Protein 3VEP (pdb70)

Sequence (458 aa):
PPLDELARTDLLLDALAEREEVDFADPRDDALAALLGQWRDDLRWPAIEADSVTRNELLEILPAKQREILILRVVVGLSAEETAAAVGSTTGAVRVAQHRALQRLKDEIVAAPPLDELARTDLLLDALAEREEVDFADPRDDALAALLGQWRDDLRWPPAIEADSVTRNELLEILPAKQREILILRVVVGLSAEETAAAVGSTTGAVRVAQHRALQRLKDEIVAAGDRPPLDELARTDLLLDALAEREEVDFADPRDDALAALLGQWRDDLRWPAIEADSVTRNELLEILPAKQREILILRVVVGLSAEETAAAVGSTTGAVRVAQHRALQRLKDEIVAAGDPPLDELARTDLLLDALAEREEVDFADPRDDALAALLGQWRDDLRWPPAIEADSVTRNELLEILPAKQREILILRVVVGLSAEETAAAVGSTTGAVRVAQHRALQRLKDEIVAAGDY

Structure (mmCIF, N/CA/C/O backbone):
data_3VEP
#
_entry.id   3VEP
#
_cell.length_a   99.740
_cell.length_b   110.720
_cell.length_c   73.130
_cell.angle_alpha   90.00
_cell.angle_beta   133.00
_cell.angle_gamma   90.00
#
_symmetry.space_group_name_H-M   'C 1 2 1'
#
loop_
_entity.id
_entity.type
_entity.pdbx_description
1 polymer 'Uncharacterized protein Rv3413c/MT3522'
2 polymer 'Probable RNA polymerase sigma-D factor'
3 non-polymer 'SULFATE ION'
4 water water
#
loop_
_atom_site.group_PDB
_atom_site.id
_atom_site.type_symbol
_atom_site.label_atom_id
_atom_site.label_alt_id
_atom_site.label_comp_id
_atom_site.label_asym_id
_atom_site.label_entity_id
_atom_site.label_seq_id
_atom_site.pdbx_PDB_ins_code
_atom_site.Cartn_x
_atom_site.Cartn_y
_atom_site.Cartn_z
_atom_site.occupancy
_atom_site.B_iso_or_equiv
_atom_site.auth_seq_id
_atom_site.auth_comp_id
_atom_site.auth_asym_id
_atom_site.auth_atom_id
_atom_site.pdbx_PDB_model_num
ATOM 1 N N . PRO A 1 12 ? -11.877 31.329 17.140 1.00 75.86 12 PRO X N 1
ATOM 2 C CA . PRO A 1 12 ? -11.077 31.195 15.925 1.00 75.60 12 PRO X CA 1
ATOM 3 C C . PRO A 1 12 ? -9.737 31.906 16.060 1.00 79.65 12 PRO X C 1
ATOM 4 O O . PRO A 1 12 ? -9.669 32.970 16.672 1.00 80.59 12 PRO X O 1
ATOM 8 N N . PRO A 1 13 ? -8.686 31.290 15.534 1.00 81.44 13 PRO X N 1
ATOM 9 C CA . PRO A 1 13 ? -7.325 31.821 15.653 1.00 86.37 13 PRO X CA 1
ATOM 10 C C . PRO A 1 13 ? -7.238 33.327 15.456 1.00 76.95 13 PRO X C 1
ATOM 11 O O . PRO A 1 13 ? -6.385 33.968 16.060 1.00 78.74 13 PRO X O 1
ATOM 15 N N . LEU A 1 14 ? -8.103 33.883 14.619 1.00 74.66 14 LEU X N 1
ATOM 16 C CA . LEU A 1 14 ? -8.069 35.311 14.335 1.00 73.35 14 LEU X CA 1
ATOM 17 C C . LEU A 1 14 ? -8.295 36.161 15.579 1.00 68.35 14 LEU X C 1
ATOM 18 O O . LEU A 1 14 ? -7.819 37.291 15.659 1.00 62.65 14 LEU X O 1
ATOM 23 N N . ASP A 1 15 ? -9.019 35.619 16.550 1.00 65.09 15 ASP X N 1
ATOM 24 C CA . ASP A 1 15 ? -9.279 36.345 17.786 1.00 68.21 15 ASP X CA 1
ATOM 25 C C . ASP A 1 15 ? -8.049 36.320 18.685 1.00 63.91 15 ASP X C 1
ATOM 26 O O . ASP A 1 15 ? -7.885 37.168 19.557 1.00 54.38 15 ASP X O 1
ATOM 31 N N . GLU A 1 16 ? -7.186 35.338 18.459 1.00 60.61 16 GLU X N 1
ATOM 32 C CA . GLU A 1 16 ? -5.914 35.253 19.160 1.00 59.46 16 GLU X CA 1
ATOM 33 C C . GLU A 1 16 ? -5.141 36.508 18.882 1.00 61.40 16 GLU X C 1
ATOM 34 O O . GLU A 1 16 ? -4.593 37.138 19.786 1.00 53.11 16 GLU X O 1
ATOM 40 N N . LEU A 1 17 ? -5.050 36.833 17.598 1.00 52.46 17 LEU X N 1
ATOM 41 C CA . LEU A 1 17 ? -4.213 37.931 17.169 1.00 48.94 17 LEU X CA 1
ATOM 42 C C . LEU A 1 17 ? -4.750 39.222 17.761 1.00 47.48 17 LEU X C 1
ATOM 43 O O . LEU A 1 17 ? -4.008 39.976 18.377 1.00 48.86 17 LEU X O 1
ATOM 48 N N . ALA A 1 18 ? -6.048 39.453 17.588 1.00 49.46 18 ALA X N 1
ATOM 49 C CA . ALA A 1 18 ? -6.695 40.657 18.099 1.00 51.59 18 ALA X CA 1
ATOM 50 C C . ALA A 1 18 ? -6.414 40.795 19.569 1.00 48.12 18 ALA X C 1
ATOM 51 O O . ALA A 1 18 ? -6.203 41.890 20.063 1.00 53.52 18 ALA X O 1
ATOM 53 N N . ARG A 1 19 ? -6.413 39.681 20.283 1.00 46.60 19 ARG X N 1
ATOM 54 C CA . ARG A 1 19 ? -6.285 39.762 21.726 1.00 49.68 19 ARG X CA 1
ATOM 55 C C . ARG A 1 19 ? -4.872 40.126 22.192 1.00 52.61 19 ARG X C 1
ATOM 56 O O . ARG A 1 19 ? -4.690 40.882 23.149 1.00 43.97 19 ARG X O 1
ATOM 64 N N . THR A 1 20 ? -3.867 39.579 21.525 1.00 51.94 20 THR X N 1
ATOM 65 C CA . THR A 1 20 ? -2.496 39.965 21.823 1.00 56.39 20 THR X CA 1
ATOM 66 C C . THR A 1 20 ? -2.324 41.473 21.493 1.00 50.20 20 THR X C 1
ATOM 67 O O . THR A 1 20 ? -1.736 42.245 22.271 1.00 41.32 20 THR X O 1
ATOM 71 N N . ASP A 1 21 ? -2.847 41.887 20.340 1.00 39.96 21 ASP X N 1
ATOM 72 C CA . ASP A 1 21 ? -2.719 43.274 19.912 1.00 42.83 21 ASP X CA 1
ATOM 73 C C . ASP A 1 21 ? -3.294 44.191 20.973 1.00 42.75 21 ASP X C 1
ATOM 74 O O . ASP A 1 21 ? -2.689 45.203 21.337 1.00 43.60 21 ASP X O 1
ATOM 79 N N . LEU A 1 22 ? -4.465 43.835 21.483 1.00 44.94 22 LEU X N 1
ATOM 80 C CA . LEU A 1 22 ? -5.065 44.595 22.557 1.00 39.14 22 LEU X CA 1
ATOM 81 C C . LEU A 1 22 ? -4.217 44.576 23.832 1.00 47.99 22 LEU X C 1
ATOM 82 O O . LEU A 1 22 ? -4.019 45.623 24.453 1.00 44.35 22 LEU X O 1
ATOM 87 N N . LEU A 1 23 ? -3.684 43.414 24.215 1.00 40.44 23 LEU X N 1
ATOM 88 C CA . LEU A 1 23 ? -2.837 43.361 25.406 1.00 40.01 23 LEU X CA 1
ATOM 89 C C . LEU A 1 23 ? -1.619 44.292 25.274 1.00 40.96 23 LEU X C 1
ATOM 90 O O . LEU A 1 23 ? -1.356 45.110 26.160 1.00 34.89 23 LEU X O 1
ATOM 95 N N . LEU A 1 24 ? -0.878 44.153 24.174 1.00 37.99 24 LEU X N 1
ATOM 96 C CA . LEU A 1 24 ? 0.239 45.057 23.895 1.00 39.51 24 LEU X CA 1
ATOM 97 C C . LEU A 1 24 ? -0.186 46.554 23.866 1.00 42.21 24 LEU X C 1
ATOM 98 O O . LEU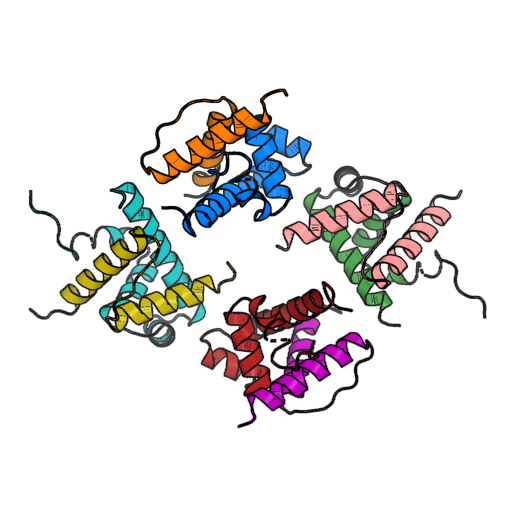 A 1 24 ? 0.570 47.414 24.330 1.00 31.65 24 LEU X O 1
ATOM 103 N N . ASP A 1 25 ? -1.382 46.858 23.351 1.00 31.39 25 ASP X N 1
ATOM 104 C CA . ASP A 1 25 ? -1.834 48.247 23.316 1.00 37.69 25 ASP X CA 1
ATOM 105 C C . ASP A 1 25 ? -2.037 48.758 24.742 1.00 40.19 25 ASP X C 1
ATOM 106 O O . ASP A 1 25 ? -1.760 49.925 25.025 1.00 37.22 25 ASP X O 1
ATOM 111 N N . ALA A 1 26 ? -2.528 47.894 25.634 1.00 38.41 26 ALA X N 1
ATOM 112 C CA . ALA A 1 26 ? -2.730 48.262 27.033 1.00 34.87 26 ALA X CA 1
ATOM 113 C C . ALA A 1 26 ? -1.394 48.410 27.746 1.00 39.15 26 ALA X C 1
ATOM 114 O O . ALA A 1 26 ? -1.181 49.357 28.504 1.00 36.53 26 ALA X O 1
ATOM 116 N N . LEU A 1 27 ? -0.492 47.468 27.501 1.00 38.30 27 LEU X N 1
ATOM 117 C CA . LEU A 1 27 ? 0.854 47.576 28.042 1.00 38.87 27 LEU X CA 1
ATOM 118 C C . LEU A 1 27 ? 1.460 48.910 27.653 1.00 36.28 27 LEU X C 1
ATOM 119 O O . LEU A 1 27 ? 2.087 49.562 28.459 1.00 38.05 27 LEU X O 1
ATOM 124 N N . ALA A 1 28 ? 1.267 49.304 26.406 1.00 34.02 28 ALA X N 1
ATOM 125 C CA . ALA A 1 28 ? 1.943 50.465 25.852 1.00 34.73 28 ALA X CA 1
ATOM 126 C C . ALA A 1 28 ? 1.430 51.760 26.479 1.00 36.81 28 ALA X C 1
ATOM 127 O O . ALA A 1 28 ? 2.178 52.717 26.635 1.00 37.31 28 ALA X O 1
ATOM 129 N N . GLU A 1 29 ? 0.151 51.778 26.810 1.00 32.50 29 GLU X N 1
ATOM 130 C CA . GLU A 1 29 ? -0.493 52.923 27.429 1.00 40.53 29 GLU X CA 1
ATOM 131 C C . GLU A 1 29 ? -0.383 52.856 28.940 1.00 37.30 29 GLU X C 1
ATOM 132 O O . GLU A 1 29 ? -1.011 53.631 29.645 1.00 28.39 29 GLU X O 1
ATOM 138 N N . ARG A 1 30 ? 0.387 51.895 29.419 1.00 32.85 30 ARG X N 1
ATOM 139 C CA . ARG A 1 30 ? 0.534 51.681 30.848 1.00 43.16 30 ARG X CA 1
ATOM 140 C C . ARG A 1 30 ? -0.800 51.400 31.592 1.00 36.12 30 ARG X C 1
ATOM 141 O O . ARG A 1 30 ? -0.937 51.650 32.766 1.00 47.11 30 ARG X O 1
ATOM 149 N N . GLU A 1 31 ? -1.772 50.842 30.891 1.00 38.95 31 GLU X N 1
ATOM 150 C CA . GLU A 1 31 ? -3.049 50.437 31.479 1.00 37.75 31 GLU X CA 1
ATOM 151 C C . GLU A 1 31 ? -2.924 49.117 32.252 1.00 48.95 31 GLU X C 1
ATOM 152 O O . GLU A 1 31 ? -2.533 48.100 31.680 1.00 52.95 31 GLU X O 1
ATOM 158 N N . GLU A 1 32 ? -3.253 49.131 33.541 1.00 47.64 32 GLU X N 1
ATOM 159 C CA . GLU A 1 32 ? -3.203 47.931 34.378 1.00 59.07 32 GLU X CA 1
ATOM 160 C C . GLU A 1 32 ? -4.377 47.007 34.068 1.00 59.60 32 GLU X C 1
ATOM 161 O O . GLU A 1 32 ? -5.540 47.385 34.260 1.00 57.03 32 GLU X O 1
ATOM 167 N N . VAL A 1 33 ? -4.077 45.800 33.591 1.00 55.35 33 VAL X N 1
ATOM 168 C CA . VAL A 1 33 ? -5.115 44.820 33.295 1.00 53.60 33 VAL X CA 1
ATOM 169 C C . VAL A 1 33 ? -5.087 43.648 34.284 1.00 60.49 33 VAL X C 1
ATOM 170 O O . VAL A 1 33 ? -4.018 43.205 34.748 1.00 61.10 33 VAL X O 1
ATOM 174 N N . ASP A 1 34 ? -6.271 43.139 34.601 1.00 65.12 34 ASP X N 1
ATOM 175 C CA . ASP A 1 34 ? -6.391 41.994 35.503 1.00 67.04 34 ASP X CA 1
ATOM 176 C C . ASP A 1 34 ? -6.674 40.681 34.768 1.00 54.55 34 ASP X C 1
ATOM 177 O O . ASP A 1 34 ? -7.744 40.494 34.202 1.00 50.75 34 ASP X O 1
ATOM 182 N N . PHE A 1 35 ? -5.710 39.768 34.778 1.00 58.69 35 PHE X N 1
ATOM 183 C CA . PHE A 1 35 ? -5.868 38.518 34.051 1.00 54.89 35 PHE X CA 1
ATOM 184 C C . PHE A 1 35 ? -6.387 37.446 34.977 1.00 54.34 35 PHE X C 1
ATOM 185 O O . PHE A 1 35 ? -6.102 37.457 36.179 1.00 54.54 35 PHE X O 1
ATOM 193 N N . ALA A 1 36 ? -7.159 36.529 34.400 1.00 46.43 36 ALA X N 1
ATOM 194 C CA . ALA A 1 36 ? -7.606 35.328 35.114 1.00 61.40 36 ALA X CA 1
ATOM 195 C C . ALA A 1 36 ? -6.427 34.432 35.516 1.00 50.76 36 ALA X C 1
ATOM 196 O O . ALA A 1 36 ? -6.225 34.160 36.700 1.00 46.86 36 ALA X O 1
ATOM 198 N N . ASP A 1 37 ? -5.640 34.018 34.525 1.00 45.92 37 ASP X N 1
ATOM 199 C CA . ASP A 1 37 ? -4.452 33.197 34.750 1.00 55.95 37 ASP X CA 1
ATOM 200 C C . ASP A 1 37 ? -3.323 34.031 35.340 1.00 48.72 37 ASP X C 1
ATOM 201 O O . ASP A 1 37 ? -2.868 34.972 34.710 1.00 53.32 37 ASP X O 1
ATOM 206 N N . PRO A 1 38 ? -2.869 33.663 36.547 1.00 46.17 38 PRO X N 1
ATOM 207 C CA . PRO A 1 38 ? -1.876 34.401 37.346 1.00 53.48 38 PRO X CA 1
ATOM 208 C C . PRO A 1 38 ? -0.564 34.530 36.603 1.00 51.38 38 PRO X C 1
ATOM 209 O O . PRO A 1 38 ? 0.217 35.435 36.892 1.00 54.59 38 PRO X O 1
ATOM 213 N N . ARG A 1 39 ? -0.321 33.618 35.670 1.00 47.19 39 ARG X N 1
ATOM 214 C CA . ARG A 1 39 ? 0.912 33.628 34.902 1.00 43.37 39 ARG X CA 1
ATOM 215 C C . ARG A 1 39 ? 0.881 34.767 33.910 1.00 48.63 39 ARG X C 1
ATOM 216 O O . ARG A 1 39 ? 1.880 35.446 33.732 1.00 50.22 39 ARG X O 1
ATOM 224 N N . ASP A 1 40 ? -0.261 34.950 33.251 1.00 45.20 40 ASP X N 1
ATOM 225 C CA . ASP A 1 40 ? -0.537 36.182 32.514 1.00 44.13 40 ASP X CA 1
ATOM 226 C C . ASP A 1 40 ? -0.224 37.398 33.394 1.00 49.36 40 ASP X C 1
ATOM 227 O O . ASP A 1 40 ? 0.622 38.209 33.032 1.00 44.91 40 ASP X O 1
ATOM 232 N N . ASP A 1 41 ? -0.884 37.502 34.554 1.00 45.06 41 ASP X N 1
ATOM 233 C CA . ASP A 1 41 ? -0.631 38.603 35.483 1.00 48.83 41 ASP X CA 1
ATOM 234 C C . ASP A 1 41 ? 0.857 38.782 35.657 1.00 47.19 41 ASP X C 1
ATOM 235 O O . ASP A 1 41 ? 1.340 39.903 35.652 1.00 50.17 41 ASP X O 1
ATOM 240 N N . ALA A 1 42 ? 1.590 37.678 35.790 1.00 43.82 42 ALA X N 1
ATOM 241 C CA . ALA A 1 42 ? 3.008 37.773 36.149 1.00 47.84 42 ALA X CA 1
ATOM 242 C C . ALA A 1 42 ? 3.792 38.353 34.989 1.00 48.18 42 ALA X C 1
ATOM 243 O O . ALA A 1 42 ? 4.643 39.240 35.167 1.00 47.07 42 ALA X O 1
ATOM 245 N N . LEU A 1 43 ? 3.498 37.831 33.800 1.00 35.21 43 LEU X N 1
ATOM 246 C CA . LEU A 1 43 ? 4.158 38.269 32.583 1.00 40.46 43 LEU X CA 1
ATOM 247 C C . LEU A 1 43 ? 3.879 39.774 32.277 1.00 45.92 43 LEU X C 1
ATOM 248 O O . LEU A 1 43 ? 4.794 40.544 32.014 1.00 39.34 43 LEU X O 1
ATOM 253 N N . ALA A 1 44 ? 2.617 40.181 32.323 1.00 35.66 44 ALA X N 1
ATOM 254 C CA . ALA A 1 44 ? 2.245 41.576 32.136 1.00 44.45 44 ALA X CA 1
ATOM 255 C C . ALA A 1 44 ? 3.010 42.482 33.106 1.00 43.27 44 ALA X C 1
ATOM 256 O O . ALA A 1 44 ? 3.571 43.508 32.705 1.00 36.30 44 ALA X O 1
ATOM 258 N N . ALA A 1 45 ? 3.040 42.083 34.378 1.00 40.63 45 ALA X N 1
ATOM 259 C CA . ALA A 1 45 ? 3.779 42.807 35.412 1.00 39.10 45 ALA X CA 1
ATOM 260 C C . ALA A 1 45 ? 5.240 42.937 35.030 1.00 44.16 45 ALA X C 1
ATOM 261 O O . ALA A 1 45 ? 5.834 44.021 35.072 1.00 53.49 45 ALA X O 1
ATOM 263 N N . LEU A 1 46 ? 5.809 41.817 34.620 1.00 41.76 46 LEU X N 1
ATOM 264 C CA . LEU A 1 46 ? 7.196 41.783 34.229 1.00 43.97 46 LEU X CA 1
ATOM 265 C C . LEU A 1 46 ? 7.495 42.713 33.058 1.00 40.81 46 LEU X C 1
ATOM 266 O O . LEU A 1 46 ? 8.528 43.383 33.039 1.00 42.91 46 LEU X O 1
ATOM 271 N N . LEU A 1 47 ? 6.568 42.771 32.107 1.00 34.57 47 LEU X N 1
ATOM 272 C CA . LEU A 1 47 ? 6.721 43.611 30.935 1.00 40.90 47 LEU X CA 1
ATOM 273 C C . LEU A 1 47 ? 6.537 45.072 31.274 1.00 42.42 47 LEU X C 1
ATOM 274 O O . LEU A 1 47 ? 7.227 45.934 30.741 1.00 32.98 47 LEU X O 1
ATOM 279 N N . GLY A 1 48 ? 5.596 45.354 32.167 1.00 36.77 48 GLY X N 1
ATOM 280 C CA . GLY A 1 48 ? 5.362 46.727 32.553 1.00 34.33 48 GLY X CA 1
ATOM 281 C C . GLY A 1 48 ? 6.593 47.299 33.239 1.00 47.27 48 GLY X C 1
ATOM 282 O O . GLY A 1 48 ? 7.031 48.429 32.923 1.00 40.07 48 GLY X O 1
ATOM 283 N N . GLN A 1 49 ? 7.173 46.530 34.168 1.00 45.91 49 GLN X N 1
ATOM 284 C CA . GLN A 1 49 ? 8.332 47.036 34.898 1.00 46.69 49 GLN X CA 1
ATOM 285 C C . GLN A 1 49 ? 9.465 47.313 33.920 1.00 43.70 49 GLN X C 1
ATOM 286 O O . GLN A 1 49 ? 10.194 48.297 34.031 1.00 41.89 49 GLN X O 1
ATOM 292 N N . TRP A 1 50 ? 9.561 46.442 32.933 1.00 38.66 50 TRP X N 1
ATOM 293 C CA . TRP A 1 50 ? 10.624 46.468 31.946 1.00 39.74 50 TRP X CA 1
ATOM 294 C C . TRP A 1 50 ? 10.440 47.641 30.998 1.00 39.32 50 TRP X C 1
ATOM 295 O O . TRP A 1 50 ? 11.386 48.343 30.676 1.00 40.26 50 TRP X O 1
ATOM 306 N N . ARG A 1 51 ? 9.199 47.831 30.569 1.00 34.85 51 ARG X N 1
ATOM 307 C CA . ARG A 1 51 ? 8.743 48.996 29.832 1.00 31.60 51 ARG X CA 1
ATOM 308 C C . ARG A 1 51 ? 9.173 50.256 30.576 1.00 40.12 51 ARG X C 1
ATOM 309 O O . ARG A 1 51 ? 9.799 51.146 30.001 1.00 38.97 51 ARG X O 1
ATOM 317 N N . ASP A 1 52 ? 8.836 50.328 31.858 1.00 33.77 52 ASP X N 1
ATOM 318 C CA . ASP A 1 52 ? 9.193 51.489 32.665 1.00 34.18 52 ASP X CA 1
ATOM 319 C C . ASP A 1 52 ? 10.709 51.757 32.695 1.00 47.57 52 ASP X C 1
ATOM 320 O O . ASP A 1 52 ? 11.159 52.848 32.286 1.00 49.32 52 ASP X O 1
ATOM 325 N N . ASP A 1 53 ? 11.492 50.762 33.129 1.00 44.60 53 ASP X N 1
ATOM 326 C CA . ASP A 1 53 ? 12.947 50.914 33.253 1.00 42.14 53 ASP X CA 1
ATOM 327 C C . ASP A 1 53 ? 13.565 51.413 31.963 1.00 44.07 53 ASP X C 1
ATOM 328 O O . ASP A 1 53 ? 14.418 52.286 31.972 1.00 52.65 53 ASP X O 1
ATOM 333 N N . LEU A 1 54 ? 13.136 50.836 30.854 1.00 38.54 54 LEU X N 1
ATOM 334 C CA . LEU A 1 54 ? 13.710 51.120 29.558 1.00 40.09 54 LEU X CA 1
ATOM 335 C C . LEU A 1 54 ? 13.279 52.470 29.006 1.00 47.60 54 LEU X C 1
ATOM 336 O O . LEU A 1 54 ? 13.930 53.014 28.111 1.00 45.13 54 LEU X O 1
ATOM 341 N N . ARG A 1 55 ? 12.162 52.989 29.505 1.00 44.19 55 ARG X N 1
ATOM 342 C CA . ARG A 1 55 ? 11.707 54.304 29.089 1.00 47.75 55 ARG X CA 1
ATOM 343 C C . ARG A 1 55 ? 12.466 55.308 29.936 1.00 56.32 55 ARG X C 1
ATOM 344 O O . ARG A 1 55 ? 12.729 56.447 29.539 1.00 54.57 55 ARG X O 1
ATOM 352 N N . TRP A 1 56 ? 12.831 54.836 31.117 1.00 58.06 56 TRP X N 1
ATOM 353 C CA . TRP A 1 56 ? 13.331 55.673 32.183 1.00 58.38 56 TRP X CA 1
ATOM 354 C C . TRP A 1 56 ? 14.771 56.079 31.942 1.00 62.89 56 TRP X C 1
ATOM 355 O O . TRP A 1 56 ? 15.694 55.320 32.221 1.00 73.61 56 TRP X O 1
ATOM 366 N N . PRO A 1 57 ? 14.965 57.315 31.463 1.00 83.79 57 PRO X N 1
ATOM 367 C CA . PRO A 1 57 ? 16.234 57.903 30.972 1.00 96.65 57 PRO X CA 1
ATOM 368 C C . PRO A 1 57 ? 17.391 57.892 32.002 1.00 89.55 57 PRO X C 1
ATOM 369 O O . PRO A 1 57 ? 18.124 56.919 32.114 1.00 89.59 57 PRO X O 1
ATOM 381 N N . ALA B 2 16 ? 23.855 36.002 46.173 1.00 69.11 142 ALA D N 1
ATOM 382 C CA . ALA B 2 16 ? 23.486 36.444 44.843 1.00 73.37 142 ALA D CA 1
ATOM 383 C C . ALA B 2 16 ? 22.320 37.432 44.833 1.00 65.31 142 ALA D C 1
ATOM 384 O O . ALA B 2 16 ? 21.347 37.284 45.590 1.00 55.48 142 ALA D O 1
ATOM 386 N N . ILE B 2 17 ? 22.434 38.431 43.957 1.00 71.39 143 ILE D N 1
ATOM 387 C CA . ILE B 2 17 ? 21.410 39.457 43.787 1.00 65.75 143 ILE D CA 1
ATOM 388 C C . ILE B 2 17 ? 20.314 39.009 42.801 1.00 70.83 143 ILE D C 1
ATOM 389 O O . ILE B 2 17 ? 20.582 38.654 41.648 1.00 69.96 143 ILE D O 1
ATOM 394 N N . GLU B 2 18 ? 19.083 38.996 43.299 1.00 69.76 144 GLU D N 1
ATOM 395 C CA . GLU B 2 18 ? 17.867 38.858 42.503 1.00 67.73 144 GLU D CA 1
ATOM 396 C C . GLU B 2 18 ? 17.941 39.761 41.256 1.00 72.27 144 GLU D C 1
ATOM 397 O O . GLU B 2 18 ? 18.109 40.979 41.378 1.00 79.43 144 GLU D O 1
ATOM 403 N N . ALA B 2 19 ? 17.816 39.182 40.065 1.00 76.48 145 ALA D N 1
ATOM 404 C CA . ALA B 2 19 ? 17.904 39.978 38.834 1.00 77.65 145 ALA D CA 1
ATOM 405 C C . ALA B 2 19 ? 16.754 40.980 38.710 1.00 72.84 145 ALA D C 1
ATOM 406 O O . ALA B 2 19 ? 15.616 40.685 39.083 1.00 69.67 145 ALA D O 1
ATOM 408 N N . ASP B 2 20 ? 17.047 42.170 38.190 1.00 72.06 146 ASP D N 1
ATOM 409 C CA . ASP B 2 20 ? 15.996 43.169 37.978 1.00 73.57 146 ASP D CA 1
ATOM 410 C C . ASP B 2 20 ? 15.169 42.801 36.740 1.00 72.95 146 ASP D C 1
ATOM 411 O O . ASP B 2 20 ? 15.540 41.890 35.979 1.00 67.25 146 ASP D O 1
ATOM 416 N N . SER B 2 21 ? 14.060 43.515 36.540 1.00 71.77 147 SER D N 1
ATOM 417 C CA . SER B 2 21 ? 13.169 43.232 35.416 1.00 69.92 147 SER D CA 1
ATOM 418 C C . SER B 2 21 ? 13.908 43.207 34.080 1.00 59.85 147 SER D C 1
ATOM 419 O O . SER B 2 21 ? 13.652 42.333 33.243 1.00 61.88 147 SER D O 1
ATOM 422 N N . VAL B 2 22 ? 14.854 44.124 33.894 1.00 63.94 148 VAL D N 1
ATOM 423 C CA . VAL B 2 22 ? 15.520 44.223 32.597 1.00 66.01 148 VAL D CA 1
ATOM 424 C C . VAL B 2 22 ? 16.535 43.127 32.338 1.00 65.40 148 VAL D C 1
ATOM 425 O O . VAL B 2 22 ? 16.576 42.573 31.241 1.00 67.81 148 VAL D O 1
ATOM 429 N N . THR B 2 23 ? 17.318 42.797 33.360 1.00 67.36 149 THR D N 1
ATOM 430 C CA . THR B 2 23 ? 18.270 41.691 33.294 1.00 64.30 149 THR D CA 1
ATOM 431 C C . THR B 2 23 ? 17.544 40.397 32.999 1.00 62.66 149 THR D C 1
ATOM 432 O O . THR B 2 23 ? 18.011 39.556 32.215 1.00 64.95 149 THR D O 1
ATOM 436 N N . ARG B 2 24 ? 16.382 40.251 33.621 1.00 59.94 150 ARG D N 1
ATOM 437 C CA . ARG B 2 24 ? 15.538 39.103 33.374 1.00 60.05 150 ARG D CA 1
ATOM 438 C C . ARG B 2 24 ? 14.959 39.090 31.999 1.00 58.91 150 ARG D C 1
ATOM 439 O O . ARG B 2 24 ? 15.181 38.167 31.226 1.00 57.49 150 ARG D O 1
ATOM 455 N N . ASN B 2 26 ? 15.713 40.812 29.543 1.00 52.77 152 ASN D N 1
ATOM 456 C CA . ASN B 2 26 ? 16.806 40.733 28.596 1.00 63.23 152 ASN D CA 1
ATOM 457 C C . ASN B 2 26 ? 17.188 39.294 28.332 1.00 69.74 152 ASN D C 1
ATOM 458 O O . ASN B 2 26 ? 17.297 38.862 27.180 1.00 70.35 152 ASN D O 1
ATOM 463 N N . GLU B 2 27 ? 17.394 38.550 29.413 1.00 70.19 153 GLU D N 1
ATOM 464 C CA . GLU B 2 27 ? 17.641 37.132 29.298 1.00 63.96 153 GLU D CA 1
ATOM 465 C C . GLU B 2 27 ? 16.627 36.518 28.357 1.00 64.59 153 GLU D C 1
ATOM 466 O O . GLU B 2 27 ? 17.004 35.927 27.358 1.00 75.26 153 GLU D O 1
ATOM 472 N N . LEU B 2 28 ? 15.343 36.685 28.649 1.00 54.43 154 LEU D N 1
ATOM 473 C CA . LEU B 2 28 ? 14.299 36.075 27.828 1.00 58.04 154 LEU D CA 1
ATOM 474 C C . LEU B 2 28 ? 14.262 36.602 26.385 1.00 58.88 154 LEU D C 1
ATOM 475 O O . LEU B 2 28 ? 13.839 35.896 25.483 1.00 60.65 154 LEU D O 1
ATOM 480 N N . LEU B 2 29 ? 14.712 37.829 26.159 1.00 57.38 155 LEU D N 1
ATOM 481 C CA . LEU B 2 29 ? 14.689 38.389 24.811 1.00 60.60 155 LEU D CA 1
ATOM 482 C C . LEU B 2 29 ? 15.706 37.775 23.847 1.00 63.97 155 LEU D C 1
ATOM 483 O O . LEU B 2 29 ? 15.390 37.548 22.681 1.00 69.68 155 LEU D O 1
ATOM 488 N N . GLU B 2 30 ? 16.918 37.516 24.328 1.00 60.71 156 GLU D N 1
ATOM 489 C CA . GLU B 2 30 ? 17.959 36.849 23.539 1.00 63.81 156 GLU D CA 1
ATOM 490 C C . GLU B 2 30 ? 17.433 35.597 22.820 1.00 69.59 156 GLU D C 1
ATOM 491 O O . GLU B 2 30 ? 17.937 35.230 21.747 1.00 65.38 156 GLU D O 1
ATOM 497 N N . ILE B 2 31 ? 16.442 34.933 23.422 1.00 56.59 157 ILE D N 1
ATOM 498 C CA . ILE B 2 31 ? 15.816 33.769 22.813 1.00 62.96 157 ILE D CA 1
ATOM 499 C C . ILE B 2 31 ? 15.041 34.123 21.532 1.00 63.65 157 ILE D C 1
ATOM 500 O O . ILE B 2 31 ? 15.027 33.359 20.563 1.00 66.38 157 ILE D O 1
ATOM 505 N N . LEU B 2 32 ? 14.382 35.272 21.531 1.00 51.82 158 LEU D N 1
ATOM 506 C CA . LEU B 2 32 ? 13.557 35.630 20.397 1.00 51.10 158 LEU D CA 1
ATOM 507 C C . LEU B 2 32 ? 14.391 35.924 19.152 1.00 49.56 158 LEU D C 1
ATOM 508 O O . LEU B 2 32 ? 15.507 36.441 19.233 1.00 47.96 158 LEU D O 1
ATOM 513 N N . PRO B 2 33 ? 13.840 35.601 17.986 1.00 43.13 159 PRO D N 1
ATOM 514 C CA . PRO B 2 33 ? 14.399 36.163 16.761 1.00 39.84 159 PRO D CA 1
ATOM 515 C C . PRO B 2 33 ? 14.540 37.689 16.931 1.00 50.96 159 PRO D C 1
ATOM 516 O O . PRO B 2 33 ? 13.773 38.285 17.683 1.00 56.64 159 PRO D O 1
ATOM 520 N N . ALA B 2 34 ? 15.487 38.319 16.246 1.00 43.03 160 ALA D N 1
ATOM 521 C CA . ALA B 2 34 ? 15.714 39.752 16.420 1.00 53.21 160 ALA D CA 1
ATOM 522 C C . ALA B 2 34 ? 14.551 40.669 15.956 1.00 49.07 160 ALA D C 1
ATOM 523 O O . ALA B 2 34 ? 14.291 41.692 16.565 1.00 44.06 160 ALA D O 1
ATOM 525 N N . LYS B 2 35 ? 13.861 40.321 14.875 1.00 45.16 161 LYS D N 1
ATOM 526 C CA . LYS B 2 35 ? 12.717 41.124 14.420 1.00 39.92 161 LYS D CA 1
ATOM 527 C C . LYS B 2 35 ? 11.542 41.030 15.405 1.00 38.33 161 LYS D C 1
ATOM 528 O O . LYS B 2 35 ? 10.862 42.010 15.661 1.00 44.96 161 LYS D O 1
ATOM 530 N N . GLN B 2 36 ? 11.288 39.853 15.957 1.00 43.08 162 GLN D N 1
ATOM 531 C CA . GLN B 2 36 ? 10.235 39.760 16.949 1.00 41.87 162 GLN D CA 1
ATOM 532 C C . GLN B 2 36 ? 10.591 40.625 18.160 1.00 48.69 162 GLN D C 1
ATOM 533 O O . GLN B 2 36 ? 9.770 41.427 18.614 1.00 45.10 162 GLN D O 1
ATOM 539 N N . ARG B 2 37 ? 11.818 40.492 18.657 1.00 42.56 163 ARG D N 1
ATOM 540 C CA . ARG B 2 37 ? 12.247 41.306 19.777 1.00 44.86 163 ARG D CA 1
ATOM 541 C C . ARG B 2 37 ? 12.134 42.816 19.497 1.00 48.05 163 ARG D C 1
ATOM 542 O O . ARG B 2 37 ? 11.714 43.583 20.361 1.00 38.53 163 ARG D O 1
ATOM 550 N N . GLU B 2 38 ? 12.528 43.228 18.292 1.00 41.97 164 GLU D N 1
ATOM 551 C CA . GLU B 2 38 ? 12.454 44.627 17.894 1.00 41.28 164 GLU D CA 1
ATOM 552 C C . GLU B 2 38 ? 11.008 45.118 17.946 1.00 47.46 164 GLU D C 1
ATOM 553 O O . GLU B 2 38 ? 10.734 46.255 18.315 1.00 41.85 164 GLU D O 1
ATOM 559 N N . ILE B 2 39 ? 10.083 44.238 17.587 1.00 47.75 165 ILE D N 1
ATOM 560 C CA . ILE B 2 39 ? 8.667 44.576 17.519 1.00 37.16 165 ILE D CA 1
ATOM 561 C C . ILE B 2 39 ? 8.025 44.768 18.892 1.00 37.08 165 ILE D C 1
ATOM 562 O O . ILE B 2 39 ? 7.180 45.641 19.065 1.00 35.74 165 ILE D O 1
ATOM 567 N N . LEU B 2 40 ? 8.425 43.948 19.857 1.00 36.54 166 LEU D N 1
ATOM 568 C CA . LEU B 2 40 ? 7.885 44.020 21.228 1.00 38.97 166 LEU D CA 1
ATOM 569 C C . LEU B 2 40 ? 8.324 45.305 21.879 1.00 38.43 166 LEU D C 1
ATOM 570 O O . LEU B 2 40 ? 7.558 45.959 22.607 1.00 39.91 166 LEU D O 1
ATOM 575 N N . ILE B 2 41 ? 9.577 45.650 21.617 1.00 33.03 167 ILE D N 1
ATOM 576 C CA . ILE B 2 41 ? 10.175 46.870 22.115 1.00 38.98 167 ILE D CA 1
ATOM 577 C C . ILE B 2 41 ? 9.409 48.076 21.556 1.00 38.18 167 ILE D C 1
ATOM 578 O O . ILE B 2 41 ? 8.932 48.929 22.294 1.00 36.67 167 ILE D O 1
ATOM 583 N N . LEU B 2 42 ? 9.264 48.138 20.244 1.00 34.95 168 LEU D N 1
ATOM 584 C CA . LEU B 2 42 ? 8.547 49.251 19.686 1.00 31.14 168 LEU D CA 1
ATOM 585 C C . LEU B 2 42 ? 7.130 49.304 20.242 1.00 37.45 168 LEU D C 1
ATOM 586 O O . LEU B 2 42 ? 6.657 50.356 20.644 1.00 39.77 168 LEU D O 1
ATOM 591 N N . ARG B 2 43 ? 6.451 48.170 20.297 1.00 36.18 169 ARG D N 1
ATOM 592 C CA . ARG B 2 43 ? 5.053 48.188 20.688 1.00 33.51 169 ARG D CA 1
ATOM 593 C C . ARG B 2 43 ? 4.838 48.572 22.134 1.00 30.85 169 ARG D C 1
ATOM 594 O O . ARG B 2 43 ? 3.860 49.204 22.460 1.00 37.02 169 ARG D O 1
ATOM 602 N N . VAL B 2 44 ? 5.762 48.186 22.991 1.00 33.33 170 VAL D N 1
ATOM 603 C CA . VAL B 2 44 ? 5.557 48.280 24.422 1.00 35.12 170 VAL D CA 1
ATOM 604 C C . VAL B 2 44 ? 6.325 49.440 25.045 1.00 34.37 170 VAL D C 1
ATOM 605 O O . VAL B 2 44 ? 5.779 50.214 25.822 1.00 34.24 170 VAL D O 1
ATOM 609 N N . VAL B 2 45 ? 7.593 49.553 24.683 1.00 35.88 171 VAL D N 1
ATOM 610 C CA . VAL B 2 45 ? 8.492 50.535 25.261 1.00 37.04 171 VAL D CA 1
ATOM 611 C C . VAL B 2 45 ? 8.342 51.885 24.565 1.00 37.00 171 VAL D C 1
ATOM 612 O O . VAL B 2 45 ? 8.231 52.918 25.209 1.00 35.91 171 VAL D O 1
ATOM 616 N N . VAL B 2 46 ? 8.304 51.884 23.248 1.00 32.05 172 VAL D N 1
ATOM 617 C CA . VAL B 2 46 ? 8.025 53.139 22.577 1.00 41.05 172 VAL D CA 1
ATOM 618 C C . VAL B 2 46 ? 6.525 53.415 22.649 1.00 40.09 172 VAL D C 1
ATOM 619 O O . VAL B 2 46 ? 6.100 54.556 22.914 1.00 38.42 172 VAL D O 1
ATOM 623 N N . GLY B 2 47 ? 5.742 52.343 22.474 1.00 39.16 173 GLY D N 1
ATOM 624 C CA . GLY B 2 47 ? 4.295 52.419 22.517 1.00 31.76 173 GLY D CA 1
ATOM 625 C C . GLY B 2 47 ? 3.713 52.635 21.144 1.00 29.70 173 GLY D C 1
ATOM 626 O O . GLY B 2 47 ? 2.596 53.142 20.987 1.00 31.42 173 GLY D O 1
ATOM 627 N N . LEU B 2 48 ? 4.479 52.256 20.129 1.00 30.76 174 LEU D N 1
ATOM 628 C CA . LEU B 2 48 ? 3.978 52.307 18.768 1.00 31.59 174 LEU D CA 1
ATOM 629 C C . LEU B 2 48 ? 2.787 51.352 18.573 1.00 36.87 174 LEU D C 1
ATOM 630 O O . LEU B 2 48 ? 2.684 50.331 19.238 1.00 38.83 174 LEU D O 1
ATOM 635 N N . SER B 2 49 ? 1.861 51.715 17.700 1.00 33.95 175 SER D N 1
ATOM 636 C CA . SER B 2 49 ? 0.781 50.824 17.361 1.00 38.72 175 SER D CA 1
ATOM 637 C C . SER B 2 49 ? 1.298 49.732 16.415 1.00 41.43 175 SER D C 1
ATOM 638 O O . SER B 2 49 ? 2.413 49.811 15.882 1.00 37.65 175 SER D O 1
ATOM 641 N N . ALA B 2 50 ? 0.471 48.723 16.206 1.00 42.32 176 ALA D N 1
ATOM 642 C CA . ALA B 2 50 ? 0.716 47.742 15.153 1.00 38.54 176 ALA D CA 1
ATOM 643 C C . ALA B 2 50 ? 1.086 48.361 13.779 1.00 43.01 176 ALA D C 1
ATOM 644 O O . ALA B 2 50 ? 2.131 48.030 13.214 1.00 43.44 176 ALA D O 1
ATOM 646 N N . GLU B 2 51 ? 0.259 49.247 13.234 1.00 41.89 177 GLU D N 1
ATOM 647 C CA . GLU B 2 51 ? 0.631 49.911 11.970 1.00 49.36 177 GLU D CA 1
ATOM 648 C C . GLU B 2 51 ? 1.920 50.706 12.012 1.00 49.06 177 GLU D C 1
ATOM 649 O O . GLU B 2 51 ? 2.739 50.599 11.089 1.00 48.94 177 GLU D O 1
ATOM 655 N N . GLU B 2 52 ? 2.067 51.556 13.031 1.00 40.41 178 GLU D N 1
ATOM 656 C CA . GLU B 2 52 ? 3.257 52.389 13.128 1.00 42.47 178 GLU D CA 1
ATOM 657 C C . GLU B 2 52 ? 4.468 51.488 13.202 1.00 43.13 178 GLU D C 1
ATOM 658 O O . GLU B 2 52 ? 5.497 51.772 12.589 1.00 50.41 178 GLU D O 1
ATOM 664 N N . THR B 2 53 ? 4.350 50.410 13.975 1.00 37.18 179 THR D N 1
ATOM 665 C CA . THR B 2 53 ? 5.446 49.471 14.117 1.00 38.60 179 THR D CA 1
ATOM 666 C C . THR B 2 53 ? 5.768 48.881 12.733 1.00 45.28 179 THR D C 1
ATOM 667 O O . THR B 2 53 ? 6.942 48.789 12.348 1.00 37.20 179 THR D O 1
ATOM 671 N N . ALA B 2 54 ? 4.716 48.499 11.998 1.00 40.44 180 ALA D N 1
ATOM 672 C CA . ALA B 2 54 ? 4.860 47.986 10.635 1.00 48.02 180 ALA D CA 1
ATOM 673 C C . ALA B 2 54 ? 5.652 48.957 9.742 1.00 55.09 180 ALA D C 1
ATOM 674 O O . ALA B 2 54 ? 6.568 48.546 9.008 1.00 58.19 180 ALA D O 1
ATOM 676 N N . ALA B 2 55 ? 5.310 50.242 9.810 1.00 48.03 181 ALA D N 1
ATOM 677 C CA . ALA B 2 55 ? 6.010 51.231 9.000 1.00 53.43 181 ALA D CA 1
ATOM 678 C C . ALA B 2 55 ? 7.471 51.359 9.412 1.00 52.26 181 ALA D C 1
ATOM 679 O O . ALA B 2 55 ? 8.359 51.501 8.569 1.00 57.95 181 ALA D O 1
ATOM 681 N N . ALA B 2 56 ? 7.719 51.304 10.712 1.00 42.93 182 ALA D N 1
ATOM 682 C CA . ALA B 2 56 ? 9.068 51.530 11.217 1.00 50.62 182 ALA D CA 1
ATOM 683 C C . ALA B 2 56 ? 9.999 50.351 10.934 1.00 58.07 182 ALA D C 1
ATOM 684 O O . ALA B 2 56 ? 11.219 50.479 10.971 1.00 61.05 182 ALA D O 1
ATOM 686 N N . VAL B 2 57 ? 9.409 49.212 10.615 1.00 56.33 183 VAL D N 1
ATOM 687 C CA . VAL B 2 57 ? 10.140 47.961 10.495 1.00 58.23 183 VAL D CA 1
ATOM 688 C C . VAL B 2 57 ? 10.087 47.443 9.046 1.00 59.45 183 VAL D C 1
ATOM 689 O O . VAL B 2 57 ? 10.810 46.523 8.678 1.00 63.26 183 VAL D O 1
ATOM 693 N N . GLY B 2 58 ? 9.244 48.062 8.224 1.00 68.24 184 GLY D N 1
ATOM 694 C CA . GLY B 2 58 ? 9.195 47.750 6.801 1.00 70.72 184 GLY D CA 1
ATOM 695 C C . GLY B 2 58 ? 8.229 46.661 6.370 1.00 69.92 184 GLY D C 1
ATOM 696 O O . GLY B 2 58 ? 8.008 46.438 5.167 1.00 63.46 184 GLY D O 1
ATOM 697 N N . SER B 2 59 ? 7.644 45.973 7.342 1.00 60.31 185 SER D N 1
ATOM 698 C CA . SER B 2 59 ? 6.640 44.974 7.016 1.00 63.64 185 SER D CA 1
ATOM 699 C C . SER B 2 59 ? 5.228 45.531 6.968 1.00 59.03 185 SER D C 1
ATOM 700 O O . SER B 2 59 ? 5.021 46.729 7.047 1.00 59.17 185 SER D O 1
ATOM 703 N N . THR B 2 60 ? 4.264 44.639 6.825 1.00 49.41 186 THR D N 1
ATOM 704 C CA . THR B 2 60 ? 2.867 45.023 6.809 1.00 58.97 186 THR D CA 1
ATOM 705 C C . THR B 2 60 ? 2.307 44.923 8.235 1.00 54.72 186 THR D C 1
ATOM 706 O O . THR B 2 60 ? 2.952 44.397 9.138 1.00 60.06 186 THR D O 1
ATOM 710 N N . THR B 2 61 ? 1.085 45.389 8.422 1.00 48.27 187 THR D N 1
ATOM 711 C CA . THR B 2 61 ? 0.461 45.372 9.724 1.00 40.13 187 THR D CA 1
ATOM 712 C C . THR B 2 61 ? 0.116 43.952 10.145 1.00 52.11 187 THR D C 1
ATOM 713 O O . THR B 2 61 ? 0.283 43.589 11.310 1.00 54.50 187 THR D O 1
ATOM 717 N N . GLY B 2 62 ? -0.364 43.141 9.203 1.00 59.18 188 GLY D N 1
ATOM 718 C CA . GLY B 2 62 ? -0.690 41.756 9.502 1.00 43.63 188 GLY D CA 1
ATOM 719 C C . GLY B 2 62 ? 0.529 41.012 9.991 1.00 44.06 188 GLY D C 1
ATOM 720 O O . GLY B 2 62 ? 0.473 40.263 10.956 1.00 50.54 188 GLY D O 1
ATOM 721 N N . ALA B 2 63 ? 1.645 41.231 9.319 1.00 42.16 189 ALA D N 1
ATOM 722 C CA . ALA B 2 63 ? 2.892 40.590 9.674 1.00 40.19 189 ALA D CA 1
ATOM 723 C C . ALA B 2 63 ? 3.292 40.933 11.101 1.00 48.46 189 ALA D C 1
ATOM 724 O O . ALA B 2 63 ? 3.728 40.062 11.862 1.00 48.58 189 ALA D O 1
ATOM 726 N N . VAL B 2 64 ? 3.164 42.206 11.475 1.00 46.49 190 VAL D N 1
ATOM 727 C CA . VAL B 2 64 ? 3.521 42.607 12.834 1.00 42.16 190 VAL D CA 1
ATOM 728 C C . VAL B 2 64 ? 2.629 41.899 13.843 1.00 38.79 190 VAL D C 1
ATOM 729 O O . VAL B 2 64 ? 3.115 41.420 14.871 1.00 40.18 190 VAL D O 1
ATOM 733 N N . ARG B 2 65 ? 1.326 41.845 13.546 1.00 38.10 191 ARG D N 1
ATOM 734 C CA . ARG B 2 65 ? 0.351 41.197 14.413 1.00 35.94 191 ARG D CA 1
ATOM 735 C C . ARG B 2 65 ? 0.649 39.740 14.662 1.00 41.14 191 ARG D C 1
ATOM 736 O O . ARG B 2 65 ? 0.330 39.211 15.729 1.00 35.54 191 ARG D O 1
ATOM 744 N N . VAL B 2 66 ? 1.233 39.084 13.664 1.00 34.65 192 VAL D N 1
ATOM 745 C CA . VAL B 2 66 ? 1.594 37.681 13.815 1.00 44.83 192 VAL D CA 1
ATOM 746 C C . VAL B 2 66 ? 2.888 37.544 14.604 1.00 42.99 192 VAL D C 1
ATOM 747 O O . VAL B 2 66 ? 2.968 36.791 15.571 1.00 35.36 192 VAL D O 1
ATOM 751 N N . ALA B 2 67 ? 3.897 38.300 14.190 1.00 35.94 193 ALA D N 1
ATOM 752 C CA . ALA B 2 67 ? 5.192 38.272 14.852 1.00 35.55 193 ALA D CA 1
ATOM 753 C C . ALA B 2 67 ? 5.107 38.643 16.348 1.00 43.85 193 ALA D C 1
ATOM 754 O O . ALA B 2 67 ? 5.788 38.039 17.192 1.00 38.36 193 ALA D O 1
ATOM 756 N N . GLN B 2 68 ? 4.297 39.655 16.675 1.00 39.23 194 GLN D N 1
ATOM 757 C CA . GLN B 2 68 ? 4.202 40.093 18.055 1.00 32.60 194 GLN D CA 1
ATOM 758 C C . GLN B 2 68 ? 3.488 39.013 18.881 1.00 36.49 194 GLN D C 1
ATOM 759 O O . GLN B 2 68 ? 3.808 38.827 20.042 1.00 26.71 194 GLN D O 1
ATOM 765 N N . HIS B 2 69 ? 2.539 38.304 18.256 1.00 40.10 195 HIS D N 1
ATOM 766 C CA . HIS B 2 69 ? 1.824 37.220 18.897 1.00 38.95 195 HIS D CA 1
ATOM 767 C C . HIS B 2 69 ? 2.772 36.061 19.150 1.00 40.08 195 HIS D C 1
ATOM 768 O O . HIS B 2 69 ? 2.886 35.565 20.267 1.00 40.04 195 HIS D O 1
ATOM 775 N N . ARG B 2 70 ? 3.476 35.642 18.117 1.00 39.46 196 ARG D N 1
ATOM 776 C CA . ARG B 2 70 ? 4.483 34.589 18.290 1.00 51.81 196 ARG D CA 1
ATOM 777 C C . ARG B 2 70 ? 5.501 34.924 19.386 1.00 47.06 196 ARG D C 1
ATOM 778 O O . ARG B 2 70 ? 5.846 34.083 20.222 1.00 50.02 196 ARG D O 1
ATOM 786 N N . ALA B 2 71 ? 5.997 36.151 19.360 1.00 51.12 197 ALA D N 1
ATOM 787 C CA . ALA B 2 71 ? 6.893 36.609 20.398 1.00 46.06 197 ALA D CA 1
ATOM 788 C C . ALA B 2 71 ? 6.262 36.422 21.786 1.00 46.46 197 ALA D C 1
ATOM 789 O O . ALA B 2 71 ? 6.887 35.921 22.722 1.00 43.19 197 ALA D O 1
ATOM 791 N N . LEU B 2 72 ? 5.005 36.807 21.914 1.00 40.67 198 LEU D N 1
ATOM 792 C CA . LEU B 2 72 ? 4.372 36.772 23.211 1.00 44.11 198 LEU D CA 1
ATOM 793 C C . LEU B 2 72 ? 4.293 35.345 23.711 1.00 51.39 198 LEU D C 1
ATOM 794 O O . LEU B 2 72 ? 4.590 35.090 24.877 1.00 45.03 198 LEU D O 1
ATOM 799 N N . GLN B 2 73 ? 3.883 34.427 22.827 1.00 46.91 199 GLN D N 1
ATOM 800 C CA . GLN B 2 73 ? 3.781 33.022 23.178 1.00 49.34 199 GLN D CA 1
ATOM 801 C C . GLN B 2 73 ? 5.159 32.469 23.534 1.00 49.77 199 GLN D C 1
ATOM 802 O O . GLN B 2 73 ? 5.356 31.915 24.616 1.00 44.54 199 GLN D O 1
ATOM 808 N N . ARG B 2 74 ? 6.111 32.643 22.622 1.00 42.90 200 ARG D N 1
ATOM 809 C CA . ARG B 2 74 ? 7.477 32.219 22.859 1.00 47.43 200 ARG D CA 1
ATOM 810 C C . ARG B 2 74 ? 7.894 32.616 24.266 1.00 56.58 200 ARG D C 1
ATOM 811 O O . ARG B 2 74 ? 8.381 31.807 25.038 1.00 61.38 200 ARG D O 1
ATOM 819 N N . LEU B 2 75 ? 7.686 33.888 24.575 1.00 60.47 201 LEU D N 1
ATOM 820 C CA . LEU B 2 75 ? 7.948 34.464 25.879 1.00 51.54 201 LEU D CA 1
ATOM 821 C C . LEU B 2 75 ? 7.236 33.741 27.027 1.00 55.38 201 LEU D C 1
ATOM 822 O O . LEU B 2 75 ? 7.850 33.446 28.053 1.00 55.57 201 LEU D O 1
ATOM 827 N N . LYS B 2 76 ? 5.941 33.478 26.865 1.00 55.03 202 LYS D N 1
ATOM 828 C CA . LYS B 2 76 ? 5.180 32.702 27.839 1.00 53.46 202 LYS D CA 1
ATOM 829 C C . LYS B 2 76 ? 5.849 31.357 28.077 1.00 63.07 202 LYS D C 1
ATOM 830 O O . LYS B 2 76 ? 6.070 30.946 29.221 1.00 58.41 202 LYS D O 1
ATOM 836 N N . ASP B 2 77 ? 6.165 30.670 26.983 1.00 50.85 203 ASP D N 1
ATOM 837 C CA . ASP B 2 77 ? 6.815 29.377 27.064 1.00 48.77 203 ASP D CA 1
ATOM 838 C C . ASP B 2 77 ? 8.100 29.455 27.883 1.00 64.17 203 ASP D C 1
ATOM 839 O O . ASP B 2 77 ? 8.247 28.771 28.895 1.00 63.29 203 ASP D O 1
ATOM 844 N N . GLU B 2 78 ? 9.034 30.283 27.430 1.00 63.01 204 GLU D N 1
ATOM 845 C CA . GLU B 2 78 ? 10.370 30.325 28.010 1.00 55.52 204 GLU D CA 1
ATOM 846 C C . GLU B 2 78 ? 10.289 30.552 29.510 1.00 51.24 204 GLU D C 1
ATOM 847 O O . GLU B 2 78 ? 11.174 30.154 30.261 1.00 61.28 204 GLU D O 1
ATOM 853 N N . ILE B 2 79 ? 9.232 31.225 29.938 1.00 51.57 205 ILE D N 1
ATOM 854 C CA . ILE B 2 79 ? 9.045 31.514 31.346 1.00 61.62 205 ILE D CA 1
ATOM 855 C C . ILE B 2 79 ? 8.904 30.201 32.097 1.00 69.21 205 ILE D C 1
ATOM 856 O O . ILE B 2 79 ? 9.410 30.048 33.206 1.00 74.52 205 ILE D O 1
ATOM 861 N N . VAL B 2 80 ? 8.212 29.251 31.480 1.00 70.59 206 VAL D N 1
ATOM 862 C CA . VAL B 2 80 ? 7.879 27.999 32.141 1.00 69.55 206 VAL D CA 1
ATOM 863 C C . VAL B 2 80 ? 9.138 27.228 32.522 1.00 69.59 206 VAL D C 1
ATOM 864 O O . VAL B 2 80 ? 9.223 26.669 33.613 1.00 67.77 206 VAL D O 1
ATOM 868 N N . ALA B 2 81 ? 10.124 27.213 31.633 1.00 61.63 207 ALA D N 1
ATOM 869 C CA . ALA B 2 81 ? 11.423 26.646 31.961 1.00 73.72 207 ALA D CA 1
ATOM 870 C C . ALA B 2 81 ? 12.467 27.745 32.084 1.00 74.67 207 ALA D C 1
ATOM 871 O O . ALA B 2 81 ? 12.611 28.584 31.198 1.00 66.26 207 ALA D O 1
ATOM 873 N N . ALA B 2 82 ? 13.194 27.734 33.194 1.00 70.63 208 ALA D N 1
ATOM 874 C CA . ALA B 2 82 ? 12.593 27.512 34.503 1.00 73.57 208 ALA D CA 1
ATOM 875 C C . ALA B 2 82 ? 11.077 27.633 34.456 1.00 76.87 208 ALA D C 1
ATOM 876 O O . ALA B 2 82 ? 10.427 27.769 35.491 1.00 75.06 208 ALA D O 1
ATOM 878 N N . PRO C 1 12 ? -15.286 32.486 -11.295 1.00 20.00 12 PRO C N 1
ATOM 879 C CA . PRO C 1 12 ? -13.832 32.306 -11.265 1.00 20.00 12 PRO C CA 1
ATOM 880 C C . PRO C 1 12 ? -13.229 32.823 -9.969 1.00 20.00 12 PRO C C 1
ATOM 881 O O . PRO C 1 12 ? -13.839 32.711 -8.909 1.00 20.00 12 PRO C O 1
ATOM 885 N N . PRO C 1 13 ? -12.032 33.383 -10.064 1.00 20.00 13 PRO C N 1
ATOM 886 C CA . PRO C 1 13 ? -11.345 33.928 -8.896 1.00 20.00 13 PRO C CA 1
ATOM 887 C C . PRO C 1 13 ? -11.095 35.414 -9.085 1.00 20.00 13 PRO C C 1
ATOM 888 O O . PRO C 1 13 ? -10.582 35.822 -10.126 1.00 20.00 13 PRO C O 1
ATOM 892 N N . LEU C 1 14 ? -11.589 36.198 -8.139 1.00 74.33 14 LEU C N 1
ATOM 893 C CA . LEU C 1 14 ? -11.441 37.638 -8.160 1.00 73.24 14 LEU C CA 1
ATOM 894 C C . LEU C 1 14 ? -12.632 38.267 -8.866 1.00 73.73 14 LEU C C 1
ATOM 895 O O . LEU C 1 14 ? -12.895 39.455 -8.712 1.00 61.77 14 LEU C O 1
ATOM 900 N N . ASP C 1 15 ? -13.365 37.453 -9.620 1.00 71.60 15 ASP C N 1
ATOM 901 C CA . ASP C 1 15 ? -14.772 37.689 -9.925 1.00 63.64 15 ASP C CA 1
ATOM 902 C C . ASP C 1 15 ? -15.716 37.592 -8.734 1.00 63.40 15 ASP C C 1
ATOM 903 O O . ASP C 1 15 ? -16.656 38.371 -8.608 1.00 55.16 15 ASP C O 1
ATOM 908 N N . GLU C 1 16 ? -15.466 36.607 -7.880 1.00 62.76 16 GLU C N 1
ATOM 909 C CA . GLU C 1 16 ? -16.292 36.353 -6.707 1.00 59.68 16 GLU C CA 1
ATOM 910 C C . GLU C 1 16 ? -16.116 37.473 -5.695 1.00 58.10 16 GLU C C 1
ATOM 911 O O . GLU C 1 16 ? -17.069 37.906 -5.058 1.00 52.80 16 GLU C O 1
ATOM 917 N N . LEU C 1 17 ? -14.877 37.929 -5.563 1.00 48.79 17 LEU C N 1
ATOM 918 C CA . LEU C 1 17 ? -14.504 39.029 -4.683 1.00 54.05 17 LEU C CA 1
ATOM 919 C C . LEU C 1 17 ? -15.176 40.302 -5.143 1.00 53.83 17 LEU C C 1
ATOM 920 O O . LEU C 1 17 ? -15.839 40.974 -4.348 1.00 48.22 17 LEU C O 1
ATOM 925 N N . ALA C 1 18 ? -15.021 40.584 -6.439 1.00 48.86 18 ALA C N 1
ATOM 926 C CA . ALA C 1 18 ? -15.637 41.727 -7.060 1.00 52.25 18 ALA C CA 1
ATOM 927 C C . ALA C 1 18 ? -17.118 41.735 -6.749 1.00 51.48 18 ALA C C 1
ATOM 928 O O . ALA C 1 18 ? -17.696 42.786 -6.460 1.00 55.28 18 ALA C O 1
ATOM 930 N N . ARG C 1 19 ? -17.747 40.574 -6.817 1.00 44.01 19 ARG C N 1
ATOM 931 C CA . ARG C 1 19 ? -19.180 40.562 -6.653 1.00 52.33 19 ARG C CA 1
ATOM 932 C C . ARG C 1 19 ? -19.646 40.848 -5.235 1.00 52.93 19 ARG C C 1
ATOM 933 O O . ARG C 1 19 ? -20.675 41.478 -5.044 1.00 51.19 19 ARG C O 1
ATOM 941 N N . THR C 1 20 ? -18.914 40.354 -4.246 1.00 48.94 20 THR C N 1
ATOM 942 C CA . THR C 1 20 ? -19.240 40.669 -2.856 1.00 60.77 20 THR C CA 1
ATOM 943 C C . THR C 1 20 ? -19.011 42.167 -2.604 1.00 44.70 20 THR C C 1
ATOM 944 O O . THR C 1 20 ? -19.794 42.815 -1.923 1.00 37.68 20 THR C O 1
ATOM 948 N N . ASP C 1 21 ? -17.920 42.685 -3.162 1.00 39.02 21 ASP C N 1
ATOM 949 C CA . ASP C 1 21 ? -17.561 44.088 -3.002 1.00 48.39 21 ASP C CA 1
ATOM 950 C C . ASP C 1 21 ? -18.694 44.951 -3.515 1.00 42.64 21 ASP C C 1
ATOM 951 O O . ASP C 1 21 ? -19.129 45.888 -2.839 1.00 42.81 21 ASP C O 1
ATOM 956 N N . LEU C 1 22 ? -19.195 44.605 -4.698 1.00 42.84 22 LEU C N 1
ATOM 957 C CA . LEU C 1 22 ? -20.336 45.323 -5.251 1.00 44.36 22 LEU C CA 1
ATOM 958 C C . LEU C 1 22 ? -21.576 45.192 -4.383 1.00 48.44 22 LEU C C 1
ATOM 959 O O . LEU C 1 22 ? -22.298 46.180 -4.200 1.00 43.09 22 LEU C O 1
ATOM 964 N N . LEU C 1 23 ? -21.840 43.990 -3.860 1.00 39.87 23 LEU C N 1
ATOM 965 C CA . LEU C 1 23 ? -23.033 43.824 -3.044 1.00 37.83 23 LEU C CA 1
ATOM 966 C C . LEU C 1 23 ? -22.956 44.718 -1.798 1.00 40.99 23 LEU C C 1
ATOM 967 O O . LEU C 1 23 ? -23.894 45.472 -1.515 1.00 43.65 23 LEU C O 1
ATOM 972 N N . LEU C 1 24 ? -21.839 44.652 -1.072 1.00 35.35 24 LEU C N 1
ATOM 973 C CA . LEU C 1 24 ? -21.615 45.548 0.067 1.00 40.34 24 LEU C CA 1
ATOM 974 C C . LEU C 1 24 ? -21.655 47.043 -0.295 1.00 40.34 24 LEU C C 1
ATOM 975 O O . LEU C 1 24 ? -22.099 47.865 0.533 1.00 36.60 24 LEU C O 1
ATOM 980 N N . ASP C 1 25 ? -21.190 47.391 -1.504 1.00 33.24 25 ASP C N 1
ATOM 981 C CA . ASP C 1 25 ? -21.272 48.788 -1.961 1.00 43.98 25 ASP C CA 1
ATOM 982 C C . ASP C 1 25 ? -22.742 49.208 -2.106 1.00 39.70 25 ASP C C 1
ATOM 983 O O . ASP C 1 25 ? -23.108 50.323 -1.720 1.00 38.41 25 ASP C O 1
ATOM 988 N N . ALA C 1 26 ? -23.578 48.300 -2.617 1.00 33.62 26 ALA C N 1
ATOM 989 C CA . ALA C 1 26 ? -25.022 48.579 -2.786 1.00 37.45 26 ALA C CA 1
ATOM 990 C C . ALA C 1 26 ? -25.752 48.643 -1.446 1.00 41.58 26 ALA C C 1
ATOM 991 O O . ALA C 1 26 ? -26.561 49.544 -1.208 1.00 39.56 26 ALA C O 1
ATOM 993 N N . LEU C 1 27 ? -25.451 47.694 -0.566 1.00 37.28 27 LEU C N 1
ATOM 994 C CA . LEU C 1 27 ? -25.933 47.782 0.797 1.00 36.68 27 LEU C CA 1
ATOM 995 C C . LEU C 1 27 ? -25.604 49.130 1.410 1.00 36.59 27 LEU C C 1
ATOM 996 O O . LEU C 1 27 ? -26.431 49.742 2.075 1.00 38.46 27 LEU C O 1
ATOM 1001 N N . ALA C 1 28 ? -24.382 49.593 1.190 1.00 37.74 28 ALA C N 1
ATOM 1002 C CA . ALA C 1 28 ? -23.898 50.755 1.915 1.00 38.90 28 ALA C CA 1
ATOM 1003 C C . ALA C 1 28 ? -24.592 52.049 1.444 1.00 42.04 28 ALA C C 1
ATOM 1004 O O . ALA C 1 28 ? -24.725 53.044 2.209 1.00 36.03 28 ALA C O 1
ATOM 1006 N N . GLU C 1 29 ? -25.013 52.023 0.179 1.00 37.89 29 GLU C N 1
ATOM 1007 C CA . GLU C 1 29 ? -25.701 53.153 -0.449 1.00 42.01 29 GLU C CA 1
ATOM 1008 C C . GLU C 1 29 ? -27.201 52.971 -0.322 1.00 41.50 29 GLU C C 1
ATOM 1009 O O . GLU C 1 29 ? -27.990 53.714 -0.920 1.00 40.03 29 GLU C O 1
ATOM 1015 N N . ARG C 1 30 ? -27.584 51.969 0.454 1.00 33.62 30 ARG C N 1
ATOM 1016 C CA . ARG C 1 30 ? -28.991 51.653 0.645 1.00 45.54 30 ARG C CA 1
ATOM 1017 C C . ARG C 1 30 ? -29.733 51.364 -0.680 1.00 40.34 30 ARG C C 1
ATOM 1018 O O . ARG C 1 30 ? -30.950 51.545 -0.793 1.00 47.63 30 ARG C O 1
ATOM 1026 N N . GLU C 1 31 ? -28.988 50.891 -1.668 1.00 36.15 31 GLU C N 1
ATOM 1027 C CA . GLU C 1 31 ? -29.558 50.485 -2.952 1.00 42.99 31 GLU C CA 1
ATOM 1028 C C . GLU C 1 31 ? -30.245 49.122 -2.876 1.00 47.31 31 GLU C C 1
ATOM 1029 O O . GLU C 1 31 ? -29.606 48.115 -2.572 1.00 49.32 31 GLU C O 1
ATOM 1035 N N . GLU C 1 32 ? -31.539 49.087 -3.185 1.00 50.51 32 GLU C N 1
ATOM 1036 C CA . GLU C 1 32 ? -32.308 47.839 -3.165 1.00 61.65 32 GLU C CA 1
ATOM 1037 C C . GLU C 1 32 ? -31.929 46.945 -4.352 1.00 63.08 32 GLU C C 1
ATOM 1038 O O . GLU C 1 32 ? -32.154 47.312 -5.515 1.00 60.37 32 GLU C O 1
ATOM 1044 N N . VAL C 1 33 ? -31.355 45.778 -4.066 1.00 57.19 33 VAL C N 1
ATOM 1045 C CA . VAL C 1 33 ? -31.028 44.833 -5.134 1.00 58.67 33 VAL C CA 1
ATOM 1046 C C . VAL C 1 33 ? -31.914 43.593 -5.113 1.00 57.38 33 VAL C C 1
ATOM 1047 O O . VAL C 1 33 ? -32.277 43.103 -4.045 1.00 61.79 33 VAL C O 1
ATOM 1051 N N . ASP C 1 34 ? -32.259 43.101 -6.305 1.00 66.32 34 ASP C N 1
ATOM 1052 C CA . ASP C 1 34 ? -33.107 41.921 -6.449 1.00 64.83 34 ASP C CA 1
ATOM 1053 C C . ASP C 1 34 ? -32.285 40.684 -6.789 1.00 55.17 34 ASP C C 1
ATOM 1054 O O . ASP C 1 34 ? -31.746 40.587 -7.879 1.00 54.46 34 ASP C O 1
ATOM 1059 N N . PHE C 1 35 ? -32.195 39.744 -5.851 1.00 60.45 35 PHE C N 1
ATOM 1060 C CA . PHE C 1 35 ? -31.424 38.512 -6.063 1.00 57.87 35 PHE C CA 1
ATOM 1061 C C . PHE C 1 35 ? -32.276 37.368 -6.594 1.00 55.24 35 PHE C C 1
ATOM 1062 O O . PHE C 1 35 ? -33.468 37.252 -6.279 1.00 57.08 35 PHE C O 1
ATOM 1070 N N . ALA C 1 36 ? -31.647 36.522 -7.400 1.00 50.58 36 ALA C N 1
ATOM 1071 C CA . ALA C 1 36 ? -32.297 35.319 -7.878 1.00 57.69 36 ALA C CA 1
ATOM 1072 C C . ALA C 1 36 ? -32.609 34.382 -6.698 1.00 51.23 36 ALA C C 1
ATOM 1073 O O . ALA C 1 36 ? -33.763 34.039 -6.466 1.00 54.83 36 ALA C O 1
ATOM 1075 N N . ASP C 1 37 ? -31.587 34.005 -5.939 1.00 42.60 37 ASP C N 1
ATOM 1076 C CA . ASP C 1 37 ? -31.759 33.151 -4.763 1.00 50.37 37 ASP C CA 1
ATOM 1077 C C . ASP C 1 37 ? -32.394 33.916 -3.595 1.00 53.04 37 ASP C C 1
ATOM 1078 O O . ASP C 1 37 ? -31.798 34.854 -3.060 1.00 56.50 37 ASP C O 1
ATOM 1083 N N . PRO C 1 38 ? -33.595 33.489 -3.177 1.00 52.12 38 PRO C N 1
ATOM 1084 C CA . PRO C 1 38 ? -34.416 34.121 -2.136 1.00 51.42 38 PRO C CA 1
ATOM 1085 C C . PRO C 1 38 ? -33.661 34.227 -0.819 1.00 53.29 38 PRO C C 1
ATOM 1086 O O . PRO C 1 38 ? -34.013 35.046 0.033 1.00 56.11 38 PRO C O 1
ATOM 1090 N N . ARG C 1 39 ? -32.653 33.386 -0.637 1.00 48.80 39 ARG C N 1
ATOM 1091 C CA . ARG C 1 39 ? -31.878 33.419 0.593 1.00 46.98 39 ARG C CA 1
ATOM 1092 C C . ARG C 1 39 ? -30.990 34.650 0.568 1.00 53.11 39 ARG C C 1
ATOM 1093 O O . ARG C 1 39 ? -30.847 35.326 1.578 1.00 43.93 39 ARG C O 1
ATOM 1101 N N . ASP C 1 40 ? -30.399 34.923 -0.599 1.00 51.55 40 ASP C N 1
ATOM 1102 C CA . ASP C 1 40 ? -29.695 36.171 -0.828 1.00 44.50 40 ASP C CA 1
ATOM 1103 C C . ASP C 1 40 ? -30.644 37.298 -0.462 1.00 50.37 40 ASP C C 1
ATOM 1104 O O . ASP C 1 40 ? -30.337 38.110 0.416 1.00 49.94 40 ASP C O 1
ATOM 1109 N N . ASP C 1 41 ? -31.812 37.328 -1.106 1.00 42.32 41 ASP C N 1
ATOM 1110 C CA . ASP C 1 41 ? -32.795 38.365 -0.821 1.00 51.02 41 ASP C CA 1
ATOM 1111 C C . ASP C 1 41 ? -32.985 38.527 0.676 1.00 49.82 41 ASP C C 1
ATOM 1112 O O . ASP C 1 41 ? -33.093 39.647 1.174 1.00 50.33 41 ASP C O 1
ATOM 1117 N N . ALA C 1 42 ? -33.023 37.408 1.389 1.00 44.98 42 ALA C N 1
ATOM 1118 C CA . ALA C 1 42 ? -33.351 37.432 2.809 1.00 46.87 42 ALA C CA 1
ATOM 1119 C C . ALA C 1 42 ? -32.221 38.068 3.584 1.00 46.59 42 ALA C C 1
ATOM 1120 O O . ALA C 1 42 ? -32.441 38.936 4.444 1.00 52.22 42 ALA C O 1
ATOM 1122 N N . LEU C 1 43 ? -31.012 37.618 3.272 1.00 35.60 43 LEU C N 1
ATOM 1123 C CA . LEU C 1 43 ? -29.814 38.084 3.930 1.00 43.35 43 LEU C CA 1
ATOM 1124 C C . LEU C 1 43 ? -29.662 39.603 3.702 1.00 48.30 43 LEU C C 1
ATOM 1125 O O . LEU C 1 43 ? -29.542 40.353 4.669 1.00 44.18 43 LEU C O 1
ATOM 1130 N N . ALA C 1 44 ? -29.702 40.035 2.438 1.00 35.56 44 ALA C N 1
ATOM 1131 C CA . ALA C 1 44 ? -29.634 41.459 2.094 1.00 46.53 44 ALA C CA 1
ATOM 1132 C C . ALA C 1 44 ? -30.643 42.279 2.888 1.00 43.23 44 ALA C C 1
ATOM 1133 O O . ALA C 1 44 ? -30.291 43.303 3.470 1.00 43.45 44 ALA C O 1
ATOM 1135 N N . ALA C 1 45 ? -31.890 41.828 2.920 1.00 40.92 45 ALA C N 1
ATOM 1136 C CA . ALA C 1 45 ? -32.925 42.508 3.697 1.00 41.09 45 ALA C CA 1
ATOM 1137 C C . ALA C 1 45 ? -32.484 42.615 5.150 1.00 47.27 45 ALA C C 1
ATOM 1138 O O . ALA C 1 45 ? -32.575 43.669 5.786 1.00 49.22 45 ALA C O 1
ATOM 1140 N N . LEU C 1 46 ? -31.996 41.504 5.675 1.00 44.25 46 LEU C N 1
ATOM 1141 C CA . LEU C 1 46 ? -31.606 41.462 7.072 1.00 46.04 46 LEU C CA 1
ATOM 1142 C C . LEU C 1 46 ? -30.486 42.456 7.394 1.00 44.00 46 LEU C C 1
ATOM 1143 O O . LEU C 1 46 ? -30.488 43.107 8.441 1.00 44.05 46 LEU C O 1
ATOM 1148 N N . LEU C 1 47 ? -29.523 42.552 6.487 1.00 38.25 47 LEU C N 1
ATOM 1149 C CA . LEU C 1 47 ? -28.414 43.493 6.624 1.00 42.95 47 LEU C CA 1
ATOM 1150 C C . LEU C 1 47 ? -28.871 44.933 6.479 1.00 38.07 47 LEU C C 1
ATOM 1151 O O . LEU C 1 47 ? -28.409 45.779 7.188 1.00 35.61 47 LEU C O 1
ATOM 1156 N N . GLY C 1 48 ? -29.765 45.194 5.535 1.00 33.65 48 GLY C N 1
ATOM 1157 C CA . GLY C 1 48 ? -30.319 46.506 5.346 1.00 32.39 48 GLY C CA 1
ATOM 1158 C C . GLY C 1 48 ? -30.986 46.997 6.604 1.00 40.36 48 GLY C C 1
ATOM 1159 O O . GLY C 1 48 ? -30.703 48.103 7.050 1.00 41.21 48 GLY C O 1
ATOM 1160 N N . GLN C 1 49 ? -31.854 46.178 7.187 1.00 41.97 49 GLN C N 1
ATOM 1161 C CA . GLN C 1 49 ? -32.607 46.611 8.344 1.00 44.36 49 GLN C CA 1
ATOM 1162 C C . GLN C 1 49 ? -31.655 46.892 9.492 1.00 47.57 49 GLN C C 1
ATOM 1163 O O . GLN C 1 49 ? -31.813 47.856 10.260 1.00 49.47 49 GLN C O 1
ATOM 1169 N N . TRP C 1 50 ? -30.628 46.061 9.563 1.00 39.33 50 TRP C N 1
ATOM 1170 C CA . TRP C 1 50 ? -29.612 46.167 10.594 1.00 42.42 50 TRP C CA 1
ATOM 1171 C C . TRP C 1 50 ? -28.780 47.436 10.401 1.00 45.52 50 TRP C C 1
ATOM 1172 O O . TRP C 1 50 ? -28.519 48.172 11.355 1.00 47.64 50 TRP C O 1
ATOM 1183 N N . ARG C 1 51 ? -28.381 47.681 9.154 1.00 38.52 51 ARG C N 1
ATOM 1184 C CA . ARG C 1 51 ? -27.713 48.898 8.735 1.00 34.52 51 ARG C CA 1
ATOM 1185 C C . ARG C 1 51 ? -28.514 50.095 9.207 1.00 45.45 51 ARG C C 1
ATOM 1186 O O . ARG C 1 51 ? -27.966 51.041 9.800 1.00 39.91 51 ARG C O 1
ATOM 1194 N N . ASP C 1 52 ? -29.817 50.061 8.945 1.00 37.73 52 ASP C N 1
ATOM 1195 C CA . ASP C 1 52 ? -30.648 51.203 9.263 1.00 34.94 52 ASP C CA 1
ATOM 1196 C C . ASP C 1 52 ? -30.715 51.442 10.787 1.00 49.50 52 ASP C C 1
ATOM 1197 O O . ASP C 1 52 ? -30.395 52.535 11.263 1.00 49.88 52 ASP C O 1
ATOM 1202 N N . ASP C 1 53 ? -31.097 50.412 11.541 1.00 45.02 53 ASP C N 1
ATOM 1203 C CA . ASP C 1 53 ? -31.183 50.505 12.992 1.00 45.47 53 ASP C CA 1
ATOM 1204 C C . ASP C 1 53 ? -29.906 51.065 13.586 1.00 45.93 53 ASP C C 1
ATOM 1205 O O . ASP C 1 53 ? -29.970 51.948 14.440 1.00 50.46 53 ASP C O 1
ATOM 1210 N N . LEU C 1 54 ? -28.754 50.542 13.148 1.00 41.08 54 LEU C N 1
ATOM 1211 C CA . LEU C 1 54 ? -27.464 50.917 13.737 1.00 39.58 54 LEU C CA 1
ATOM 1212 C C . LEU C 1 54 ? -27.026 52.321 13.363 1.00 47.54 54 LEU C C 1
ATOM 1213 O O . LEU C 1 54 ? -26.195 52.910 14.039 1.00 46.81 54 LEU C O 1
ATOM 1218 N N . ARG C 1 55 ? -27.547 52.828 12.249 1.00 47.95 55 ARG C N 1
ATOM 1219 C CA . ARG C 1 55 ? -27.237 54.170 11.812 1.00 50.13 55 ARG C CA 1
ATOM 1220 C C . ARG C 1 55 ? -28.129 55.113 12.600 1.00 59.95 55 ARG C C 1
ATOM 1221 O O . ARG C 1 55 ? -27.778 56.279 12.873 1.00 53.73 55 ARG C O 1
ATOM 1229 N N . TRP C 1 56 ? -29.319 54.615 12.919 1.00 58.13 56 TRP C N 1
ATOM 1230 C CA . TRP C 1 56 ? -30.405 55.413 13.478 1.00 56.58 56 TRP C CA 1
ATOM 1231 C C . TRP C 1 56 ? -30.079 56.035 14.824 1.00 57.51 56 TRP C C 1
ATOM 1232 O O . TRP C 1 56 ? -29.822 55.332 15.798 1.00 67.74 56 TRP C O 1
ATOM 1243 N N . PRO C 1 57 ? -30.106 57.362 14.871 1.00 86.27 57 PRO C N 1
ATOM 1244 C CA . PRO C 1 57 ? -29.821 58.103 16.102 1.00 97.81 57 PRO C CA 1
ATOM 1245 C C . PRO C 1 57 ? -30.863 57.842 17.187 1.00 88.14 57 PRO C C 1
ATOM 1246 O O . PRO C 1 57 ? -32.053 57.735 16.891 1.00 92.31 57 PRO C O 1
ATOM 1250 N N . PRO C 1 58 ? -30.413 57.746 18.432 1.00 86.04 58 PRO C N 1
ATOM 1251 C CA . PRO C 1 58 ? -31.322 57.522 19.559 1.00 91.62 58 PRO C CA 1
ATOM 1252 C C . PRO C 1 58 ? -32.442 58.550 19.572 1.00 89.85 58 PRO C C 1
ATOM 1253 O O . PRO C 1 58 ? -32.636 59.211 18.555 1.00 81.68 58 PRO C O 1
ATOM 1265 N N . ALA D 2 16 ? -43.095 35.649 24.109 1.00 20.00 142 ALA A N 1
ATOM 1266 C CA . ALA D 2 16 ? -41.946 35.562 23.216 1.00 20.00 142 ALA A CA 1
ATOM 1267 C C . ALA D 2 16 ? -41.908 36.741 22.249 1.00 20.00 142 ALA A C 1
ATOM 1268 O O . ALA D 2 16 ? -42.893 37.033 21.572 1.00 20.00 142 ALA A O 1
ATOM 1270 N N . ILE D 2 17 ? -40.764 37.415 22.191 1.00 65.15 143 ILE A N 1
ATOM 1271 C CA . ILE D 2 17 ? -40.596 38.564 21.309 1.00 64.14 143 ILE A CA 1
ATOM 1272 C C . ILE D 2 17 ? -39.611 38.259 20.186 1.00 66.54 143 ILE A C 1
ATOM 1273 O O . ILE D 2 17 ? -38.472 37.864 20.436 1.00 67.42 143 ILE A O 1
ATOM 1278 N N . GLU D 2 18 ? -40.057 38.443 18.948 1.00 61.34 144 GLU A N 1
ATOM 1279 C CA . GLU D 2 18 ? -39.217 38.190 17.786 1.00 64.93 144 GLU A CA 1
ATOM 1280 C C . GLU D 2 18 ? -37.994 39.090 17.824 1.00 72.71 144 GLU A C 1
ATOM 1281 O O . GLU D 2 18 ? -38.112 40.311 17.852 1.00 79.12 144 GLU A O 1
ATOM 1287 N N . ALA D 2 19 ? -36.814 38.482 17.826 1.00 79.38 145 ALA A N 1
ATOM 1288 C CA . ALA D 2 19 ? -35.583 39.248 17.894 1.00 78.24 145 ALA A CA 1
ATOM 1289 C C . ALA D 2 19 ? -35.517 40.238 16.741 1.00 70.78 145 ALA A C 1
ATOM 1290 O O . ALA D 2 19 ? -35.788 39.891 15.595 1.00 65.89 145 ALA A O 1
ATOM 1292 N N . ASP D 2 20 ? -35.157 41.475 17.053 1.00 69.90 146 ASP A N 1
ATOM 1293 C CA . ASP D 2 20 ? -35.020 42.503 16.024 1.00 73.28 146 ASP A CA 1
ATOM 1294 C C . ASP D 2 20 ? -33.782 42.242 15.171 1.00 71.92 146 ASP A C 1
ATOM 1295 O O . ASP D 2 20 ? -32.984 41.360 15.490 1.00 69.31 146 ASP A O 1
ATOM 1300 N N . SER D 2 21 ? -33.617 43.012 14.096 1.00 68.68 147 SER A N 1
ATOM 1301 C CA . SER D 2 21 ? -32.517 42.784 13.154 1.00 69.76 147 SER A CA 1
ATOM 1302 C C . SER D 2 21 ? -31.144 42.815 13.839 1.00 58.39 147 SER A C 1
ATOM 1303 O O . SER D 2 21 ? -30.264 42.008 13.556 1.00 57.54 147 SER A O 1
ATOM 1306 N N . VAL D 2 22 ? -30.997 43.727 14.779 1.00 62.35 148 VAL A N 1
ATOM 1307 C CA . VAL D 2 22 ? -29.746 43.931 15.502 1.00 63.31 148 VAL A CA 1
ATOM 1308 C C . VAL D 2 22 ? -29.386 42.790 16.445 1.00 65.28 148 VAL A C 1
ATOM 1309 O O . VAL D 2 22 ? -28.258 42.310 16.442 1.00 63.66 148 VAL A O 1
ATOM 1313 N N . THR D 2 23 ? -30.343 42.406 17.285 1.00 65.04 149 THR A N 1
ATOM 1314 C CA . THR D 2 23 ? -30.209 41.273 18.179 1.00 61.13 149 THR A CA 1
ATOM 1315 C C . THR D 2 23 ? -29.867 39.998 17.401 1.00 60.77 149 THR A C 1
ATOM 1316 O O . THR D 2 23 ? -29.043 39.187 17.823 1.00 60.41 149 THR A O 1
ATOM 1320 N N . ARG D 2 24 ? -30.501 39.831 16.256 1.00 54.18 150 ARG A N 1
ATOM 1321 C CA . ARG D 2 24 ? -30.221 38.690 15.401 1.00 62.42 150 ARG A CA 1
ATOM 1322 C C . ARG D 2 24 ? -28.844 38.753 14.784 1.00 62.02 150 ARG A C 1
ATOM 1323 O O . ARG D 2 24 ? -28.022 37.851 14.962 1.00 62.21 150 ARG A O 1
ATOM 1339 N N . ASN D 2 26 ? -26.423 40.635 15.505 1.00 60.57 152 ASN A N 1
ATOM 1340 C CA . ASN D 2 26 ? -25.470 40.583 16.605 1.00 64.18 152 ASN A CA 1
ATOM 1341 C C . ASN D 2 26 ? -25.136 39.154 16.939 1.00 67.55 152 ASN A C 1
ATOM 1342 O O . ASN D 2 26 ? -23.971 38.787 17.012 1.00 69.88 152 ASN A O 1
ATOM 1347 N N . GLU D 2 27 ? -26.171 38.350 17.147 1.00 69.78 153 GLU A N 1
ATOM 1348 C CA . GLU D 2 27 ? -25.989 36.927 17.377 1.00 68.15 153 GLU A CA 1
ATOM 1349 C C . GLU D 2 27 ? -25.038 36.341 16.336 1.00 69.82 153 GLU A C 1
ATOM 1350 O O . GLU D 2 27 ? -24.008 35.776 16.685 1.00 73.58 153 GLU A O 1
ATOM 1356 N N . LEU D 2 28 ? -25.367 36.510 15.058 1.00 64.96 154 LEU A N 1
ATOM 1357 C CA . LEU D 2 28 ? -24.527 35.995 13.973 1.00 63.56 154 LEU A CA 1
ATOM 1358 C C . LEU D 2 28 ? -23.112 36.598 13.928 1.00 60.65 154 LEU A C 1
ATOM 1359 O O . LEU D 2 28 ? -22.162 35.941 13.500 1.00 59.32 154 LEU A O 1
ATOM 1364 N N . LEU D 2 29 ? -22.965 37.839 14.375 1.00 62.00 155 LEU A N 1
ATOM 1365 C CA . LEU D 2 29 ? -21.651 38.489 14.342 1.00 65.46 155 LEU A CA 1
ATOM 1366 C C . LEU D 2 29 ? -20.614 37.913 15.319 1.00 64.91 155 LEU A C 1
ATOM 1367 O O . LEU D 2 29 ? -19.445 37.760 14.950 1.00 60.89 155 LEU A O 1
ATOM 1372 N N . GLU D 2 30 ? -21.049 37.618 16.549 1.00 68.42 156 GLU A N 1
ATOM 1373 C CA . GLU D 2 30 ? -20.222 36.968 17.580 1.00 70.92 156 GLU A CA 1
ATOM 1374 C C . GLU D 2 30 ? -19.427 35.773 17.042 1.00 68.35 156 GLU A C 1
ATOM 1375 O O . GLU D 2 30 ? -18.340 35.465 17.548 1.00 61.49 156 GLU A O 1
ATOM 1381 N N . ILE D 2 31 ? -19.997 35.088 16.048 1.00 61.76 157 ILE A N 1
ATOM 1382 C CA . ILE D 2 31 ? -19.340 33.971 15.379 1.00 59.85 157 ILE A CA 1
ATOM 1383 C C . ILE D 2 31 ? -18.094 34.399 14.586 1.00 60.88 157 ILE A C 1
ATOM 1384 O O . ILE D 2 31 ? -17.062 33.720 14.595 1.00 61.18 157 ILE A O 1
ATOM 1389 N N . LEU D 2 32 ? -18.191 35.523 13.894 1.00 51.42 158 LEU A N 1
ATOM 1390 C CA . LEU D 2 32 ? -17.083 35.972 13.080 1.00 53.05 158 LEU A CA 1
ATOM 1391 C C . LEU D 2 32 ? -15.860 36.330 13.921 1.00 53.10 158 LEU A C 1
ATOM 1392 O O . LEU D 2 32 ? -15.969 36.800 15.072 1.00 47.88 158 LEU A O 1
ATOM 1397 N N . PRO D 2 33 ? -14.681 36.127 13.334 1.00 44.83 159 PRO A N 1
ATOM 1398 C CA . PRO D 2 33 ? -13.479 36.743 13.887 1.00 37.94 159 PRO A CA 1
ATOM 1399 C C . PRO D 2 33 ? -13.761 38.238 14.046 1.00 53.28 159 PRO A C 1
ATOM 1400 O O . PRO D 2 33 ? -14.566 38.792 13.281 1.00 54.74 159 PRO A O 1
ATOM 1404 N N . ALA D 2 34 ? -13.114 38.886 15.011 1.00 49.49 160 ALA A N 1
ATOM 1405 C CA . ALA D 2 34 ? -13.337 40.310 15.266 1.00 54.85 160 ALA A CA 1
ATOM 1406 C C . ALA D 2 34 ? -12.956 41.235 14.097 1.00 49.81 160 ALA A C 1
ATOM 1407 O O . ALA D 2 34 ? -13.630 42.243 13.871 1.00 45.74 160 ALA A O 1
ATOM 1409 N N . LYS D 2 35 ? -11.871 40.915 13.392 1.00 38.76 161 LYS A N 1
ATOM 1410 C CA . LYS D 2 35 ? -11.431 41.735 12.274 1.00 42.72 161 LYS A CA 1
ATOM 1411 C C . LYS D 2 35 ? -12.451 41.671 11.134 1.00 46.73 161 LYS A C 1
ATOM 1412 O O . LYS D 2 35 ? -12.741 42.700 10.488 1.00 48.62 161 LYS A O 1
ATOM 1414 N N . GLN D 2 36 ? -13.024 40.489 10.910 1.00 43.56 162 GLN A N 1
ATOM 1415 C CA . GLN D 2 36 ? -14.024 40.383 9.859 1.00 45.39 162 GLN A CA 1
ATOM 1416 C C . GLN D 2 36 ? -15.276 41.142 10.257 1.00 45.53 162 GLN A C 1
ATOM 1417 O O . GLN D 2 36 ? -15.837 41.885 9.460 1.00 49.55 162 GLN A O 1
ATOM 1423 N N . ARG D 2 37 ? -15.685 41.006 11.507 1.00 42.98 163 ARG A N 1
ATOM 1424 C CA . ARG D 2 37 ? -16.839 41.751 11.990 1.00 45.55 163 ARG A CA 1
ATOM 1425 C C . ARG D 2 37 ? -16.618 43.247 11.807 1.00 42.93 163 ARG A C 1
ATOM 1426 O O . ARG D 2 37 ? -17.497 43.960 11.323 1.00 44.34 163 ARG A O 1
ATOM 1428 N N . GLU D 2 38 ? -15.441 43.724 12.193 1.00 41.30 164 GLU A N 1
ATOM 1429 C CA . GLU D 2 38 ? -15.146 45.139 12.131 1.00 36.74 164 GLU A CA 1
ATOM 1430 C C . GLU D 2 38 ? -15.229 45.623 10.672 1.00 50.04 164 GLU A C 1
ATOM 1431 O O . GLU D 2 38 ? -15.662 46.748 10.391 1.00 38.71 164 GLU A O 1
ATOM 1437 N N . ILE D 2 39 ? -14.808 44.757 9.748 1.00 43.78 165 ILE A N 1
ATOM 1438 C CA . ILE D 2 39 ? -14.838 45.083 8.334 1.00 38.57 165 ILE A CA 1
ATOM 1439 C C . ILE D 2 39 ? -16.259 45.272 7.779 1.00 41.72 165 ILE A C 1
ATOM 1440 O O . ILE D 2 39 ? -16.522 46.265 7.078 1.00 38.59 165 ILE A O 1
ATOM 1445 N N . LEU D 2 40 ? -17.170 44.347 8.100 1.00 38.33 166 LEU A N 1
ATOM 1446 C CA . LEU D 2 40 ? -18.542 44.407 7.578 1.00 36.71 166 LEU A CA 1
ATOM 1447 C C . LEU D 2 40 ? -19.254 45.651 8.058 1.00 41.54 166 LEU A C 1
ATOM 1448 O O . LEU D 2 40 ? -20.007 46.288 7.304 1.00 37.74 166 LEU A O 1
ATOM 1453 N N . ILE D 2 41 ? -19.021 45.975 9.322 1.00 38.57 167 ILE A N 1
ATOM 1454 C CA . ILE D 2 41 ? -19.581 47.173 9.933 1.00 39.44 167 ILE A CA 1
ATOM 1455 C C . ILE D 2 41 ? -19.095 48.424 9.206 1.00 36.17 167 ILE A C 1
ATOM 1456 O O . ILE D 2 41 ? -19.895 49.259 8.781 1.00 34.15 167 ILE A O 1
ATOM 1461 N N . LEU D 2 42 ? -17.785 48.546 9.044 1.00 36.16 168 LEU A N 1
ATOM 1462 C CA . LEU D 2 42 ? -17.252 49.681 8.337 1.00 32.81 168 LEU A CA 1
ATOM 1463 C C . LEU D 2 42 ? -17.858 49.753 6.922 1.00 43.22 168 LEU A C 1
ATOM 1464 O O . LEU D 2 42 ? -18.325 50.835 6.495 1.00 38.42 168 LEU A O 1
ATOM 1469 N N . ARG D 2 43 ? -17.907 48.614 6.221 1.00 32.41 169 ARG A N 1
ATOM 1470 C CA . ARG D 2 43 ? -18.338 48.640 4.826 1.00 32.71 169 ARG A CA 1
ATOM 1471 C C . ARG D 2 43 ? -19.801 48.961 4.645 1.00 31.81 169 ARG A C 1
ATOM 1472 O O . ARG D 2 43 ? -20.196 49.609 3.698 1.00 38.78 169 ARG A O 1
ATOM 1480 N N . VAL D 2 44 ? -20.606 48.519 5.582 1.00 34.02 170 VAL A N 1
ATOM 1481 C CA . VAL D 2 44 ? -22.034 48.512 5.391 1.00 31.16 170 VAL A CA 1
ATOM 1482 C C . VAL D 2 44 ? -22.697 49.600 6.197 1.00 33.41 170 VAL A C 1
ATOM 1483 O O . VAL D 2 44 ? -23.552 50.337 5.676 1.00 34.68 170 VAL A O 1
ATOM 1487 N N . VAL D 2 45 ? -22.290 49.724 7.458 1.00 35.24 171 VAL A N 1
ATOM 1488 C CA . VAL D 2 45 ? -22.928 50.658 8.384 1.00 34.71 171 VAL A CA 1
ATOM 1489 C C . VAL D 2 45 ? -22.336 52.048 8.223 1.00 37.46 171 VAL A C 1
ATOM 1490 O O . VAL D 2 45 ? -23.069 53.015 8.094 1.00 40.60 171 VAL A O 1
ATOM 1494 N N . VAL D 2 46 ? -21.018 52.163 8.227 1.00 37.56 172 VAL A N 1
ATOM 1495 C CA . VAL D 2 46 ? -20.441 53.461 7.917 1.00 40.16 172 VAL A CA 1
ATOM 1496 C C . VAL D 2 46 ? -20.575 53.694 6.427 1.00 36.32 172 VAL A C 1
ATOM 1497 O O . VAL D 2 46 ? -20.966 54.768 6.004 1.00 41.88 172 VAL A O 1
ATOM 1501 N N . GLY D 2 47 ? -20.304 52.661 5.637 1.00 36.15 173 GLY A N 1
ATOM 1502 C CA . GLY D 2 47 ? -20.389 52.770 4.188 1.00 35.70 173 GLY A CA 1
ATOM 1503 C C . GLY D 2 47 ? -19.047 53.091 3.547 1.00 34.64 173 GLY A C 1
ATOM 1504 O O . GLY D 2 47 ? -18.982 53.628 2.428 1.00 37.95 173 GLY A O 1
ATOM 1505 N N . LEU D 2 48 ? -17.978 52.784 4.276 1.00 32.29 174 LEU A N 1
ATOM 1506 C CA . LEU D 2 48 ? -16.628 52.910 3.770 1.00 35.50 174 LEU A CA 1
ATOM 1507 C C . LEU D 2 48 ? -16.417 51.980 2.569 1.00 42.76 174 LEU A C 1
ATOM 1508 O O . LEU D 2 48 ? -17.039 50.921 2.476 1.00 41.11 174 LEU A O 1
ATOM 1513 N N . SER D 2 49 ? -15.555 52.381 1.636 1.00 42.16 175 SER A N 1
ATOM 1514 C CA . SER D 2 49 ? -15.218 51.507 0.515 1.00 38.54 175 SER A CA 1
ATOM 1515 C C . SER D 2 49 ? -14.214 50.459 1.014 1.00 41.89 175 SER A C 1
ATOM 1516 O O . SER D 2 49 ? -13.668 50.603 2.100 1.00 42.65 175 SER A O 1
ATOM 1519 N N . ALA D 2 50 ? -13.974 49.419 0.219 1.00 38.17 176 ALA A N 1
ATOM 1520 C CA . ALA D 2 50 ? -12.826 48.552 0.416 1.00 36.14 176 ALA A CA 1
ATOM 1521 C C . ALA D 2 50 ? -11.482 49.253 0.766 1.00 47.02 176 ALA A C 1
ATOM 1522 O O . ALA D 2 50 ? -10.844 48.922 1.782 1.00 40.61 176 ALA A O 1
ATOM 1524 N N . GLU D 2 51 ? -11.024 50.201 -0.057 1.00 48.26 177 GLU A N 1
ATOM 1525 C CA . GLU D 2 51 ? -9.788 50.943 0.284 1.00 49.81 177 GLU A CA 1
ATOM 1526 C C . GLU D 2 51 ? -9.869 51.725 1.585 1.00 49.92 177 GLU A C 1
ATOM 1527 O O . GLU D 2 51 ? -8.923 51.714 2.392 1.00 50.87 177 GLU A O 1
ATOM 1533 N N . GLU D 2 52 ? -10.965 52.454 1.767 1.00 38.56 178 GLU A N 1
ATOM 1534 C CA . GLU D 2 52 ? -11.066 53.278 2.961 1.00 45.28 178 GLU A CA 1
ATOM 1535 C C . GLU D 2 52 ? -11.043 52.371 4.166 1.00 44.80 178 GLU A C 1
ATOM 1536 O O . GLU D 2 52 ? -10.443 52.678 5.183 1.00 49.97 178 GLU A O 1
ATOM 1542 N N . THR D 2 53 ? -11.712 51.238 4.034 1.00 41.41 179 THR A N 1
ATOM 1543 C CA . THR D 2 53 ? -11.753 50.278 5.111 1.00 42.53 179 THR A CA 1
ATOM 1544 C C . THR D 2 53 ? -10.334 49.791 5.384 1.00 44.74 179 THR A C 1
ATOM 1545 O O . THR D 2 53 ? -9.912 49.700 6.532 1.00 42.50 179 THR A O 1
ATOM 1549 N N . ALA D 2 54 ? -9.599 49.506 4.316 1.00 43.57 180 ALA A N 1
ATOM 1550 C CA . ALA D 2 54 ? -8.224 49.040 4.429 1.00 45.48 180 ALA A CA 1
ATOM 1551 C C . ALA D 2 54 ? -7.377 50.014 5.213 1.00 53.84 180 ALA A C 1
ATOM 1552 O O . ALA D 2 54 ? -6.592 49.613 6.069 1.00 64.30 180 ALA A O 1
ATOM 1554 N N . ALA D 2 55 ? -7.548 51.298 4.940 1.00 51.24 181 ALA A N 1
ATOM 1555 C CA . ALA D 2 55 ? -6.756 52.313 5.604 1.00 46.64 181 ALA A CA 1
ATOM 1556 C C . ALA D 2 55 ? -7.157 52.446 7.059 1.00 48.44 181 ALA A C 1
ATOM 1557 O O . ALA D 2 55 ? -6.331 52.685 7.925 1.00 57.03 181 ALA A O 1
ATOM 1559 N N . ALA D 2 56 ? -8.440 52.310 7.330 1.00 45.19 182 ALA A N 1
ATOM 1560 C CA . ALA D 2 56 ? -8.924 52.471 8.696 1.00 54.91 182 ALA A CA 1
ATOM 1561 C C . ALA D 2 56 ? -8.581 51.262 9.593 1.00 59.13 182 ALA A C 1
ATOM 1562 O O . ALA D 2 56 ? -8.553 51.372 10.828 1.00 56.05 182 ALA A O 1
ATOM 1564 N N . VAL D 2 57 ? -8.333 50.107 8.983 1.00 54.00 183 VAL A N 1
ATOM 1565 C CA . VAL D 2 57 ? -7.957 48.938 9.782 1.00 56.56 183 VAL A CA 1
ATOM 1566 C C . VAL D 2 57 ? -6.477 48.567 9.684 1.00 58.86 183 VAL A C 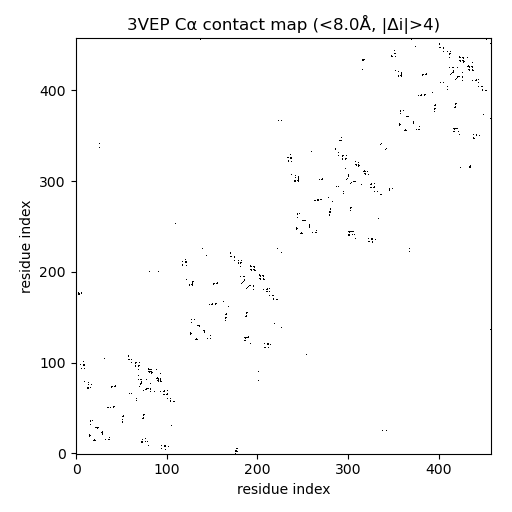1
ATOM 1567 O O . VAL D 2 57 ? -6.037 47.629 10.351 1.00 63.01 183 VAL A O 1
ATOM 1571 N N . GLY D 2 58 ? -5.719 49.268 8.837 1.00 66.18 184 GLY A N 1
ATOM 1572 C CA . GLY D 2 58 ? -4.291 49.008 8.696 1.00 66.03 184 GLY A CA 1
ATOM 1573 C C . GLY D 2 58 ? -3.856 47.911 7.727 1.00 70.06 184 GLY A C 1
ATOM 1574 O O . GLY D 2 58 ? -2.658 47.683 7.547 1.00 68.85 184 GLY A O 1
ATOM 1575 N N . SER D 2 59 ? -4.799 47.225 7.093 1.00 55.50 185 SER A N 1
ATOM 1576 C CA . SER D 2 59 ? -4.405 46.210 6.115 1.00 63.30 185 SER A CA 1
ATOM 1577 C C . SER D 2 59 ? -4.412 46.783 4.710 1.00 59.92 185 SER A C 1
ATOM 1578 O O . SER D 2 59 ? -4.569 47.985 4.534 1.00 65.06 185 SER A O 1
ATOM 1581 N N . THR D 2 60 ? -4.226 45.929 3.715 1.00 56.90 186 THR A N 1
ATOM 1582 C CA . THR D 2 60 ? -4.254 46.365 2.331 1.00 55.83 186 THR A CA 1
ATOM 1583 C C . THR D 2 60 ? -5.657 46.155 1.785 1.00 54.17 186 THR A C 1
ATOM 1584 O O . THR D 2 60 ? -6.486 45.505 2.418 1.00 66.23 186 THR A O 1
ATOM 1588 N N . THR D 2 61 ? -5.923 46.672 0.596 1.00 54.71 187 THR A N 1
ATOM 1589 C CA . THR D 2 61 ? -7.245 46.546 -0.005 1.00 44.94 187 THR A CA 1
ATOM 1590 C C . THR D 2 61 ? -7.597 45.109 -0.351 1.00 47.08 187 THR A C 1
ATOM 1591 O O . THR D 2 61 ? -8.736 44.692 -0.177 1.00 57.48 187 THR A O 1
ATOM 1595 N N . GLY D 2 62 ? -6.625 44.354 -0.848 1.00 53.45 188 GLY A N 1
ATOM 1596 C CA . GLY D 2 62 ? -6.855 42.969 -1.224 1.00 50.26 188 GLY A CA 1
ATOM 1597 C C . GLY D 2 62 ? -7.254 42.131 -0.020 1.00 51.03 188 GLY A C 1
ATOM 1598 O O . GLY D 2 62 ? -8.166 41.292 -0.084 1.00 56.49 188 GLY A O 1
ATOM 1599 N N . ALA D 2 63 ? -6.560 42.374 1.085 1.00 45.31 189 ALA A N 1
ATOM 1600 C CA . ALA D 2 63 ? -6.848 41.733 2.352 1.00 41.80 189 ALA A CA 1
ATOM 1601 C C . ALA D 2 63 ? -8.282 41.976 2.791 1.00 51.20 189 ALA A C 1
ATOM 1602 O O . ALA D 2 63 ? -8.954 41.041 3.247 1.00 50.54 189 ALA A O 1
ATOM 1604 N N . VAL D 2 64 ? -8.745 43.225 2.678 1.00 46.45 190 VAL A N 1
ATOM 1605 C CA . VAL D 2 64 ? -10.126 43.547 3.050 1.00 44.93 190 VAL A CA 1
ATOM 1606 C C . VAL D 2 64 ? -11.108 42.819 2.139 1.00 41.51 190 VAL A C 1
ATOM 1607 O O . VAL D 2 64 ? -12.119 42.287 2.588 1.00 49.37 190 VAL A O 1
ATOM 1611 N N . ARG D 2 65 ? -10.805 42.803 0.848 1.00 43.92 191 ARG A N 1
ATOM 1612 C CA . ARG D 2 65 ? -11.663 42.127 -0.118 1.00 47.63 191 ARG A CA 1
ATOM 1613 C C . ARG D 2 65 ? -11.829 40.659 0.164 1.00 39.39 191 ARG A C 1
ATOM 1614 O O . ARG D 2 65 ? -12.865 40.090 -0.145 1.00 41.29 191 ARG A O 1
ATOM 1622 N N . VAL D 2 66 ? -10.777 40.045 0.697 1.00 38.92 192 VAL A N 1
ATOM 1623 C CA . VAL D 2 66 ? -10.838 38.632 1.062 1.00 45.64 192 VAL A CA 1
ATOM 1624 C C . VAL D 2 66 ? -11.594 38.448 2.381 1.00 43.52 192 VAL A C 1
ATOM 1625 O O . VAL D 2 66 ? -12.494 37.601 2.480 1.00 42.13 192 VAL A O 1
ATOM 1629 N N . ALA D 2 67 ? -11.255 39.262 3.377 1.00 31.23 193 ALA A N 1
ATOM 1630 C CA . ALA D 2 67 ? -11.889 39.134 4.683 1.00 35.54 193 ALA A CA 1
ATOM 1631 C C . ALA D 2 67 ? -13.386 39.401 4.614 1.00 45.79 193 ALA A C 1
ATOM 1632 O O . ALA D 2 67 ? -14.186 38.750 5.301 1.00 46.77 193 ALA A O 1
ATOM 1634 N N . GLN D 2 68 ? -13.784 40.357 3.777 1.00 45.01 194 GLN A N 1
ATOM 1635 C CA . GLN D 2 68 ? -15.199 40.721 3.707 1.00 36.81 194 GLN A CA 1
ATOM 1636 C C . GLN D 2 68 ? -15.944 39.631 2.969 1.00 39.98 194 GLN A C 1
ATOM 1637 O O . GLN D 2 68 ? -17.115 39.349 3.258 1.00 36.62 194 GLN A O 1
ATOM 1643 N N . HIS D 2 69 ? -15.256 38.993 2.027 1.00 34.86 195 HIS A N 1
ATOM 1644 C CA . HIS D 2 69 ? -15.876 37.861 1.335 1.00 46.55 195 HIS A CA 1
ATOM 1645 C C . HIS D 2 69 ? -16.085 36.664 2.279 1.00 43.72 195 HIS A C 1
ATOM 1646 O O . HIS D 2 69 ? -17.185 36.104 2.362 1.00 46.09 195 HIS A O 1
ATOM 1653 N N . ARG D 2 70 ? -15.029 36.288 3.000 1.00 47.84 196 ARG A N 1
ATOM 1654 C CA . ARG D 2 70 ? -15.134 35.201 3.977 1.00 53.13 196 ARG A CA 1
ATOM 1655 C C . ARG D 2 70 ? -16.237 35.492 4.993 1.00 46.92 196 ARG A C 1
ATOM 1656 O O . ARG D 2 70 ? -17.026 34.618 5.370 1.00 51.62 196 ARG A O 1
ATOM 1664 N N . ALA D 2 71 ? -16.278 36.733 5.448 1.00 51.86 197 ALA A N 1
ATOM 1665 C CA . ALA D 2 71 ? -17.279 37.104 6.424 1.00 51.79 197 ALA A CA 1
ATOM 1666 C C . ALA D 2 71 ? -18.662 36.811 5.845 1.00 50.79 197 ALA A C 1
ATOM 1667 O O . ALA D 2 71 ? -19.519 36.209 6.495 1.00 50.83 197 ALA A O 1
ATOM 1669 N N . LEU D 2 72 ? -18.858 37.214 4.600 1.00 46.89 198 LEU A N 1
ATOM 1670 C CA . LEU D 2 72 ? -20.170 37.134 3.993 1.00 46.64 198 LEU A CA 1
ATOM 1671 C C . LEU D 2 72 ? -20.592 35.671 3.870 1.00 51.55 198 LEU A C 1
ATOM 1672 O O . LEU D 2 72 ? -21.736 35.308 4.163 1.00 47.53 198 LEU A O 1
ATOM 1677 N N . GLN D 2 73 ? -19.659 34.828 3.439 1.00 54.05 199 GLN A N 1
ATOM 1678 C CA . GLN D 2 73 ? -19.921 33.378 3.361 1.00 55.64 199 GLN A CA 1
ATOM 1679 C C . GLN D 2 73 ? -20.213 32.791 4.732 1.00 49.89 199 GLN A C 1
ATOM 1680 O O . GLN D 2 73 ? -21.246 32.159 4.939 1.00 48.26 199 GLN A O 1
ATOM 1686 N N . ARG D 2 74 ? -19.293 33.008 5.663 1.00 45.84 200 ARG A N 1
ATOM 1687 C CA . ARG D 2 74 ? -19.474 32.548 7.028 1.00 49.12 200 ARG A CA 1
ATOM 1688 C C . ARG D 2 74 ? -20.887 32.871 7.464 1.00 53.08 200 ARG A C 1
ATOM 1689 O O . ARG D 2 74 ? -21.597 32.024 7.972 1.00 56.98 200 ARG A O 1
ATOM 1697 N N . LEU D 2 75 ? -21.280 34.120 7.246 1.00 59.28 201 LEU A N 1
ATOM 1698 C CA . LEU D 2 75 ? -22.618 34.628 7.569 1.00 54.19 201 LEU A CA 1
ATOM 1699 C C . LEU D 2 75 ? -23.772 33.891 6.875 1.00 55.16 201 LEU A C 1
ATOM 1700 O O . LEU D 2 75 ? -24.768 33.558 7.505 1.00 54.76 201 LEU A O 1
ATOM 1705 N N . LYS D 2 76 ? -23.645 33.678 5.568 1.00 56.47 202 LYS A N 1
ATOM 1706 C CA . LYS D 2 76 ? -24.556 32.810 4.825 1.00 59.32 202 LYS A CA 1
ATOM 1707 C C . LYS D 2 76 ? -24.696 31.438 5.489 1.00 59.88 202 LYS A C 1
ATOM 1708 O O . LYS D 2 76 ? -25.805 30.959 5.740 1.00 57.55 202 LYS A O 1
ATOM 1714 N N . ASP D 2 77 ? -23.556 30.813 5.765 1.00 48.80 203 ASP A N 1
ATOM 1715 C CA . ASP D 2 77 ? -23.542 29.506 6.411 1.00 52.28 203 ASP A CA 1
ATOM 1716 C C . ASP D 2 77 ? -24.349 29.518 7.704 1.00 61.86 203 ASP A C 1
ATOM 1717 O O . ASP D 2 77 ? -25.306 28.775 7.849 1.00 63.87 203 ASP A O 1
ATOM 1722 N N . GLU D 2 78 ? -23.941 30.360 8.646 1.00 62.24 204 GLU A N 1
ATOM 1723 C CA . GLU D 2 78 ? -24.513 30.362 9.985 1.00 57.74 204 GLU A CA 1
ATOM 1724 C C . GLU D 2 78 ? -26.026 30.468 9.957 1.00 51.66 204 GLU A C 1
ATOM 1725 O O . GLU D 2 78 ? -26.712 29.885 10.799 1.00 59.81 204 GLU A O 1
ATOM 1731 N N . ILE D 2 79 ? -26.538 31.186 8.968 1.00 52.88 205 ILE A N 1
ATOM 1732 C CA . ILE D 2 79 ? -27.972 31.323 8.768 1.00 66.08 205 ILE A CA 1
ATOM 1733 C C . ILE D 2 79 ? -28.585 29.965 8.483 1.00 69.19 205 ILE A C 1
ATOM 1734 O O . ILE D 2 79 ? -29.699 29.672 8.908 1.00 71.01 205 ILE A O 1
ATOM 1739 N N . VAL D 2 80 ? -27.841 29.144 7.753 1.00 67.89 206 VAL A N 1
ATOM 1740 C CA . VAL D 2 80 ? -28.329 27.868 7.261 1.00 68.11 206 VAL A CA 1
ATOM 1741 C C . VAL D 2 80 ? -28.711 27.010 8.449 1.00 70.53 206 VAL A C 1
ATOM 1742 O O . VAL D 2 80 ? -29.697 26.281 8.411 1.00 70.57 206 VAL A O 1
ATOM 1746 N N . ALA D 2 81 ? -27.964 27.129 9.534 1.00 59.99 207 ALA A N 1
ATOM 1747 C CA . ALA D 2 81 ? -28.067 26.127 10.566 1.00 74.57 207 ALA A CA 1
ATOM 1748 C C . ALA D 2 81 ? -29.485 26.082 11.133 1.00 77.99 207 ALA A C 1
ATOM 1749 O O . ALA D 2 81 ? -30.039 24.998 11.301 1.00 69.92 207 ALA A O 1
ATOM 1751 N N . ALA D 2 82 ? -30.068 27.240 11.418 1.00 72.53 208 ALA A N 1
ATOM 1752 C CA . ALA D 2 82 ? -31.508 27.318 11.632 1.00 71.14 208 ALA A CA 1
ATOM 1753 C C . ALA D 2 82 ? -32.270 27.442 10.316 1.00 77.20 208 ALA A C 1
ATOM 1754 O O . ALA D 2 82 ? -33.167 26.654 10.038 1.00 77.63 208 ALA A O 1
ATOM 1756 N N . GLY D 2 83 ? -31.910 28.434 9.510 1.00 79.74 209 GLY A N 1
ATOM 1757 C CA . GLY D 2 83 ? -32.883 29.358 8.962 1.00 78.72 209 GLY A CA 1
ATOM 1758 C C . GLY D 2 83 ? -32.988 29.260 7.454 1.00 74.55 209 GLY A C 1
ATOM 1759 O O . GLY D 2 83 ? -31.984 29.299 6.747 1.00 75.97 209 GLY A O 1
ATOM 1760 N N . ASP D 2 84 ? -34.217 29.142 6.966 1.00 87.10 210 ASP A N 1
ATOM 1761 C CA . ASP D 2 84 ? -34.542 28.245 5.862 1.00 91.09 210 ASP A CA 1
ATOM 1762 C C . ASP D 2 84 ? -33.560 27.079 5.746 1.00 66.95 210 ASP A C 1
ATOM 1763 O O . ASP D 2 84 ? -33.911 25.928 6.016 1.00 53.12 210 ASP A O 1
ATOM 1768 N N . ARG E 1 11 ? 13.893 23.174 18.803 1.00 69.46 11 ARG G N 1
ATOM 1769 C CA . ARG E 1 11 ? 13.191 24.401 19.134 1.00 89.06 11 ARG G CA 1
ATOM 1770 C C . ARG E 1 11 ? 11.950 24.597 18.218 1.00 84.85 11 ARG G C 1
ATOM 1771 O O . ARG E 1 11 ? 10.998 25.295 18.575 1.00 87.96 11 ARG G O 1
ATOM 1773 N N . PRO E 1 12 ? 11.993 23.958 17.048 1.00 76.81 12 PRO G N 1
ATOM 1774 C CA . PRO E 1 12 ? 10.987 24.141 15.987 1.00 77.84 12 PRO G CA 1
ATOM 1775 C C . PRO E 1 12 ? 9.719 23.259 16.040 1.00 81.43 12 PRO G C 1
ATOM 1776 O O . PRO E 1 12 ? 9.833 22.158 16.543 1.00 80.25 12 PRO G O 1
ATOM 1780 N N . PRO E 1 13 ? 8.656 23.854 15.519 1.00 82.33 13 PRO G N 1
ATOM 1781 C CA . PRO E 1 13 ? 7.315 23.275 15.645 1.00 89.13 13 PRO G CA 1
ATOM 1782 C C . PRO E 1 13 ? 7.311 21.753 15.559 1.00 78.82 13 PRO G C 1
ATOM 1783 O O . PRO E 1 13 ? 6.880 21.086 16.495 1.00 80.07 13 PRO G O 1
ATOM 1787 N N . LEU E 1 14 ? 7.996 21.188 14.585 1.00 74.37 14 LEU G N 1
ATOM 1788 C CA . LEU E 1 14 ? 7.736 19.806 14.254 1.00 72.70 14 LEU G CA 1
ATOM 1789 C C . LEU E 1 14 ? 7.964 19.005 15.532 1.00 69.60 14 LEU G C 1
ATOM 1790 O O . LEU E 1 14 ? 7.359 17.953 15.725 1.00 62.88 14 LEU G O 1
ATOM 1795 N N . ASP E 1 15 ? 8.850 19.488 16.398 1.00 67.09 15 ASP G N 1
ATOM 1796 C CA . ASP E 1 15 ? 9.190 18.737 17.612 1.00 69.49 15 ASP G CA 1
ATOM 1797 C C . ASP E 1 15 ? 8.035 18.826 18.635 1.00 64.12 15 ASP G C 1
ATOM 1798 O O . ASP E 1 15 ? 7.919 18.011 19.555 1.00 59.10 15 ASP G O 1
ATOM 1803 N N . GLU E 1 16 ? 7.184 19.829 18.439 1.00 61.18 16 GLU G N 1
ATOM 1804 C CA . GLU E 1 16 ? 5.896 19.937 19.092 1.00 58.04 16 GLU G CA 1
ATOM 1805 C C . GLU E 1 16 ? 5.133 18.664 18.853 1.00 61.34 16 GLU G C 1
ATOM 1806 O O . GLU E 1 16 ? 4.626 18.037 19.782 1.00 56.90 16 GLU G O 1
ATOM 1812 N N . LEU E 1 17 ? 5.016 18.317 17.578 1.00 50.33 17 LEU G N 1
ATOM 1813 C CA . LEU E 1 17 ? 4.174 17.219 17.150 1.00 52.58 17 LEU G CA 1
ATOM 1814 C C . LEU E 1 17 ? 4.713 15.920 17.737 1.00 52.38 17 LEU G C 1
ATOM 1815 O O . LEU E 1 17 ? 3.970 15.170 18.356 1.00 48.95 17 LEU G O 1
ATOM 1820 N N . ALA E 1 18 ? 6.012 15.689 17.558 1.00 49.68 18 ALA G N 1
ATOM 1821 C CA . ALA E 1 18 ? 6.667 14.495 18.060 1.00 48.87 18 ALA G CA 1
ATOM 1822 C C . ALA E 1 18 ? 6.392 14.371 19.541 1.00 50.78 18 ALA G C 1
ATOM 1823 O O . ALA E 1 18 ? 6.200 13.281 20.054 1.00 54.68 18 ALA G O 1
ATOM 1825 N N . ARG E 1 19 ? 6.375 15.489 20.244 1.00 48.36 19 ARG G N 1
ATOM 1826 C CA . ARG E 1 19 ? 6.271 15.397 21.688 1.00 52.85 19 ARG G CA 1
ATOM 1827 C C . ARG E 1 19 ? 4.856 15.058 22.161 1.00 54.50 19 ARG G C 1
ATOM 1828 O O . ARG E 1 19 ? 4.673 14.344 23.151 1.00 48.56 19 ARG G O 1
ATOM 1836 N N . THR E 1 20 ? 3.849 15.572 21.468 1.00 53.15 20 THR G N 1
ATOM 1837 C CA . THR E 1 20 ? 2.477 15.180 21.778 1.00 58.23 20 THR G CA 1
ATOM 1838 C C . THR E 1 20 ? 2.292 13.675 21.441 1.00 48.30 20 THR G C 1
ATOM 1839 O O . THR E 1 20 ? 1.670 12.906 22.191 1.00 40.54 20 THR G O 1
ATOM 1843 N N . ASP E 1 21 ? 2.862 13.258 20.316 1.00 38.62 21 ASP G N 1
ATOM 1844 C CA . ASP E 1 21 ? 2.725 11.890 19.878 1.00 43.21 21 ASP G CA 1
ATOM 1845 C C . ASP E 1 21 ? 3.296 10.958 20.943 1.00 44.04 21 ASP G C 1
ATOM 1846 O O . ASP E 1 21 ? 2.697 9.939 21.305 1.00 40.79 21 ASP G O 1
ATOM 1851 N N . LEU E 1 22 ? 4.460 11.325 21.458 1.00 42.79 22 LEU G N 1
ATOM 1852 C CA . LEU E 1 22 ? 5.052 10.573 22.530 1.00 38.47 22 LEU G CA 1
ATOM 1853 C C . LEU E 1 22 ? 4.190 10.581 23.789 1.00 46.32 22 LEU G C 1
ATOM 1854 O O . LEU E 1 22 ? 3.968 9.523 24.388 1.00 39.59 22 LEU G O 1
ATOM 1859 N N . LEU E 1 23 ? 3.666 11.747 24.174 1.00 41.76 23 LEU G N 1
ATOM 1860 C CA . LEU E 1 23 ? 2.805 11.789 25.358 1.00 39.52 23 LEU G CA 1
ATOM 1861 C C . LEU E 1 23 ? 1.621 10.823 25.211 1.00 41.41 23 LEU G C 1
ATOM 1862 O O . LEU E 1 23 ? 1.426 9.951 26.061 1.00 36.88 23 LEU G O 1
ATOM 1867 N N . LEU E 1 24 ? 0.861 10.960 24.121 1.00 36.84 24 LEU G N 1
ATOM 1868 C CA . LEU E 1 24 ? -0.259 10.050 23.841 1.00 41.29 24 LEU G CA 1
ATOM 1869 C C . LEU E 1 24 ? 0.156 8.547 23.797 1.00 40.32 24 LEU G C 1
ATOM 1870 O O . LEU E 1 24 ? -0.581 7.684 24.291 1.00 26.56 24 LEU G O 1
ATOM 1875 N N . ASP E 1 25 ? 1.334 8.251 23.247 1.00 32.29 25 ASP G N 1
ATOM 1876 C CA . ASP E 1 25 ? 1.842 6.886 23.276 1.00 37.94 25 ASP G CA 1
ATOM 1877 C C . ASP E 1 25 ? 2.036 6.393 24.714 1.00 39.64 25 ASP G C 1
ATOM 1878 O O . ASP E 1 25 ? 1.713 5.229 25.022 1.00 41.21 25 ASP G O 1
ATOM 1883 N N . ALA E 1 26 ? 2.553 7.250 25.593 1.00 36.24 26 ALA G N 1
ATOM 1884 C CA . ALA E 1 26 ? 2.722 6.892 27.012 1.00 37.01 26 ALA G CA 1
ATOM 1885 C C . ALA E 1 26 ? 1.368 6.727 27.717 1.00 41.20 26 ALA G C 1
ATOM 1886 O O . ALA E 1 26 ? 1.132 5.766 28.453 1.00 35.05 26 ALA G O 1
ATOM 1888 N N . LEU E 1 27 ? 0.473 7.668 27.479 1.00 39.45 27 LEU G N 1
ATOM 1889 C CA . LEU E 1 27 ? -0.871 7.535 27.998 1.00 38.07 27 LEU G CA 1
ATOM 1890 C C . LEU E 1 27 ? -1.460 6.178 27.603 1.00 35.55 27 LEU G C 1
ATOM 1891 O O . LEU E 1 27 ? -2.090 5.500 28.395 1.00 37.59 27 LEU G O 1
ATOM 1896 N N . ALA E 1 28 ? -1.276 5.791 26.358 1.00 35.08 28 ALA G N 1
ATOM 1897 C CA . ALA E 1 28 ? -1.990 4.635 25.820 1.00 33.37 28 ALA G CA 1
ATOM 1898 C C . ALA E 1 28 ? -1.455 3.316 26.425 1.00 39.82 28 ALA G C 1
ATOM 1899 O O . ALA E 1 28 ? -2.180 2.340 26.600 1.00 35.49 28 ALA G O 1
ATOM 1901 N N . GLU E 1 29 ? -0.168 3.300 26.718 1.00 35.64 29 GLU G N 1
ATOM 1902 C CA . GLU E 1 29 ? 0.474 2.202 27.385 1.00 39.68 29 GLU G CA 1
ATOM 1903 C C . GLU E 1 29 ? 0.338 2.279 28.901 1.00 37.92 29 GLU G C 1
ATOM 1904 O O . GLU E 1 29 ? 0.971 1.519 29.632 1.00 35.07 29 GLU G O 1
ATOM 1910 N N . ARG E 1 30 ? -0.455 3.223 29.371 1.00 34.19 30 ARG G N 1
ATOM 1911 C CA . ARG E 1 30 ? -0.579 3.460 30.802 1.00 43.35 30 ARG G CA 1
ATOM 1912 C C . ARG E 1 30 ? 0.764 3.759 31.532 1.00 35.30 30 ARG G C 1
ATOM 1913 O O . ARG E 1 30 ? 0.917 3.527 32.703 1.00 45.82 30 ARG G O 1
ATOM 1921 N N . GLU E 1 31 ? 1.721 4.324 30.823 1.00 38.23 31 GLU G N 1
ATOM 1922 C CA . GLU E 1 31 ? 2.989 4.735 31.416 1.00 41.27 31 GLU G CA 1
ATOM 1923 C C . GLU E 1 31 ? 2.869 6.049 32.194 1.00 47.93 31 GLU G C 1
ATOM 1924 O O . GLU E 1 31 ? 2.494 7.065 31.625 1.00 53.50 31 GLU G O 1
ATOM 1930 N N . GLU E 1 32 ? 3.188 6.026 33.486 1.00 50.35 32 GLU G N 1
ATOM 1931 C CA . GLU E 1 32 ? 3.139 7.224 34.337 1.00 60.32 32 GLU G CA 1
ATOM 1932 C C . GLU E 1 32 ? 4.312 8.159 34.039 1.00 57.52 32 GLU G C 1
ATOM 1933 O O . GLU E 1 32 ? 5.477 7.804 34.251 1.00 53.07 32 GLU G O 1
ATOM 1939 N N . VAL E 1 33 ? 4.009 9.349 33.542 1.00 54.51 33 VAL G N 1
ATOM 1940 C CA . VAL E 1 33 ? 5.058 10.315 33.257 1.00 57.84 33 VAL G CA 1
ATOM 1941 C C . VAL E 1 33 ? 5.019 11.481 34.241 1.00 57.43 33 VAL G C 1
ATOM 1942 O O . VAL E 1 33 ? 3.950 11.899 34.692 1.00 62.84 33 VAL G O 1
ATOM 1946 N N . ASP E 1 34 ? 6.194 12.001 34.570 1.00 64.16 34 ASP G N 1
ATOM 1947 C CA . ASP E 1 34 ? 6.302 13.149 35.472 1.00 66.29 34 ASP G CA 1
ATOM 1948 C C . ASP E 1 34 ? 6.593 14.461 34.744 1.00 52.17 34 ASP G C 1
ATOM 1949 O O . ASP E 1 34 ? 7.669 14.649 34.191 1.00 52.48 34 ASP G O 1
ATOM 1954 N N . PHE E 1 35 ? 5.628 15.374 34.747 1.00 58.19 35 PHE G N 1
ATOM 1955 C CA . PHE E 1 35 ? 5.789 16.640 34.029 1.00 55.85 35 PHE G CA 1
ATOM 1956 C C . PHE E 1 35 ? 6.296 17.736 34.951 1.00 54.56 35 PHE G C 1
ATOM 1957 O O . PHE E 1 35 ? 5.981 17.755 36.141 1.00 56.74 35 PHE G O 1
ATOM 1965 N N . ALA E 1 36 ? 7.087 18.641 34.386 1.00 46.82 36 ALA G N 1
ATOM 1966 C CA . ALA E 1 36 ? 7.532 19.825 35.105 1.00 58.29 36 ALA G CA 1
ATOM 1967 C C . ALA E 1 36 ? 6.341 20.700 35.496 1.00 50.41 36 ALA G C 1
ATOM 1968 O O . ALA E 1 36 ? 6.141 20.986 36.674 1.00 47.51 36 ALA G O 1
ATOM 1970 N N . ASP E 1 37 ? 5.544 21.090 34.500 1.00 46.72 37 ASP G N 1
ATOM 1971 C CA . ASP E 1 37 ? 4.368 21.940 34.715 1.00 56.25 37 ASP G CA 1
ATOM 1972 C C . ASP E 1 37 ? 3.227 21.119 35.289 1.00 52.01 37 ASP G C 1
ATOM 1973 O O . ASP E 1 37 ? 2.752 20.181 34.648 1.00 53.80 37 ASP G O 1
ATOM 1978 N N . PRO E 1 38 ? 2.782 21.485 36.494 1.00 46.17 38 PRO G N 1
ATOM 1979 C CA . PRO E 1 38 ? 1.796 20.726 37.285 1.00 51.92 38 PRO G CA 1
ATOM 1980 C C . PRO E 1 38 ? 0.490 20.604 36.536 1.00 49.85 38 PRO G C 1
ATOM 1981 O O . PRO E 1 38 ? -0.288 19.699 36.802 1.00 54.88 38 PRO G O 1
ATOM 1985 N N . ARG E 1 39 ? 0.242 21.531 35.623 1.00 46.09 39 ARG G N 1
ATOM 1986 C CA . ARG E 1 39 ? -0.978 21.518 34.836 1.00 45.09 39 ARG G CA 1
ATOM 1987 C C . ARG E 1 39 ? -0.930 20.353 33.858 1.00 52.75 39 ARG G C 1
ATOM 1988 O O . ARG E 1 39 ? -1.928 19.648 33.665 1.00 51.53 39 ARG G O 1
ATOM 1996 N N . ASP E 1 40 ? 0.231 20.155 33.240 1.00 46.77 40 ASP G N 1
ATOM 1997 C CA . ASP E 1 40 ? 0.463 18.954 32.474 1.00 43.04 40 ASP G CA 1
ATOM 1998 C C . ASP E 1 40 ? 0.130 17.750 33.352 1.00 46.69 40 ASP G C 1
ATOM 1999 O O . ASP E 1 40 ? -0.721 16.945 32.985 1.00 44.27 40 ASP G O 1
ATOM 2004 N N . ASP E 1 41 ? 0.779 17.647 34.517 1.00 43.22 41 ASP G N 1
ATOM 2005 C CA . ASP E 1 41 ? 0.555 16.522 35.419 1.00 48.09 41 ASP G CA 1
ATOM 2006 C C . ASP E 1 41 ? -0.938 16.328 35.591 1.00 48.25 41 ASP G C 1
ATOM 2007 O O . ASP E 1 41 ? -1.414 15.197 35.596 1.00 49.80 41 ASP G O 1
ATOM 2012 N N . ALA E 1 42 ? -1.677 17.428 35.714 1.00 41.43 42 ALA G N 1
ATOM 2013 C CA . ALA E 1 42 ? -3.088 17.333 36.081 1.00 45.66 42 ALA G CA 1
ATOM 2014 C C . ALA E 1 42 ? -3.847 16.752 34.930 1.00 46.77 42 ALA G C 1
ATOM 2015 O O . ALA E 1 42 ? -4.682 15.846 35.105 1.00 44.18 42 ALA G O 1
ATOM 2017 N N . LEU E 1 43 ? -3.570 17.307 33.748 1.00 38.19 43 LEU G N 1
ATOM 2018 C CA . LEU E 1 43 ? -4.216 16.869 32.513 1.00 43.25 43 LEU G CA 1
ATOM 2019 C C . LEU E 1 43 ? -3.931 15.365 32.220 1.00 45.24 43 LEU G C 1
ATOM 2020 O O . LEU E 1 43 ? -4.840 14.588 31.972 1.00 36.27 43 LEU G O 1
ATOM 2025 N N . ALA E 1 44 ? -2.666 14.969 32.281 1.00 37.67 44 ALA G N 1
ATOM 2026 C CA . ALA E 1 44 ? -2.294 13.574 32.103 1.00 44.24 44 ALA G CA 1
ATOM 2027 C C . ALA E 1 44 ? -3.056 12.662 33.079 1.00 42.56 44 ALA G C 1
ATOM 2028 O O . ALA E 1 44 ? -3.623 11.645 32.681 1.00 38.34 44 ALA G O 1
ATOM 2030 N N . ALA E 1 45 ? -3.085 13.049 34.350 1.00 41.40 45 ALA G N 1
ATOM 2031 C CA . ALA E 1 45 ? -3.824 12.311 35.370 1.00 39.83 45 ALA G CA 1
ATOM 2032 C C . ALA E 1 45 ? -5.287 12.185 34.982 1.00 44.34 45 ALA G C 1
ATOM 2033 O O . ALA E 1 45 ? -5.877 11.103 35.045 1.00 54.94 45 ALA G O 1
ATOM 2035 N N . LEU E 1 46 ? -5.856 13.296 34.540 1.00 41.48 46 LEU G N 1
ATOM 2036 C CA . LEU E 1 46 ? -7.248 13.339 34.156 1.00 42.48 46 LEU G CA 1
ATOM 2037 C C . LEU E 1 46 ? -7.561 12.413 32.993 1.00 40.81 46 LEU G C 1
ATOM 2038 O O . LEU E 1 46 ? -8.595 11.751 32.970 1.00 43.04 46 LEU G O 1
ATOM 2043 N N . LEU E 1 47 ? -6.656 12.379 32.029 1.00 34.44 47 LEU G N 1
ATOM 2044 C CA . LEU E 1 47 ? -6.792 11.530 30.858 1.00 41.87 47 LEU G CA 1
ATOM 2045 C C . LEU E 1 47 ? -6.592 10.063 31.199 1.00 38.87 47 LEU G C 1
ATOM 2046 O O . LEU E 1 47 ? -7.269 9.204 30.670 1.00 31.59 47 LEU G O 1
ATOM 2051 N N . GLY E 1 48 ? -5.652 9.783 32.085 1.00 34.63 48 GLY G N 1
ATOM 2052 C CA . GLY E 1 48 ? -5.419 8.410 32.481 1.00 36.23 48 GLY G CA 1
ATOM 2053 C C . GLY E 1 48 ? -6.655 7.843 33.171 1.00 45.21 48 GLY G C 1
ATOM 2054 O O . GLY E 1 48 ? -7.101 6.733 32.881 1.00 37.13 48 GLY G O 1
ATOM 2055 N N . GLN E 1 49 ? -7.233 8.608 34.092 1.00 48.35 49 GLN G N 1
ATOM 2056 C CA . GLN E 1 49 ? -8.380 8.084 34.821 1.00 49.16 49 GLN G CA 1
ATOM 2057 C C . GLN E 1 49 ? -9.524 7.812 33.848 1.00 46.73 49 GLN G C 1
ATOM 2058 O O . GLN E 1 49 ? -10.262 6.833 33.973 1.00 44.12 49 GLN G O 1
ATOM 2064 N N . TRP E 1 50 ? -9.628 8.684 32.857 1.00 38.49 50 TRP G N 1
ATOM 2065 C CA . TRP E 1 50 ? -10.685 8.630 31.874 1.00 41.03 50 TRP G CA 1
ATOM 2066 C C . TRP E 1 50 ? -10.472 7.443 30.943 1.00 41.86 50 TRP G C 1
ATOM 2067 O O . TRP E 1 50 ? -11.413 6.730 30.599 1.00 41.57 50 TRP G O 1
ATOM 2078 N N . ARG E 1 51 ? -9.220 7.258 30.534 1.00 38.38 51 ARG G N 1
ATOM 2079 C CA . ARG E 1 51 ? -8.772 6.098 29.787 1.00 32.75 51 ARG G CA 1
ATOM 2080 C C . ARG E 1 51 ? -9.222 4.844 30.524 1.00 40.68 51 ARG G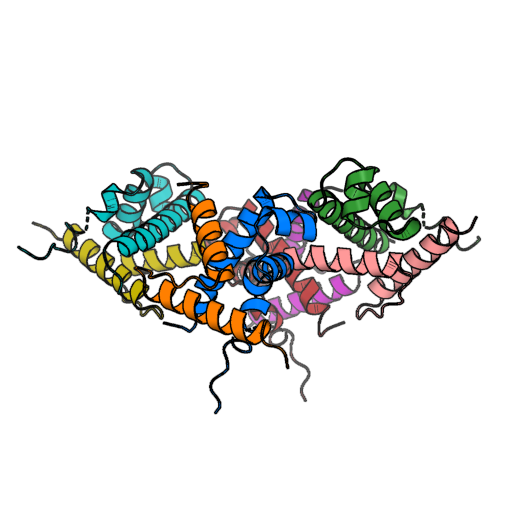 C 1
ATOM 2081 O O . ARG E 1 51 ? -9.849 3.939 29.947 1.00 37.55 51 ARG G O 1
ATOM 2089 N N . ASP E 1 52 ? -8.916 4.790 31.810 1.00 32.52 52 ASP G N 1
ATOM 2090 C CA . ASP E 1 52 ? -9.236 3.602 32.587 1.00 34.19 52 ASP G CA 1
ATOM 2091 C C . ASP E 1 52 ? -10.741 3.333 32.623 1.00 47.99 52 ASP G C 1
ATOM 2092 O O . ASP E 1 52 ? -11.181 2.256 32.193 1.00 50.44 52 ASP G O 1
ATOM 2097 N N . ASP E 1 53 ? -11.523 4.311 33.093 1.00 44.00 53 ASP G N 1
ATOM 2098 C CA . ASP E 1 53 ? -12.976 4.183 33.170 1.00 44.79 53 ASP G CA 1
ATOM 2099 C C . ASP E 1 53 ? -13.574 3.687 31.863 1.00 43.21 53 ASP G C 1
ATOM 2100 O O . ASP E 1 53 ? -14.435 2.822 31.864 1.00 48.73 53 ASP G O 1
ATOM 2105 N N . LEU E 1 54 ? -13.117 4.250 30.756 1.00 38.86 54 LEU G N 1
ATOM 2106 C CA . LEU E 1 54 ? -13.715 3.978 29.456 1.00 40.75 54 LEU G CA 1
ATOM 2107 C C . LEU E 1 54 ? -13.316 2.633 28.907 1.00 48.92 54 LEU G C 1
ATOM 2108 O O . LEU E 1 54 ? -13.991 2.102 28.027 1.00 46.66 54 LEU G O 1
ATOM 2113 N N . ARG E 1 55 ? -12.159 2.143 29.325 1.00 47.16 55 ARG G N 1
ATOM 2114 C CA . ARG E 1 55 ? -11.759 0.764 29.086 1.00 47.72 55 ARG G CA 1
ATOM 2115 C C . ARG E 1 55 ? -12.673 -0.208 29.821 1.00 57.08 55 ARG G C 1
ATOM 2116 O O . ARG E 1 55 ? -12.922 -1.321 29.364 1.00 53.38 55 ARG G O 1
ATOM 2124 N N . TRP E 1 56 ? -13.202 0.256 30.944 1.00 57.54 56 TRP G N 1
ATOM 2125 C CA . TRP E 1 56 ? -13.572 -0.590 32.062 1.00 60.52 56 TRP G CA 1
ATOM 2126 C C . TRP E 1 56 ? -15.030 -0.985 31.933 1.00 60.21 56 TRP G C 1
ATOM 2127 O O . TRP E 1 56 ? -15.853 -0.203 31.475 1.00 71.71 56 TRP G O 1
ATOM 2138 N N . PRO E 1 57 ? -15.346 -2.213 32.327 1.00 84.17 57 PRO G N 1
ATOM 2139 C CA . PRO E 1 57 ? -16.647 -2.807 32.000 1.00 96.57 57 PRO G CA 1
ATOM 2140 C C . PRO E 1 57 ? -17.616 -2.776 33.176 1.00 89.71 57 PRO G C 1
ATOM 2141 O O . PRO E 1 57 ? -18.741 -3.250 33.022 1.00 89.76 57 PRO G O 1
ATOM 2153 N N . ALA F 2 16 ? -23.787 19.190 46.146 1.00 69.92 142 ALA E N 1
ATOM 2154 C CA . ALA F 2 16 ? -23.435 18.754 44.811 1.00 74.91 142 ALA E CA 1
ATOM 2155 C C . ALA F 2 16 ? -22.277 17.758 44.810 1.00 62.88 142 ALA E C 1
ATOM 2156 O O . ALA F 2 16 ? -21.328 17.897 45.595 1.00 51.63 142 ALA E O 1
ATOM 2158 N N . ILE F 2 17 ? -22.365 16.779 43.907 1.00 66.63 143 ILE E N 1
ATOM 2159 C CA . ILE F 2 17 ? -21.340 15.749 43.759 1.00 66.15 143 ILE E CA 1
ATOM 2160 C C . ILE F 2 17 ? -20.238 16.195 42.785 1.00 72.77 143 ILE E C 1
ATOM 2161 O O . ILE F 2 17 ? -20.502 16.569 41.639 1.00 70.58 143 ILE E O 1
ATOM 2166 N N . GLU F 2 18 ? -19.006 16.174 43.285 1.00 69.53 144 GLU E N 1
ATOM 2167 C CA . GLU F 2 18 ? -17.795 16.301 42.488 1.00 67.45 144 GLU E CA 1
ATOM 2168 C C . GLU F 2 18 ? -17.868 15.413 41.240 1.00 71.20 144 GLU E C 1
ATOM 2169 O O . GLU F 2 18 ? -18.026 14.202 41.355 1.00 75.04 144 GLU E O 1
ATOM 2175 N N . ALA F 2 19 ? -17.742 16.004 40.053 1.00 78.24 145 ALA E N 1
ATOM 2176 C CA . ALA F 2 19 ? -17.825 15.224 38.814 1.00 80.20 145 ALA E CA 1
ATOM 2177 C C . ALA F 2 19 ? -16.675 14.215 38.680 1.00 73.63 145 ALA E C 1
ATOM 2178 O O . ALA F 2 19 ? -15.536 14.501 39.056 1.00 68.65 145 ALA E O 1
ATOM 2180 N N . ASP F 2 20 ? -16.977 13.028 38.160 1.00 71.49 146 ASP E N 1
ATOM 2181 C CA . ASP F 2 20 ? -15.932 12.028 37.948 1.00 76.17 146 ASP E CA 1
ATOM 2182 C C . ASP F 2 20 ? -15.123 12.394 36.702 1.00 72.87 146 ASP E C 1
ATOM 2183 O O . ASP F 2 20 ? -15.510 13.298 35.945 1.00 64.89 146 ASP E O 1
ATOM 2188 N N . SER F 2 21 ? -14.015 11.682 36.493 1.00 71.98 147 SER E N 1
ATOM 2189 C CA . SER F 2 21 ? -13.123 11.969 35.372 1.00 70.98 147 SER E CA 1
ATOM 2190 C C . SER F 2 21 ? -13.861 11.978 34.020 1.00 60.23 147 SER E C 1
ATOM 2191 O O . SER F 2 21 ? -13.588 12.820 33.157 1.00 61.04 147 SER E O 1
ATOM 2194 N N . VAL F 2 22 ? -14.814 11.066 33.861 1.00 60.15 148 VAL E N 1
ATOM 2195 C CA . VAL F 2 22 ? -15.526 10.881 32.596 1.00 63.86 148 VAL E CA 1
ATOM 2196 C C . VAL F 2 22 ? -16.482 12.024 32.309 1.00 67.14 148 VAL E C 1
ATOM 2197 O O . VAL F 2 22 ? -16.506 12.571 31.202 1.00 66.12 148 VAL E O 1
ATOM 2201 N N . THR F 2 23 ? -17.289 12.355 33.315 1.00 70.02 149 THR E N 1
ATOM 2202 C CA . THR F 2 23 ? -18.225 13.471 33.257 1.00 63.61 149 THR E CA 1
ATOM 2203 C C . THR F 2 23 ? -17.481 14.758 32.944 1.00 62.71 149 THR E C 1
ATOM 2204 O O . THR F 2 23 ? -17.938 15.584 32.143 1.00 64.13 149 THR E O 1
ATOM 2208 N N . ARG F 2 24 ? -16.320 14.920 33.568 1.00 59.87 150 ARG E N 1
ATOM 2209 C CA . ARG F 2 24 ? -15.490 16.095 33.315 1.00 62.08 150 ARG E CA 1
ATOM 2210 C C . ARG F 2 24 ? -14.921 16.081 31.921 1.00 59.90 150 ARG E C 1
ATOM 2211 O O . ARG F 2 24 ? -15.146 16.989 31.128 1.00 59.57 150 ARG E O 1
ATOM 2227 N N . ASN F 2 26 ? -15.652 14.329 29.455 1.00 59.60 152 ASN E N 1
ATOM 2228 C CA . ASN F 2 26 ? -16.776 14.418 28.538 1.00 61.45 152 ASN E CA 1
ATOM 2229 C C . ASN F 2 26 ? -17.162 15.855 28.277 1.00 68.57 152 ASN E C 1
ATOM 2230 O O . ASN F 2 26 ? -17.283 16.280 27.126 1.00 73.76 152 ASN E O 1
ATOM 2235 N N . GLU F 2 27 ? -17.360 16.606 29.355 1.00 68.90 153 GLU E N 1
ATOM 2236 C CA . GLU F 2 27 ? -17.608 18.028 29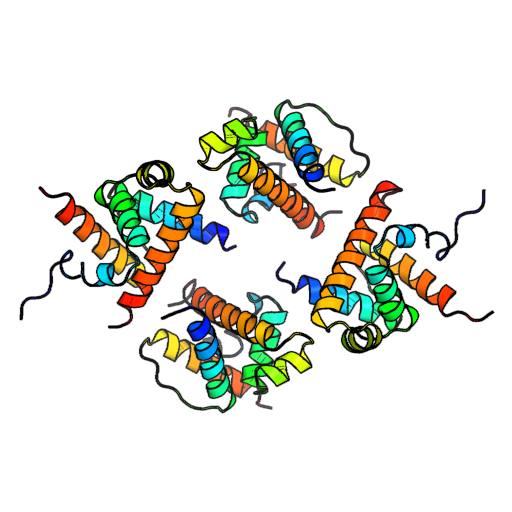.236 1.00 66.24 153 GLU E CA 1
ATOM 2237 C C . GLU F 2 27 ? -16.591 18.659 28.302 1.00 66.20 153 GLU E C 1
ATOM 2238 O O . GLU F 2 27 ? -16.967 19.260 27.307 1.00 76.16 153 GLU E O 1
ATOM 2244 N N . LEU F 2 28 ? -15.308 18.506 28.605 1.00 53.86 154 LEU E N 1
ATOM 2245 C CA . LEU F 2 28 ? -14.269 19.090 27.763 1.00 60.26 154 LEU E CA 1
ATOM 2246 C C . LEU F 2 28 ? -14.262 18.562 26.321 1.00 61.79 154 LEU E C 1
ATOM 2247 O O . LEU F 2 28 ? -13.886 19.282 25.402 1.00 63.20 154 LEU E O 1
ATOM 2252 N N . LEU F 2 29 ? -14.696 17.321 26.117 1.00 62.74 155 LEU E N 1
ATOM 2253 C CA . LEU F 2 29 ? -14.680 16.730 24.779 1.00 62.91 155 LEU E CA 1
ATOM 2254 C C . LEU F 2 29 ? -15.699 17.326 23.804 1.00 65.31 155 LEU E C 1
ATOM 2255 O O . LEU F 2 29 ? -15.392 17.518 22.627 1.00 68.43 155 LEU E O 1
ATOM 2260 N N . GLU F 2 30 ? -16.906 17.604 24.291 1.00 64.01 156 GLU E N 1
ATOM 2261 C CA . GLU F 2 30 ? -17.947 18.263 23.501 1.00 66.11 156 GLU E CA 1
ATOM 2262 C C . GLU F 2 30 ? -17.422 19.500 22.764 1.00 66.92 156 GLU E C 1
ATOM 2263 O O . GLU F 2 30 ? -17.941 19.853 21.697 1.00 63.92 156 GLU E O 1
ATOM 2269 N N . ILE F 2 31 ? -16.418 20.164 23.351 1.00 56.47 157 ILE E N 1
ATOM 2270 C CA . ILE F 2 31 ? -15.793 21.337 22.743 1.00 62.99 157 ILE E CA 1
ATOM 2271 C C . ILE F 2 31 ? -15.013 20.999 21.467 1.00 58.75 157 ILE E C 1
ATOM 2272 O O . ILE F 2 31 ? -15.017 21.747 20.494 1.00 64.54 157 ILE E O 1
ATOM 2277 N N . LEU F 2 32 ? -14.373 19.839 21.494 1.00 49.60 158 LEU E N 1
ATOM 2278 C CA . LEU F 2 32 ? -13.571 19.370 20.383 1.00 51.89 158 LEU E CA 1
ATOM 2279 C C . LEU F 2 32 ? -14.445 19.124 19.164 1.00 50.26 158 LEU E C 1
ATOM 2280 O O . LEU F 2 32 ? -15.599 18.723 19.280 1.00 50.05 158 LEU E O 1
ATOM 2285 N N . PRO F 2 33 ? -13.876 19.362 17.993 1.00 45.68 159 PRO E N 1
ATOM 2286 C CA . PRO F 2 33 ? -14.439 18.852 16.745 1.00 38.69 159 PRO E CA 1
ATOM 2287 C C . PRO F 2 33 ? -14.403 17.334 16.738 1.00 49.02 159 PRO E C 1
ATOM 2288 O O . PRO F 2 33 ? -13.473 16.747 17.277 1.00 55.18 159 PRO E O 1
ATOM 2292 N N . ALA F 2 34 ? -15.414 16.710 16.150 1.00 45.04 160 ALA E N 1
ATOM 2293 C CA . ALA F 2 34 ? -15.719 15.312 16.413 1.00 53.52 160 ALA E CA 1
ATOM 2294 C C . ALA F 2 34 ? -14.558 14.422 15.984 1.00 48.47 160 ALA E C 1
ATOM 2295 O O . ALA F 2 34 ? -14.241 13.443 16.652 1.00 43.96 160 ALA E O 1
ATOM 2297 N N . LYS F 2 35 ? -13.944 14.750 14.855 1.00 42.80 161 LYS E N 1
ATOM 2298 C CA . LYS F 2 35 ? -12.782 14.011 14.376 1.00 37.99 161 LYS E CA 1
ATOM 2299 C C . LYS F 2 35 ? -11.587 14.080 15.326 1.00 37.44 161 LYS E C 1
ATOM 2300 O O . LYS F 2 35 ? -10.901 13.084 15.521 1.00 44.36 161 LYS E O 1
ATOM 2302 N N . GLN F 2 36 ? -11.329 15.247 15.911 1.00 43.54 162 GLN E N 1
ATOM 2303 C CA . GLN F 2 36 ? -10.265 15.355 16.894 1.00 43.34 162 GLN E CA 1
ATOM 2304 C C . GLN F 2 36 ? -10.597 14.504 18.114 1.00 48.03 162 GLN E C 1
ATOM 2305 O O . GLN F 2 36 ? -9.763 13.736 18.585 1.00 46.91 162 GLN E O 1
ATOM 2311 N N . ARG F 2 37 ? -11.823 14.622 18.607 1.00 43.01 163 ARG E N 1
ATOM 2312 C CA . ARG F 2 37 ? -12.237 13.820 19.734 1.00 44.37 163 ARG E CA 1
ATOM 2313 C C . ARG F 2 37 ? -12.131 12.309 19.445 1.00 49.62 163 ARG E C 1
ATOM 2314 O O . ARG F 2 37 ? -11.730 11.526 20.310 1.00 44.80 163 ARG E O 1
ATOM 2322 N N . GLU F 2 38 ? -12.513 11.901 18.235 1.00 43.39 164 GLU E N 1
ATOM 2323 C CA . GLU F 2 38 ? -12.439 10.489 17.848 1.00 44.24 164 GLU E CA 1
ATOM 2324 C C . GLU F 2 38 ? -10.986 9.990 17.912 1.00 48.76 164 GLU E C 1
ATOM 2325 O O . GLU F 2 38 ? -10.708 8.855 18.296 1.00 40.68 164 GLU E O 1
ATOM 2331 N N . ILE F 2 39 ? -10.067 10.873 17.537 1.00 45.54 165 ILE E N 1
ATOM 2332 C CA . ILE F 2 39 ? -8.659 10.558 17.472 1.00 37.18 165 ILE E CA 1
ATOM 2333 C C . ILE F 2 39 ? -8.072 10.332 18.857 1.00 39.83 165 ILE E C 1
ATOM 2334 O O . ILE F 2 39 ? -7.312 9.370 19.046 1.00 33.67 165 ILE E O 1
ATOM 2339 N N . LEU F 2 40 ? -8.416 11.207 19.813 1.00 37.71 166 LEU E N 1
ATOM 2340 C CA . LEU F 2 40 ? -7.869 11.118 21.178 1.00 40.86 166 LEU E CA 1
ATOM 2341 C C . LEU F 2 40 ? -8.315 9.830 21.836 1.00 37.95 166 LEU E C 1
ATOM 2342 O O . LEU F 2 40 ? -7.567 9.182 22.574 1.00 33.34 166 LEU E O 1
ATOM 2347 N N . ILE F 2 41 ? -9.557 9.476 21.557 1.00 35.00 167 ILE E N 1
ATOM 2348 C CA . ILE F 2 41 ? -10.148 8.262 22.094 1.00 38.61 167 ILE E CA 1
ATOM 2349 C C . ILE F 2 41 ? -9.409 7.050 21.531 1.00 37.79 167 ILE E C 1
ATOM 2350 O O . ILE F 2 41 ? -8.968 6.178 22.268 1.00 34.86 167 ILE E O 1
ATOM 2355 N N . LEU F 2 42 ? -9.248 7.000 20.215 1.00 37.23 168 LEU E N 1
ATOM 2356 C CA . LEU F 2 42 ? -8.533 5.880 19.651 1.00 31.61 168 LEU E CA 1
ATOM 2357 C C . LEU F 2 42 ? -7.105 5.822 20.221 1.00 37.73 168 LEU E C 1
ATOM 2358 O O . LEU F 2 42 ? -6.631 4.759 20.627 1.00 37.13 168 LEU E O 1
ATOM 2363 N N . ARG F 2 43 ? -6.426 6.960 20.293 1.00 34.54 169 ARG E N 1
ATOM 2364 C CA . ARG F 2 43 ? -5.025 6.937 20.676 1.00 32.91 169 ARG E CA 1
ATOM 2365 C C . ARG F 2 43 ? -4.813 6.567 22.123 1.00 31.50 169 ARG E C 1
ATOM 2366 O O . ARG F 2 43 ? -3.865 5.894 22.471 1.00 34.32 169 ARG E O 1
ATOM 2374 N N . VAL F 2 44 ? -5.722 6.995 22.958 1.00 30.97 170 VAL E N 1
ATOM 2375 C CA . VAL F 2 44 ? -5.521 6.891 24.376 1.00 35.93 170 VAL E CA 1
ATOM 2376 C C . VAL F 2 44 ? -6.276 5.726 24.990 1.00 33.30 170 VAL E C 1
ATOM 2377 O O . VAL F 2 44 ? -5.716 4.955 25.745 1.00 35.31 170 VAL E O 1
ATOM 2381 N N . VAL F 2 45 ? -7.555 5.612 24.654 1.00 35.95 171 VAL E N 1
ATOM 2382 C CA . VAL F 2 45 ? -8.445 4.609 25.242 1.00 34.40 171 VAL E CA 1
ATOM 2383 C C . VAL F 2 45 ? -8.274 3.253 24.560 1.00 38.54 171 VAL E C 1
ATOM 2384 O O . VAL F 2 45 ? -8.125 2.237 25.218 1.00 39.15 171 VAL E O 1
ATOM 2388 N N . VAL F 2 46 ? -8.279 3.225 23.236 1.00 35.30 172 VAL E N 1
ATOM 2389 C CA . VAL F 2 46 ? -7.974 1.983 22.563 1.00 41.17 172 VAL E CA 1
ATOM 2390 C C . VAL F 2 46 ? -6.470 1.742 22.637 1.00 38.46 172 VAL E C 1
ATOM 2391 O O . VAL F 2 46 ? -6.014 0.623 22.917 1.00 39.31 172 VAL E O 1
ATOM 2395 N N . GLY F 2 47 ? -5.703 2.812 22.444 1.00 36.06 173 GLY E N 1
ATOM 2396 C CA . GLY F 2 47 ? -4.251 2.721 22.487 1.00 30.33 173 GLY E CA 1
ATOM 2397 C C . GLY F 2 47 ? -3.644 2.505 21.116 1.00 28.83 173 GLY E C 1
ATOM 2398 O O . GLY F 2 47 ? -2.506 2.069 20.970 1.00 30.44 173 GLY E O 1
ATOM 2399 N N . LEU F 2 48 ? -4.429 2.803 20.089 1.00 34.18 174 LEU E N 1
ATOM 2400 C CA . LEU F 2 48 ? -3.942 2.783 18.725 1.00 35.16 174 LEU E CA 1
ATOM 2401 C C . LEU F 2 48 ? -2.757 3.746 18.541 1.00 35.12 174 LEU E C 1
ATOM 2402 O O . LEU F 2 48 ? -2.670 4.762 19.195 1.00 39.55 174 LEU E O 1
ATOM 2407 N N . SER F 2 49 ? -1.830 3.398 17.670 1.00 29.05 175 SER E N 1
ATOM 2408 C CA . SER F 2 49 ? -0.766 4.303 17.325 1.00 36.09 175 SER E CA 1
ATOM 2409 C C . SER F 2 49 ? -1.275 5.405 16.351 1.00 40.66 175 SER E C 1
ATOM 2410 O O . SER F 2 49 ? -2.357 5.323 15.774 1.00 37.25 175 SER E O 1
ATOM 2413 N N . ALA F 2 50 ? -0.473 6.434 16.171 1.00 39.06 176 ALA E N 1
ATOM 2414 C CA . ALA F 2 50 ? -0.702 7.375 15.095 1.00 36.08 176 ALA E CA 1
ATOM 2415 C C . ALA F 2 50 ? -1.081 6.757 13.727 1.00 42.00 176 ALA E C 1
ATOM 2416 O O . ALA F 2 50 ? -2.111 7.126 13.167 1.00 35.11 176 ALA E O 1
ATOM 2418 N N . GLU F 2 51 ? -0.277 5.844 13.177 1.00 41.58 177 GLU E N 1
ATOM 2419 C CA . GLU F 2 51 ? -0.665 5.195 11.913 1.00 47.44 177 GLU E CA 1
ATOM 2420 C C . GLU F 2 51 ? -1.966 4.388 11.974 1.00 48.97 177 GLU E C 1
ATOM 2421 O O . GLU F 2 51 ? -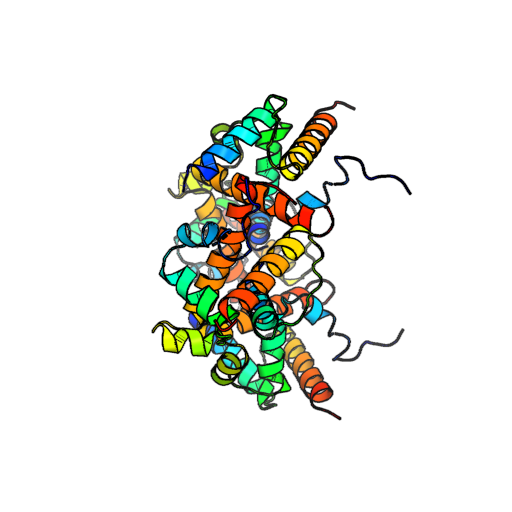2.802 4.434 11.056 1.00 44.72 177 GLU E O 1
ATOM 2427 N N . GLU F 2 52 ? -2.084 3.565 13.008 1.00 39.04 178 GLU E N 1
ATOM 2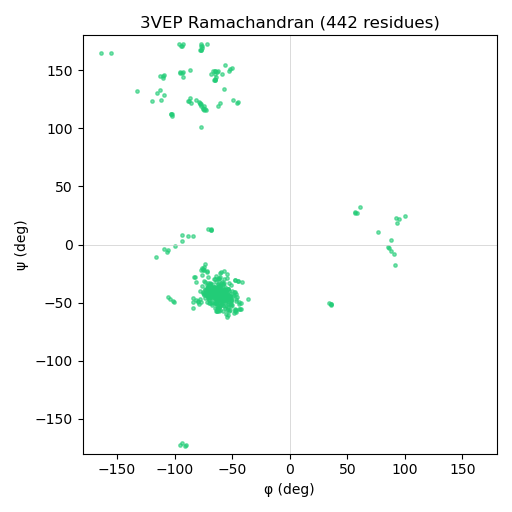428 C CA . GLU F 2 52 ? -3.253 2.718 13.121 1.00 43.68 178 GLU E CA 1
ATOM 2429 C C . GLU F 2 52 ? -4.468 3.597 13.196 1.00 39.36 178 GLU E C 1
ATOM 2430 O O . GLU F 2 52 ? -5.494 3.285 12.609 1.00 49.77 178 GLU E O 1
ATOM 2436 N N . THR F 2 53 ? -4.354 4.677 13.952 1.00 32.78 179 THR E N 1
ATOM 2437 C CA . THR F 2 53 ? -5.436 5.631 14.064 1.00 40.19 179 THR E CA 1
ATOM 2438 C C . THR F 2 53 ? -5.749 6.232 12.675 1.00 42.29 179 THR E C 1
ATOM 2439 O O . THR F 2 53 ? -6.914 6.331 12.277 1.00 41.33 179 THR E O 1
ATOM 2443 N N . ALA F 2 54 ? -4.709 6.596 11.943 1.00 31.35 180 ALA E N 1
ATOM 2444 C CA . ALA F 2 54 ? -4.867 7.104 10.594 1.00 42.62 180 ALA E CA 1
ATOM 2445 C C . ALA F 2 54 ? -5.631 6.130 9.709 1.00 53.43 180 ALA E C 1
ATOM 2446 O O . ALA F 2 54 ? -6.538 6.541 8.984 1.00 60.26 180 ALA E O 1
ATOM 2448 N N . ALA F 2 55 ? -5.288 4.840 9.774 1.00 50.36 181 ALA E N 1
ATOM 2449 C CA . ALA F 2 55 ? -6.015 3.837 8.976 1.00 52.91 181 ALA E CA 1
ATOM 2450 C C . ALA F 2 55 ? -7.469 3.709 9.391 1.00 51.65 181 ALA E C 1
ATOM 2451 O O . ALA F 2 55 ? -8.351 3.545 8.557 1.00 57.75 181 ALA E O 1
ATOM 2453 N N . ALA F 2 56 ? -7.716 3.785 10.689 1.00 41.69 182 ALA E N 1
ATOM 2454 C CA . ALA F 2 56 ? -9.053 3.570 11.196 1.00 48.02 182 ALA E CA 1
ATOM 2455 C C . ALA F 2 56 ? -9.964 4.765 10.928 1.00 58.85 182 ALA E C 1
ATOM 2456 O O . ALA F 2 56 ? -11.185 4.624 10.927 1.00 59.94 182 ALA E O 1
ATOM 2458 N N . VAL F 2 57 ? -9.377 5.944 10.719 1.00 54.74 183 VAL E N 1
ATOM 2459 C CA . VAL F 2 57 ? -10.181 7.126 10.428 1.00 54.60 183 VAL E CA 1
ATOM 2460 C C . VAL F 2 57 ? -10.109 7.578 8.970 1.00 56.58 183 VAL E C 1
ATOM 2461 O O . VAL F 2 57 ? -10.822 8.491 8.571 1.00 61.22 183 VAL E O 1
ATOM 2465 N N . GLY F 2 58 ? -9.254 6.947 8.178 1.00 62.44 184 GLY E N 1
ATOM 2466 C CA . GLY F 2 58 ? -9.192 7.257 6.760 1.00 68.10 184 GLY E CA 1
ATOM 2467 C C . GLY F 2 58 ? -8.264 8.380 6.336 1.00 70.81 184 GLY E C 1
ATOM 2468 O O . GLY F 2 58 ? -8.094 8.614 5.139 1.00 64.58 184 GLY E O 1
ATOM 2469 N N . SER F 2 59 ? -7.661 9.077 7.298 1.00 60.14 185 SER E N 1
ATOM 2470 C CA . SER F 2 59 ? -6.684 10.106 6.966 1.00 61.59 185 SER E CA 1
ATOM 2471 C C . SER F 2 59 ? -5.267 9.561 6.905 1.00 57.60 185 SER E C 1
ATOM 2472 O O . SER F 2 59 ? -5.059 8.358 6.988 1.00 59.59 185 SER E O 1
ATOM 2475 N N . THR F 2 60 ? -4.297 10.453 6.749 1.00 53.13 186 THR E N 1
ATOM 2476 C CA . THR F 2 60 ? -2.903 10.047 6.726 1.00 57.09 186 THR E CA 1
ATOM 2477 C C . THR F 2 60 ? -2.329 10.169 8.141 1.00 55.48 186 THR E C 1
ATOM 2478 O O . THR F 2 60 ? -2.972 10.728 9.031 1.00 60.34 186 THR E O 1
ATOM 2482 N N . THR F 2 61 ? -1.121 9.660 8.348 1.00 51.60 187 THR E N 1
ATOM 2483 C CA . THR F 2 61 ? -0.479 9.714 9.658 1.00 43.77 187 THR E CA 1
ATOM 2484 C C . THR F 2 61 ? -0.113 11.143 10.082 1.00 50.48 187 THR E C 1
ATOM 2485 O O . THR F 2 61 ? -0.259 11.515 11.244 1.00 51.78 187 THR E O 1
ATOM 2489 N N . GLY F 2 62 ? 0.362 11.950 9.140 1.00 58.79 188 GLY E N 1
ATOM 2490 C CA . GLY F 2 62 ? 0.677 13.344 9.426 1.00 46.91 188 GLY E CA 1
ATOM 2491 C C . GLY F 2 62 ? -0.551 14.111 9.897 1.00 43.94 188 GLY E C 1
ATOM 2492 O O . GLY F 2 62 ? -0.491 14.877 10.845 1.00 48.09 188 GLY E O 1
ATOM 2493 N N . ALA F 2 63 ? -1.671 13.888 9.232 1.00 40.82 189 ALA E N 1
ATOM 2494 C CA . ALA F 2 63 ? -2.938 14.505 9.602 1.00 38.97 189 ALA E CA 1
ATOM 2495 C C . ALA F 2 63 ? -3.337 14.184 11.030 1.00 49.08 189 ALA E C 1
ATOM 2496 O O . ALA F 2 63 ? -3.783 15.070 11.790 1.00 46.75 189 ALA E O 1
ATOM 2498 N N . VAL F 2 64 ? -3.195 12.916 11.406 1.00 40.80 190 VAL E N 1
ATOM 2499 C CA . VAL F 2 64 ? -3.516 12.513 12.767 1.00 41.50 190 VAL E CA 1
ATOM 2500 C C . VAL F 2 64 ? -2.620 13.245 13.759 1.00 38.11 190 VAL E C 1
ATOM 2501 O O . VAL F 2 64 ? -3.088 13.759 14.775 1.00 41.29 190 VAL E O 1
ATOM 2505 N N . ARG F 2 65 ? -1.320 13.271 13.473 1.00 42.87 191 ARG E N 1
ATOM 2506 C CA . ARG F 2 65 ? -0.354 13.919 14.353 1.00 39.15 191 ARG E CA 1
ATOM 2507 C C . ARG F 2 65 ? -0.672 15.386 14.601 1.00 43.51 191 ARG E C 1
ATOM 2508 O O . ARG F 2 65 ? -0.379 15.920 15.673 1.00 38.57 191 ARG E O 1
ATOM 2516 N N . VAL F 2 66 ? -1.241 16.046 13.594 1.00 36.64 192 VAL E N 1
ATOM 2517 C CA . VAL F 2 66 ? -1.588 17.441 13.736 1.00 41.67 192 VAL E CA 1
ATOM 2518 C C . VAL F 2 66 ? -2.896 17.561 14.517 1.00 45.09 192 VAL E C 1
ATOM 2519 O O . VAL F 2 66 ? -2.994 18.341 15.469 1.00 38.36 192 VAL E O 1
ATOM 2523 N N . ALA F 2 67 ? -3.902 16.782 14.116 1.00 35.27 193 ALA E N 1
ATOM 2524 C CA . ALA F 2 67 ? -5.194 16.847 14.774 1.00 33.94 193 ALA E CA 1
ATOM 2525 C C . ALA F 2 67 ? -5.080 16.493 16.268 1.00 44.45 193 ALA E C 1
ATOM 2526 O O . ALA F 2 67 ? -5.741 17.117 17.121 1.00 37.75 193 ALA E O 1
ATOM 2528 N N . GLN F 2 68 ? -4.268 15.479 16.587 1.00 39.69 194 GLN E N 1
ATOM 2529 C CA . GLN F 2 68 ? -4.154 15.046 17.979 1.00 38.21 194 GLN E CA 1
ATOM 2530 C C . GLN F 2 68 ? -3.414 16.120 18.792 1.00 39.63 194 GLN E C 1
ATOM 2531 O O . GLN F 2 68 ? -3.717 16.342 19.958 1.00 32.82 194 GLN E O 1
ATOM 2537 N N . HIS F 2 69 ? -2.456 16.788 18.163 1.00 37.45 195 HIS E N 1
ATOM 2538 C CA . HIS F 2 69 ? -1.803 17.903 18.806 1.00 42.84 195 HIS E CA 1
ATOM 2539 C C . HIS F 2 69 ? -2.796 19.040 19.067 1.00 43.53 195 HIS E C 1
ATOM 2540 O O . HIS F 2 69 ? -2.881 19.576 20.185 1.00 41.03 195 HIS E O 1
ATOM 2547 N N . ARG F 2 70 ? -3.563 19.398 18.046 1.00 42.04 196 ARG E N 1
ATOM 2548 C CA . ARG F 2 70 ? -4.497 20.514 18.192 1.00 51.05 196 ARG E CA 1
ATOM 2549 C C . ARG F 2 70 ? -5.484 20.212 19.295 1.00 46.76 196 ARG E C 1
ATOM 2550 O O . ARG F 2 70 ? -5.848 21.096 20.084 1.00 49.78 196 ARG E O 1
ATOM 2558 N N . ALA F 2 71 ? -5.919 18.955 19.337 1.00 53.75 197 ALA E N 1
ATOM 2559 C CA . ALA F 2 71 ? -6.869 18.503 20.344 1.00 46.73 197 ALA E CA 1
ATOM 2560 C C . ALA F 2 71 ? -6.260 18.683 21.729 1.00 46.00 197 ALA E C 1
ATOM 2561 O O . ALA F 2 71 ? -6.898 19.143 22.678 1.00 45.26 197 ALA E O 1
ATOM 2563 N N . LEU F 2 72 ? -4.999 18.334 21.845 1.00 42.69 198 LEU E N 1
ATOM 2564 C CA . LEU F 2 72 ? -4.373 18.367 23.145 1.00 44.70 198 LEU E CA 1
ATOM 2565 C C . LEU F 2 72 ? -4.319 19.818 23.627 1.00 51.64 198 LEU E C 1
ATOM 2566 O O . LEU F 2 72 ? -4.661 20.105 24.775 1.00 44.07 198 LEU E O 1
ATOM 2571 N N . GLN F 2 73 ? -3.900 20.725 22.741 1.00 49.86 199 GLN E N 1
ATOM 2572 C CA . GLN F 2 73 ? -3.787 22.134 23.090 1.00 52.74 199 GLN E CA 1
ATOM 2573 C C . GLN F 2 73 ? -5.160 22.684 23.453 1.00 52.90 199 GLN E C 1
ATOM 2574 O O . GLN F 2 73 ? -5.337 23.274 24.530 1.00 41.80 199 GLN E O 1
ATOM 2580 N N . ARG F 2 74 ? -6.124 22.467 22.552 1.00 45.35 200 ARG E N 1
ATOM 2581 C CA . ARG F 2 74 ? -7.495 22.907 22.766 1.00 48.82 200 ARG E CA 1
ATOM 2582 C C . ARG F 2 74 ? -7.920 22.519 24.169 1.00 54.69 200 ARG E C 1
ATOM 2583 O O . ARG F 2 74 ? -8.448 23.317 24.928 1.00 57.17 200 ARG E O 1
ATOM 2591 N N . LEU F 2 75 ? -7.666 21.260 24.492 1.00 60.86 201 LEU E N 1
ATOM 2592 C CA . LEU F 2 75 ? -7.932 20.683 25.798 1.00 54.87 201 LEU E CA 1
ATOM 2593 C C . LEU F 2 75 ? -7.219 21.405 26.957 1.00 57.38 201 LEU E C 1
ATOM 2594 O O . LEU F 2 75 ? -7.827 21.702 27.986 1.00 50.11 201 LEU E O 1
ATOM 2599 N N . LYS F 2 76 ? -5.924 21.660 26.788 1.00 57.52 202 LYS E N 1
ATOM 2600 C CA . LYS F 2 76 ? -5.164 22.452 27.747 1.00 55.04 202 LYS E CA 1
ATOM 2601 C C . LYS F 2 76 ? -5.848 23.793 27.984 1.00 63.57 202 LYS E C 1
ATOM 2602 O O . LYS F 2 76 ? -6.085 24.199 29.131 1.00 58.98 202 LYS E O 1
ATOM 2608 N N . ASP F 2 77 ? -6.159 24.481 26.886 1.00 55.01 203 ASP E N 1
ATOM 2609 C CA . ASP F 2 77 ? -6.821 25.780 26.954 1.00 50.31 203 ASP E CA 1
ATOM 2610 C C . ASP F 2 77 ? -8.100 25.700 27.768 1.00 63.80 203 ASP E C 1
ATOM 2611 O O . ASP F 2 77 ? -8.242 26.388 28.769 1.00 66.65 203 ASP E O 1
ATOM 2616 N N . GLU F 2 78 ? -9.053 24.905 27.296 1.00 59.95 204 GLU E N 1
ATOM 2617 C CA . GLU F 2 78 ? -10.354 24.805 27.944 1.00 54.92 204 GLU E CA 1
ATOM 2618 C C . GLU F 2 78 ? -10.216 24.660 29.448 1.00 52.75 204 GLU E C 1
ATOM 2619 O O . GLU F 2 78 ? -10.922 25.311 30.213 1.00 61.15 204 GLU E O 1
ATOM 2625 N N . ILE F 2 79 ? -9.304 23.797 29.867 1.00 52.41 205 ILE E N 1
ATOM 2626 C CA . ILE F 2 79 ? -9.067 23.577 31.280 1.00 63.45 205 ILE E CA 1
ATOM 2627 C C . ILE F 2 79 ? -8.774 24.906 31.957 1.00 68.57 205 ILE E C 1
ATOM 2628 O O . ILE F 2 79 ? -9.255 25.178 33.055 1.00 72.36 205 ILE E O 1
ATOM 2633 N N . VAL F 2 80 ? -7.977 25.736 31.292 1.00 71.66 206 VAL E N 1
ATOM 2634 C CA . VAL F 2 80 ? -7.614 27.043 31.827 1.00 71.81 206 VAL E CA 1
ATOM 2635 C C . VAL F 2 80 ? -8.852 27.898 32.081 1.00 67.77 206 VAL E C 1
ATOM 2636 O O . VAL F 2 80 ? -8.978 28.527 33.132 1.00 70.41 206 VAL E O 1
ATOM 2640 N N . ALA F 2 81 ? -9.765 27.921 31.117 1.00 58.08 207 ALA E N 1
ATOM 2641 C CA . ALA F 2 81 ? -10.985 28.703 31.256 1.00 72.71 207 ALA E CA 1
ATOM 2642 C C . ALA F 2 81 ? -12.050 27.896 31.978 1.00 74.77 207 ALA E C 1
ATOM 2643 O O . ALA F 2 81 ? -12.387 26.788 31.570 1.00 65.59 207 ALA E O 1
ATOM 2645 N N . ALA F 2 82 ? -12.584 28.461 33.052 1.00 71.66 208 ALA E N 1
ATOM 2646 C CA . ALA F 2 82 ? -13.604 27.779 33.830 1.00 75.01 208 ALA E CA 1
ATOM 2647 C C . ALA F 2 82 ? -12.929 26.719 34.681 1.00 74.88 208 ALA E C 1
ATOM 2648 O O . ALA F 2 82 ? -13.586 25.868 35.276 1.00 71.66 208 ALA E O 1
ATOM 2650 N N . GLY F 2 83 ? -11.603 26.780 34.722 1.00 83.32 209 GLY E N 1
ATOM 2651 C CA . GLY F 2 83 ? -10.804 25.828 35.468 1.00 76.76 209 GLY E CA 1
ATOM 2652 C C . GLY F 2 83 ? -9.475 26.441 35.846 1.00 83.83 209 GLY E C 1
ATOM 2653 O O . GLY F 2 83 ? -9.093 27.474 35.305 1.00 74.23 209 GLY E O 1
ATOM 2654 N N . ASP F 2 84 ? -8.773 25.817 36.783 1.00 82.52 210 ASP E N 1
ATOM 2655 C CA . ASP F 2 84 ? -7.477 26.329 37.211 1.00 85.29 210 ASP E CA 1
ATOM 2656 C C . ASP F 2 84 ? -7.571 26.995 38.579 1.00 78.62 210 ASP E C 1
ATOM 2657 O O . ASP F 2 84 ? -6.716 26.790 39.440 1.00 63.84 210 ASP E O 1
ATOM 2662 N N . PRO G 1 12 ? -16.103 23.243 10.997 1.00 20.00 12 PRO J N 1
ATOM 2663 C CA . PRO G 1 12 ? -15.511 23.914 9.836 1.00 20.00 12 PRO J CA 1
ATOM 2664 C C . PRO G 1 12 ? -14.073 23.472 9.581 1.00 20.00 12 PRO J C 1
ATOM 2665 O O . PRO G 1 12 ? -13.312 24.192 8.937 1.00 20.00 12 PRO J O 1
ATOM 2669 N N . PRO G 1 13 ? -13.694 22.325 10.140 1.00 20.00 13 PRO J N 1
ATOM 2670 C CA . PRO G 1 13 ? -12.280 21.962 10.265 1.00 20.00 13 PRO J CA 1
ATOM 2671 C C . PRO G 1 13 ? -11.732 20.987 9.213 1.00 20.00 13 PRO J C 1
ATOM 2672 O O . PRO G 1 13 ? -10.543 20.687 9.265 1.00 20.00 13 PRO J O 1
ATOM 2676 N N . LEU G 1 14 ? -12.543 20.513 8.273 1.00 70.41 14 LEU J N 1
ATOM 2677 C CA . LEU G 1 14 ? -12.222 19.259 7.592 1.00 72.02 14 LEU J CA 1
ATOM 2678 C C . LEU G 1 14 ? -12.770 18.055 8.341 1.00 73.32 14 LEU J C 1
ATOM 2679 O O . LEU G 1 14 ? -12.513 16.903 7.998 1.00 62.33 14 LEU J O 1
ATOM 2684 N N . ASP G 1 15 ? -13.490 18.344 9.404 1.00 70.36 15 ASP J N 1
ATOM 2685 C CA . ASP G 1 15 ? -14.689 17.638 9.768 1.00 65.05 15 ASP J CA 1
ATOM 2686 C C . ASP G 1 15 ? -15.527 17.635 8.515 1.00 62.24 15 ASP J C 1
ATOM 2687 O O . ASP G 1 15 ? -16.268 16.697 8.242 1.00 59.61 15 ASP J O 1
ATOM 2692 N N . GLU G 1 16 ? -15.425 18.732 7.773 1.00 63.91 16 GLU J N 1
ATOM 2693 C CA . GLU G 1 16 ? -16.259 18.939 6.598 1.00 62.20 16 GLU J CA 1
ATOM 2694 C C . GLU G 1 16 ? -16.100 17.764 5.646 1.00 58.82 16 GLU J C 1
ATOM 2695 O O . GLU G 1 16 ? -17.067 17.278 5.069 1.00 48.88 16 GLU J O 1
ATOM 2701 N N . LEU G 1 17 ? -14.859 17.322 5.497 1.00 48.67 17 LEU J N 1
ATOM 2702 C CA . LEU G 1 17 ? -14.502 16.186 4.662 1.00 52.01 17 LEU J CA 1
ATOM 2703 C C . LEU G 1 17 ? -15.190 14.926 5.161 1.00 53.46 17 LEU J C 1
ATOM 2704 O O . LEU G 1 17 ? -15.886 14.250 4.412 1.00 50.15 17 LEU J O 1
ATOM 2709 N N . ALA G 1 18 ? -14.988 14.623 6.437 1.00 46.43 18 ALA J N 1
ATOM 2710 C CA . ALA G 1 18 ? -15.618 13.471 7.075 1.00 52.12 18 ALA J CA 1
ATOM 2711 C C . ALA G 1 18 ? -17.111 13.446 6.767 1.00 54.82 18 ALA J C 1
ATOM 2712 O O . ALA G 1 18 ? -17.686 12.382 6.472 1.00 51.35 18 ALA J O 1
ATOM 2714 N N . ARG G 1 19 ? -17.750 14.610 6.849 1.00 41.85 19 ARG J N 1
ATOM 2715 C CA . ARG G 1 19 ? -19.184 14.630 6.658 1.00 53.39 19 ARG J CA 1
ATOM 2716 C C . ARG G 1 19 ? -19.648 14.316 5.227 1.00 53.69 19 ARG J C 1
ATOM 2717 O O . ARG G 1 19 ? -20.686 13.686 5.042 1.00 53.50 19 ARG J O 1
ATOM 2725 N N . THR G 1 20 ? -18.900 14.774 4.225 1.00 52.07 20 THR J N 1
ATOM 2726 C CA . THR G 1 20 ? -19.235 14.471 2.830 1.00 60.19 20 THR J CA 1
ATOM 2727 C C . THR G 1 20 ? -19.012 12.973 2.595 1.00 43.62 20 THR J C 1
ATOM 2728 O O . THR G 1 20 ? -19.819 12.303 1.962 1.00 42.32 20 THR J O 1
ATOM 2732 N N . ASP G 1 21 ? -17.908 12.469 3.128 1.00 40.11 21 ASP J N 1
ATOM 2733 C CA . ASP G 1 21 ? -17.556 11.063 3.018 1.00 46.79 21 ASP J CA 1
ATOM 2734 C C . ASP G 1 21 ? -18.688 10.197 3.555 1.00 41.72 21 ASP J C 1
ATOM 2735 O O . ASP G 1 21 ? -19.115 9.236 2.907 1.00 41.00 21 ASP J O 1
ATOM 2740 N N . LEU G 1 22 ? -19.187 10.560 4.728 1.00 42.65 22 LEU J N 1
ATOM 2741 C CA . LEU G 1 22 ? -20.346 9.883 5.295 1.00 42.73 22 LEU J CA 1
ATOM 2742 C C . LEU G 1 22 ? -21.603 10.027 4.430 1.00 50.03 22 LEU J C 1
ATOM 2743 O O . LEU G 1 22 ? -22.342 9.046 4.239 1.00 42.39 22 LEU J O 1
ATOM 2748 N N . LEU G 1 23 ? -21.835 11.244 3.913 1.00 40.64 23 LEU J N 1
ATOM 2749 C CA . LEU G 1 23 ? -22.960 11.501 3.025 1.00 41.20 23 LEU J CA 1
ATOM 2750 C C . LEU G 1 23 ? -22.922 10.549 1.818 1.00 44.78 23 LEU J C 1
ATOM 2751 O O . LEU G 1 23 ? -23.903 9.864 1.529 1.00 32.64 23 LEU J O 1
ATOM 2753 N N . LEU G 1 24 ? -21.789 10.515 1.122 1.00 37.72 24 LEU J N 1
ATOM 2754 C CA . LEU G 1 24 ? -21.609 9.609 -0.021 1.00 43.74 24 LEU J CA 1
ATOM 2755 C C . LEU G 1 24 ? -21.654 8.128 0.358 1.00 42.46 24 LEU J C 1
ATOM 2756 O O . LEU G 1 24 ? -22.116 7.290 -0.444 1.00 40.23 24 LEU J O 1
ATOM 2761 N N . ASP G 1 25 ? -21.194 7.797 1.568 1.00 37.49 25 ASP J N 1
ATOM 2762 C CA . ASP G 1 25 ? -21.299 6.392 2.031 1.00 44.69 25 ASP J CA 1
ATOM 2763 C C . ASP G 1 25 ? -22.750 5.975 2.159 1.00 36.16 25 ASP J C 1
ATOM 2764 O O . ASP G 1 25 ? -23.103 4.854 1.821 1.00 40.83 25 ASP J O 1
ATOM 2769 N N . ALA G 1 26 ? -23.590 6.889 2.618 1.00 31.93 26 ALA J N 1
ATOM 2770 C CA . ALA G 1 26 ? -24.999 6.580 2.817 1.00 36.06 26 ALA J CA 1
ATOM 2771 C C . ALA G 1 26 ? -25.727 6.517 1.470 1.00 41.76 26 ALA J C 1
ATOM 2772 O O . ALA G 1 26 ? -26.542 5.626 1.223 1.00 37.66 26 ALA J O 1
ATOM 2774 N N . LEU G 1 27 ? -25.427 7.471 0.596 1.00 37.28 27 LEU J N 1
ATOM 2775 C CA . LEU G 1 27 ? -25.923 7.398 -0.760 1.00 39.85 27 LEU J CA 1
ATOM 2776 C C . LEU G 1 27 ? -25.617 6.043 -1.382 1.00 39.17 27 LEU J C 1
ATOM 2777 O O . LEU G 1 27 ? -26.473 5.439 -2.017 1.00 36.90 27 LEU J O 1
ATOM 2782 N N . ALA G 1 28 ? -24.374 5.596 -1.215 1.00 39.01 28 ALA J N 1
ATOM 2783 C CA . ALA G 1 28 ? -23.888 4.405 -1.874 1.00 36.49 28 ALA J CA 1
ATOM 2784 C C . ALA G 1 28 ? -24.604 3.134 -1.375 1.00 40.28 28 ALA J C 1
ATOM 2785 O O . ALA G 1 28 ? -24.762 2.155 -2.127 1.00 34.72 28 ALA J O 1
ATOM 2787 N N . GLU G 1 29 ? -25.036 3.164 -0.111 1.00 39.47 29 GLU J N 1
ATOM 2788 C CA . GLU G 1 29 ? -25.702 2.015 0.526 1.00 39.43 29 GLU J CA 1
ATOM 2789 C C . GLU G 1 29 ? -27.198 2.162 0.371 1.00 41.72 29 GLU J C 1
ATOM 2790 O O . GLU G 1 29 ? -27.976 1.357 0.912 1.00 38.27 29 GLU J O 1
ATOM 2796 N N . ARG G 1 30 ? -27.592 3.220 -0.327 1.00 33.67 30 ARG J N 1
ATOM 2797 C CA . ARG G 1 30 ? -28.991 3.545 -0.545 1.00 43.78 30 ARG J CA 1
ATOM 2798 C C . ARG G 1 30 ? -29.730 3.801 0.765 1.00 40.08 30 ARG J C 1
ATOM 2799 O O . ARG G 1 30 ? -30.924 3.542 0.876 1.00 48.29 30 ARG J O 1
ATOM 2807 N N . GLU G 1 31 ? -29.014 4.335 1.747 1.00 34.76 31 GLU J N 1
ATOM 2808 C CA . GLU G 1 31 ? -29.604 4.694 3.025 1.00 41.41 31 GLU J CA 1
ATOM 2809 C C . GLU G 1 31 ? -30.299 6.053 2.942 1.00 48.17 31 GLU J C 1
ATOM 2810 O O . GLU G 1 31 ? -29.659 7.039 2.579 1.00 51.74 31 GLU J O 1
ATOM 2816 N N . GLU G 1 32 ? -31.596 6.110 3.293 1.00 51.15 32 GLU J N 1
ATOM 2817 C CA . GLU G 1 32 ? -32.306 7.365 3.168 1.00 61.28 32 GLU J CA 1
ATOM 2818 C C . GLU G 1 32 ? -31.937 8.250 4.353 1.00 62.54 32 GLU J C 1
ATOM 2819 O O . GLU G 1 32 ? -32.138 7.864 5.492 1.00 60.12 32 GLU J O 1
ATOM 2825 N N . VAL G 1 33 ? -31.413 9.443 4.076 1.00 57.19 33 VAL J N 1
ATOM 2826 C CA . VAL G 1 33 ? -31.070 10.386 5.148 1.00 58.07 33 VAL J CA 1
ATOM 2827 C C . VAL G 1 33 ? -31.959 11.616 5.115 1.00 56.66 33 VAL J C 1
ATOM 2828 O O . VAL G 1 33 ? -32.355 12.082 4.047 1.00 60.37 33 VAL J O 1
ATOM 2832 N N . ASP G 1 34 ? -32.274 12.128 6.300 1.00 64.68 34 ASP J N 1
ATOM 2833 C CA . ASP G 1 34 ? -33.094 13.322 6.431 1.00 68.39 34 ASP J CA 1
ATOM 2834 C C . ASP G 1 34 ? -32.250 14.559 6.753 1.00 58.38 34 ASP J C 1
ATOM 2835 O O . ASP G 1 34 ? -31.679 14.674 7.838 1.00 58.49 34 ASP J O 1
ATOM 2840 N N . PHE G 1 35 ? -32.175 15.484 5.801 1.00 60.98 35 PHE J N 1
ATOM 2841 C CA . PHE G 1 35 ? -31.403 16.705 5.997 1.00 56.67 35 PHE J CA 1
ATOM 2842 C C . PHE G 1 35 ? -32.269 17.830 6.534 1.00 55.88 35 PHE J C 1
ATOM 2843 O O . PHE G 1 35 ? -33.467 17.910 6.235 1.00 57.08 35 PHE J O 1
ATOM 2851 N N . ALA G 1 36 ? -31.653 18.693 7.334 1.00 49.52 36 ALA J N 1
ATOM 2852 C CA . ALA G 1 36 ? -32.312 19.904 7.786 1.00 58.36 36 ALA J CA 1
ATOM 2853 C C . ALA G 1 36 ? -32.625 20.806 6.580 1.00 51.36 36 ALA J C 1
ATOM 2854 O O . ALA G 1 36 ? -33.788 21.150 6.339 1.00 49.53 36 ALA J O 1
ATOM 2856 N N . ASP G 1 37 ? -31.589 21.160 5.817 1.00 45.85 37 ASP J N 1
ATOM 2857 C CA . ASP G 1 37 ? -31.736 22.043 4.658 1.00 55.78 37 ASP J CA 1
ATOM 2858 C C . ASP G 1 37 ? -32.376 21.286 3.480 1.00 53.91 37 ASP J C 1
ATOM 2859 O O . ASP G 1 37 ? -31.786 20.354 2.942 1.00 57.11 37 ASP J O 1
ATOM 2864 N N . PRO G 1 38 ? -33.575 21.716 3.067 1.00 48.03 38 PRO J N 1
ATOM 2865 C CA . PRO G 1 38 ? -34.382 21.082 2.021 1.00 52.64 38 PRO J CA 1
ATOM 2866 C C . PRO G 1 38 ? -33.605 20.935 0.717 1.00 54.03 38 PRO J C 1
ATOM 2867 O O . PRO G 1 38 ? -33.919 20.071 -0.103 1.00 54.15 38 PRO J O 1
ATOM 2871 N N . ARG G 1 39 ? -32.612 21.794 0.517 1.00 50.60 39 ARG J N 1
ATOM 2872 C CA . ARG G 1 39 ? -31.826 21.752 -0.704 1.00 47.28 39 ARG J CA 1
ATOM 2873 C C . ARG G 1 39 ? -30.941 20.516 -0.679 1.00 54.70 39 ARG J C 1
ATOM 2874 O O . ARG G 1 39 ? -30.787 19.843 -1.691 1.00 46.67 39 ARG J O 1
ATOM 2882 N N . ASP G 1 40 ? -30.358 20.246 0.494 1.00 52.45 40 ASP J N 1
ATOM 2883 C CA . ASP G 1 40 ? -29.654 19.018 0.742 1.00 40.72 40 ASP J CA 1
ATOM 2884 C C . ASP G 1 40 ? -30.602 17.877 0.406 1.00 51.85 40 ASP J C 1
ATOM 2885 O O . ASP G 1 40 ? -30.260 17.013 -0.417 1.00 50.89 40 ASP J O 1
ATOM 2890 N N . ASP G 1 41 ? -31.787 17.867 1.027 1.00 42.87 41 ASP J N 1
ATOM 2891 C CA . ASP G 1 41 ? -32.767 16.808 0.748 1.00 51.04 41 ASP J CA 1
ATOM 2892 C C . ASP G 1 41 ? -32.956 16.658 -0.754 1.00 49.33 41 ASP J C 1
ATOM 2893 O O . ASP G 1 41 ? -33.071 15.545 -1.263 1.00 50.49 41 ASP J O 1
ATOM 2898 N N . ALA G 1 42 ? -32.982 17.780 -1.465 1.00 44.78 42 ALA J N 1
ATOM 2899 C CA . ALA G 1 42 ? -33.329 17.734 -2.879 1.00 48.53 42 ALA J CA 1
ATOM 2900 C C . ALA G 1 42 ? -32.186 17.092 -3.654 1.00 47.93 42 ALA J C 1
ATOM 2901 O O . ALA G 1 42 ? -32.396 16.222 -4.510 1.00 50.97 42 ALA J O 1
ATOM 2903 N N . LEU G 1 43 ? -30.975 17.542 -3.340 1.00 36.85 43 LEU J N 1
ATOM 2904 C CA . LEU G 1 43 ? -29.774 17.045 -3.978 1.00 44.49 43 LEU J CA 1
ATOM 2905 C C . LEU G 1 43 ? -29.626 15.520 -3.728 1.00 48.57 43 LEU J C 1
ATOM 2906 O O . LEU G 1 43 ? -29.543 14.744 -4.686 1.00 43.40 43 LEU J O 1
ATOM 2911 N N . ALA G 1 44 ? -29.614 15.111 -2.458 1.00 32.69 44 ALA J N 1
ATOM 2912 C CA . ALA G 1 44 ? -29.587 13.687 -2.104 1.00 48.85 44 ALA J CA 1
ATOM 2913 C C . ALA G 1 44 ? -30.610 12.858 -2.891 1.00 44.85 44 ALA J C 1
ATOM 2914 O O . ALA G 1 44 ? -30.265 11.805 -3.423 1.00 41.50 44 ALA J O 1
ATOM 2916 N N . ALA G 1 45 ? -31.851 13.336 -2.966 1.00 40.49 45 ALA J N 1
ATOM 2917 C CA . ALA G 1 45 ? -32.889 12.645 -3.738 1.00 38.99 45 ALA J CA 1
ATOM 2918 C C . ALA G 1 45 ? -32.470 12.524 -5.189 1.00 43.94 45 ALA J C 1
ATOM 2919 O O . ALA G 1 45 ? -32.615 11.477 -5.826 1.00 47.92 45 ALA J O 1
ATOM 2921 N N . LEU G 1 46 ? -31.944 13.615 -5.713 1.00 43.07 46 LEU J N 1
ATOM 2922 C CA . LEU G 1 46 ? -31.579 13.646 -7.113 1.00 46.52 46 LEU J CA 1
ATOM 2923 C C . LEU G 1 46 ? -30.473 12.631 -7.420 1.00 44.81 46 LEU J C 1
ATOM 2924 O O . LEU G 1 46 ? -30.488 11.975 -8.470 1.00 41.89 46 LEU J O 1
ATOM 2929 N N . LEU G 1 47 ? -29.525 12.517 -6.491 1.00 35.81 47 LEU J N 1
ATOM 2930 C CA . LEU G 1 47 ? -28.404 11.607 -6.635 1.00 41.74 47 LEU J CA 1
ATOM 2931 C C . LEU G 1 47 ? -28.861 10.160 -6.486 1.00 40.28 47 LEU J C 1
ATOM 2932 O O . LEU G 1 47 ? -28.386 9.279 -7.192 1.00 34.24 47 LEU J O 1
ATOM 2937 N N . GLY G 1 48 ? -29.766 9.924 -5.548 1.00 31.38 48 GLY J N 1
ATOM 2938 C CA . GLY G 1 48 ? -30.294 8.607 -5.334 1.00 34.47 48 GLY J CA 1
ATOM 2939 C C . GLY G 1 48 ? -30.969 8.100 -6.586 1.00 40.80 48 GLY J C 1
ATOM 2940 O O . GLY G 1 48 ? -30.709 6.980 -7.018 1.00 38.80 48 GLY J O 1
ATOM 2941 N N . GLN G 1 49 ? -31.817 8.932 -7.183 1.00 40.34 49 GLN J N 1
ATOM 2942 C CA . GLN G 1 49 ? -32.580 8.489 -8.335 1.00 47.96 49 GLN J CA 1
ATOM 2943 C C . GLN G 1 49 ? -31.611 8.183 -9.467 1.00 45.98 49 GLN J C 1
ATOM 2944 O O . GLN G 1 49 ? -31.767 7.208 -10.207 1.00 49.00 49 GLN J O 1
ATOM 2950 N N . TRP G 1 50 ? -30.584 9.012 -9.546 1.00 39.54 50 TRP J N 1
ATOM 2951 C CA . TRP G 1 50 ? -29.567 8.929 -10.580 1.00 40.41 50 TRP J CA 1
ATOM 2952 C C . TRP G 1 50 ? -28.732 7.670 -10.375 1.00 44.56 50 TRP J C 1
ATOM 2953 O O . TRP G 1 50 ? -28.462 6.928 -11.334 1.00 47.15 50 TRP J O 1
ATOM 2964 N N . ARG G 1 51 ? -28.355 7.432 -9.116 1.00 36.77 51 ARG J N 1
ATOM 2965 C CA . ARG G 1 51 ? -27.699 6.204 -8.676 1.00 34.56 51 ARG J CA 1
ATOM 2966 C C . ARG G 1 51 ? -28.467 4.996 -9.161 1.00 42.99 51 ARG J C 1
ATOM 2967 O O . ARG G 1 51 ? -27.895 4.101 -9.764 1.00 38.05 51 ARG J O 1
ATOM 2975 N N . ASP G 1 52 ? -29.769 4.983 -8.883 1.00 40.07 52 ASP J N 1
ATOM 2976 C CA . ASP G 1 52 ? -30.622 3.860 -9.227 1.00 32.67 52 ASP J CA 1
ATOM 2977 C C . ASP G 1 52 ? -30.686 3.637 -10.749 1.00 48.71 52 ASP J C 1
ATOM 2978 O O . ASP G 1 52 ? -30.356 2.550 -11.229 1.00 52.52 52 ASP J O 1
ATOM 2983 N N . ASP G 1 53 ? -31.067 4.668 -11.503 1.00 45.29 53 ASP J N 1
ATOM 2984 C CA . ASP G 1 53 ? -31.151 4.567 -12.961 1.00 45.32 53 ASP J CA 1
ATOM 2985 C C . ASP G 1 53 ? -29.876 4.005 -13.560 1.00 44.54 53 ASP J C 1
ATOM 2986 O O . ASP G 1 53 ? -29.936 3.122 -14.409 1.00 54.03 53 ASP J O 1
ATOM 2991 N N . LEU G 1 54 ? -28.725 4.532 -13.139 1.00 40.06 54 LEU J N 1
ATOM 2992 C CA . LEU G 1 54 ? -27.430 4.123 -13.704 1.00 38.46 54 LEU J CA 1
ATOM 2993 C C . LEU G 1 54 ? -26.994 2.721 -13.281 1.00 46.37 54 LEU J C 1
ATOM 2994 O O . LEU G 1 54 ? -26.173 2.117 -13.933 1.00 47.27 54 LEU J O 1
ATOM 2999 N N . ARG G 1 55 ? -27.503 2.231 -12.158 1.00 44.38 55 ARG J N 1
ATOM 3000 C CA . ARG G 1 55 ? -27.198 0.891 -11.721 1.00 51.23 55 ARG J CA 1
ATOM 3001 C C . ARG G 1 55 ? -28.115 -0.059 -12.474 1.00 59.75 55 ARG J C 1
ATOM 3002 O O . ARG G 1 55 ? -27.809 -1.242 -12.670 1.00 50.12 55 ARG J O 1
ATOM 3010 N N . TRP G 1 56 ? -29.279 0.462 -12.843 1.00 57.54 56 TRP J N 1
ATOM 3011 C CA . TRP G 1 56 ? -30.317 -0.341 -13.461 1.00 56.35 56 TRP J CA 1
ATOM 3012 C C . TRP G 1 56 ? -29.793 -1.022 -14.707 1.00 59.66 56 TRP J C 1
ATOM 3013 O O . TRP G 1 56 ? -28.849 -0.551 -15.334 1.00 70.08 56 TRP J O 1
ATOM 3024 N N . PRO G 1 57 ? -30.416 -2.138 -15.060 1.00 86.17 57 PRO J N 1
ATOM 3025 C CA . PRO G 1 57 ? -29.968 -2.945 -16.198 1.00 96.69 57 PRO J CA 1
ATOM 3026 C C . PRO G 1 57 ? -30.977 -2.933 -17.342 1.00 89.17 57 PRO J C 1
ATOM 3027 O O . PRO G 1 57 ? -32.176 -3.096 -17.124 1.00 91.59 57 PRO J O 1
ATOM 3031 N N . PRO G 1 58 ? -30.480 -2.715 -18.552 1.00 83.05 58 PRO J N 1
ATOM 3032 C CA . PRO G 1 58 ? -31.327 -2.715 -19.745 1.00 82.98 58 PRO J CA 1
ATOM 3033 C C . PRO G 1 58 ? -32.615 -3.493 -19.513 1.00 84.38 58 PRO J C 1
ATOM 3034 O O . PRO G 1 58 ? -32.566 -4.539 -18.871 1.00 80.57 58 PRO J O 1
ATOM 3046 N N . ALA H 2 16 ? -42.718 20.041 -24.039 1.00 69.24 142 ALA H N 1
ATOM 3047 C CA . ALA H 2 16 ? -41.409 19.548 -23.650 1.00 72.37 142 ALA H CA 1
ATOM 3048 C C . ALA H 2 16 ? -41.483 18.527 -22.510 1.00 63.04 142 ALA H C 1
ATOM 3049 O O . ALA H 2 16 ? -42.284 18.646 -21.580 1.00 53.00 142 ALA H O 1
ATOM 3051 N N . ILE H 2 17 ? -40.627 17.520 -22.601 1.00 68.84 143 ILE H N 1
ATOM 3052 C CA . ILE H 2 17 ? -40.532 16.478 -21.589 1.00 65.14 143 ILE H CA 1
ATOM 3053 C C . ILE H 2 17 ? -39.567 16.821 -20.449 1.00 66.83 143 ILE H C 1
ATOM 3054 O O . ILE H 2 17 ? -38.397 17.120 -20.675 1.00 66.71 143 ILE H O 1
ATOM 3059 N N . GLU H 2 18 ? -40.098 16.788 -19.229 1.00 64.92 144 GLU H N 1
ATOM 3060 C CA . GLU H 2 18 ? -39.337 16.946 -17.995 1.00 67.11 144 GLU H CA 1
ATOM 3061 C C . GLU H 2 18 ? -38.116 16.022 -18.028 1.00 71.16 144 GLU H C 1
ATOM 3062 O O . GLU H 2 18 ? -38.261 14.821 -18.215 1.00 80.26 144 GLU H O 1
ATOM 3068 N N . ALA H 2 19 ? -36.914 16.563 -17.859 1.00 76.70 145 ALA H N 1
ATOM 3069 C CA . ALA H 2 19 ? -35.708 15.731 -17.935 1.00 77.04 145 ALA H CA 1
ATOM 3070 C C . ALA H 2 19 ? -35.644 14.711 -16.802 1.00 71.95 145 ALA H C 1
ATOM 3071 O O . ALA H 2 19 ? -36.007 15.017 -15.667 1.00 70.78 145 ALA H O 1
ATOM 3073 N N . ASP H 2 20 ? -35.176 13.504 -17.104 1.00 70.05 146 ASP H N 1
ATOM 3074 C CA . ASP H 2 20 ? -35.055 12.472 -16.075 1.00 73.49 146 ASP H CA 1
ATOM 3075 C C . ASP H 2 20 ? -33.825 12.735 -15.210 1.00 72.39 146 ASP H C 1
ATOM 3076 O O . ASP H 2 20 ? -33.033 13.633 -15.517 1.00 70.32 146 ASP H O 1
ATOM 3081 N N . SER H 2 21 ? -33.662 11.959 -14.137 1.00 68.60 147 SER H N 1
ATOM 3082 C CA . SER H 2 21 ? -32.566 12.195 -13.190 1.00 70.47 147 SER H CA 1
ATOM 3083 C C . SER H 2 21 ? -31.189 12.192 -13.866 1.00 58.97 147 SER H C 1
ATOM 3084 O O . SER H 2 21 ? -30.326 13.013 -13.560 1.00 58.07 147 SER H O 1
ATOM 3087 N N . VAL H 2 22 ? -31.024 11.288 -14.821 1.00 64.93 148 VAL H N 1
ATOM 3088 C CA . VAL H 2 22 ? -29.763 11.082 -15.531 1.00 63.14 148 VAL H CA 1
ATOM 3089 C C . VAL H 2 22 ? -29.408 12.234 -16.463 1.00 65.67 148 VAL H C 1
ATOM 3090 O O . VAL H 2 22 ? -28.282 12.736 -16.449 1.00 62.91 148 VAL H O 1
ATOM 3094 N N . THR H 2 23 ? -30.374 12.617 -17.296 1.00 66.29 149 THR H N 1
ATOM 3095 C CA . THR H 2 23 ? -30.234 13.727 -18.213 1.00 56.61 149 THR H CA 1
ATOM 3096 C C . THR H 2 23 ? -29.897 14.992 -17.439 1.00 59.82 149 THR H C 1
ATOM 3097 O O . THR H 2 23 ? -29.088 15.817 -17.869 1.00 59.09 149 THR H O 1
ATOM 3101 N N . ARG H 2 24 ? -30.516 15.136 -16.282 1.00 55.34 150 ARG H N 1
ATOM 3102 C CA . ARG H 2 24 ? -30.267 16.287 -15.444 1.00 62.70 150 ARG H CA 1
ATOM 3103 C C . ARG H 2 24 ? -28.891 16.232 -14.827 1.00 60.29 150 ARG H C 1
ATOM 3104 O O . ARG H 2 24 ? -28.066 17.129 -15.000 1.00 61.92 150 ARG H O 1
ATOM 3120 N N . ASN H 2 26 ? -26.474 14.386 -15.541 1.00 56.53 152 ASN H N 1
ATOM 3121 C CA . ASN H 2 26 ? -25.510 14.443 -16.629 1.00 63.17 152 ASN H CA 1
ATOM 3122 C C . ASN H 2 26 ? -25.177 15.882 -16.975 1.00 69.85 152 ASN H C 1
ATOM 3123 O O . ASN H 2 26 ? -24.011 16.272 -17.045 1.00 71.67 152 ASN H O 1
ATOM 3128 N N . GLU H 2 27 ? -26.215 16.673 -17.196 1.00 69.40 153 GLU H N 1
ATOM 3129 C CA . GLU H 2 27 ? -26.034 18.094 -17.402 1.00 65.57 153 GLU H CA 1
ATOM 3130 C C . GLU H 2 27 ? -25.097 18.673 -16.350 1.00 67.63 153 GLU H C 1
ATOM 3131 O O . GLU H 2 27 ? -24.069 19.240 -16.682 1.00 73.86 153 GLU H O 1
ATOM 3137 N N . LEU H 2 28 ? -25.442 18.529 -15.077 1.00 62.82 154 LEU H N 1
ATOM 3138 C CA . LEU H 2 28 ? -24.602 19.063 -13.997 1.00 61.63 154 LEU H CA 1
ATOM 3139 C C . LEU H 2 28 ? -23.185 18.465 -13.938 1.00 62.33 154 LEU H C 1
ATOM 3140 O O . LEU H 2 28 ? -22.256 19.128 -13.494 1.00 59.20 154 LEU H O 1
ATOM 3145 N N . LEU H 2 29 ? -23.017 17.224 -14.391 1.00 63.71 155 LEU H N 1
ATOM 3146 C CA . LEU H 2 29 ? -21.698 16.581 -14.341 1.00 65.68 155 LEU H CA 1
ATOM 3147 C C . LEU H 2 29 ? -20.680 17.172 -15.326 1.00 65.29 155 LEU H C 1
ATOM 3148 O O . LEU H 2 29 ? -19.519 17.367 -14.962 1.00 63.91 155 LEU H O 1
ATOM 3153 N N . GLU H 2 30 ? -21.116 17.448 -16.557 1.00 67.42 156 GLU H N 1
ATOM 3154 C CA . GLU H 2 30 ? -20.282 18.091 -17.582 1.00 69.24 156 GLU H CA 1
ATOM 3155 C C . GLU H 2 30 ? -19.497 19.294 -17.042 1.00 68.76 156 GLU H C 1
ATOM 3156 O O . GLU H 2 30 ? -18.403 19.607 -17.533 1.00 64.44 156 GLU H O 1
ATOM 3162 N N . ILE H 2 31 ? -20.079 19.983 -16.061 1.00 60.00 157 ILE H N 1
ATOM 3163 C CA . ILE H 2 31 ? -19.430 21.099 -15.388 1.00 60.12 157 ILE H CA 1
ATOM 3164 C C . ILE H 2 31 ? -18.202 20.673 -14.575 1.00 60.93 157 ILE H C 1
ATOM 3165 O O . ILE H 2 31 ? -17.189 21.374 -14.563 1.00 61.91 157 ILE H O 1
ATOM 3170 N N . LEU H 2 32 ? -18.283 19.530 -13.902 1.00 51.63 158 LEU H N 1
ATOM 3171 C CA . LEU H 2 32 ? -17.168 19.101 -13.072 1.00 52.94 158 LEU H CA 1
ATOM 3172 C C . LEU H 2 32 ? -15.941 18.768 -13.905 1.00 51.95 158 LEU H C 1
ATOM 3173 O O . LEU H 2 32 ? -16.061 18.308 -15.047 1.00 47.69 158 LEU H O 1
ATOM 3178 N N . PRO H 2 33 ? -14.751 18.983 -13.321 1.00 45.71 159 PRO H N 1
ATOM 3179 C CA . PRO H 2 33 ? -13.530 18.377 -13.865 1.00 38.47 159 PRO H CA 1
ATOM 3180 C C . PRO H 2 33 ? -13.783 16.884 -14.008 1.00 51.66 159 PRO H C 1
ATOM 3181 O O . PRO H 2 33 ? -14.566 16.324 -13.222 1.00 56.94 159 PRO H O 1
ATOM 3185 N N . ALA H 2 34 ? -13.150 16.244 -14.989 1.00 48.99 160 ALA H N 1
ATOM 3186 C CA . ALA H 2 34 ? -13.398 14.833 -15.266 1.00 53.07 160 ALA H CA 1
ATOM 3187 C C . ALA H 2 34 ? -13.019 13.938 -14.089 1.00 48.79 160 ALA H C 1
ATOM 3188 O O . ALA H 2 34 ? -13.666 12.921 -13.851 1.00 47.07 160 ALA H O 1
ATOM 3190 N N . LYS H 2 35 ? -11.974 14.350 -13.374 1.00 39.25 161 LYS H N 1
ATOM 3191 C CA . LYS H 2 35 ? -11.425 13.600 -12.262 1.00 46.91 161 LYS H CA 1
ATOM 3192 C C . LYS H 2 35 ? -12.442 13.556 -11.133 1.00 54.38 161 LYS H C 1
ATOM 3193 O O . LYS H 2 35 ? -12.663 12.508 -10.523 1.00 56.50 161 LYS H O 1
ATOM 3199 N N . GLN H 2 36 ? -13.086 14.684 -10.875 1.00 44.27 162 GLN H N 1
ATOM 3200 C CA . GLN H 2 36 ? -14.062 14.744 -9.797 1.00 43.76 162 GLN H CA 1
ATOM 3201 C C . GLN H 2 36 ? -15.316 13.988 -10.173 1.00 48.24 162 GLN H C 1
ATOM 3202 O O . GLN H 2 36 ? -15.876 13.241 -9.366 1.00 50.66 162 GLN H O 1
ATOM 3208 N N . ARG H 2 37 ? -15.745 14.149 -11.411 1.00 43.83 163 ARG H N 1
ATOM 3209 C CA . ARG H 2 37 ? -16.886 13.380 -11.872 1.00 46.84 163 ARG H CA 1
ATOM 3210 C C . ARG H 2 37 ? -16.674 11.861 -11.748 1.00 47.14 163 ARG H C 1
ATOM 3211 O O . ARG H 2 37 ? -17.568 11.127 -11.312 1.00 43.14 163 ARG H O 1
ATOM 3219 N N . GLU H 2 38 ? -15.498 11.388 -12.146 1.00 42.01 164 GLU H N 1
ATOM 3220 C CA . GLU H 2 38 ? -15.187 9.970 -12.077 1.00 39.85 164 GLU H CA 1
ATOM 3221 C C . GLU H 2 38 ? -15.294 9.479 -10.614 1.00 49.58 164 GLU H C 1
ATOM 3222 O O . GLU H 2 38 ? -15.733 8.358 -10.332 1.00 41.00 164 GLU H O 1
ATOM 3228 N N . ILE H 2 39 ? -14.891 10.340 -9.689 1.00 44.54 165 ILE H N 1
ATOM 3229 C CA . ILE H 2 39 ? -14.877 10.003 -8.278 1.00 39.29 165 ILE H CA 1
ATOM 3230 C C . ILE H 2 39 ? -16.290 9.825 -7.714 1.00 40.51 165 ILE H C 1
ATOM 3231 O O . ILE H 2 39 ? -16.530 8.872 -6.962 1.00 37.25 165 ILE H O 1
ATOM 3236 N N . LEU H 2 40 ? -17.212 10.724 -8.084 1.00 34.59 166 LEU H N 1
ATOM 3237 C CA . LEU H 2 40 ? -18.597 10.689 -7.580 1.00 38.45 166 LEU H CA 1
ATOM 3238 C C . LEU H 2 40 ? -19.349 9.451 -8.064 1.00 41.39 166 LEU H C 1
ATOM 3239 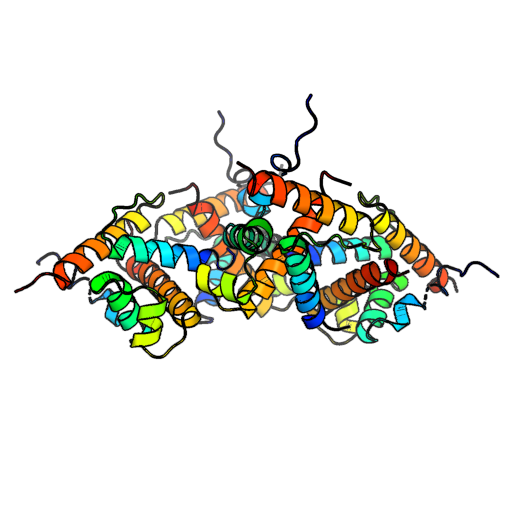O O . LEU H 2 40 ? -20.118 8.831 -7.330 1.00 36.19 166 LEU H O 1
ATOM 3244 N N . ILE H 2 41 ? -19.140 9.138 -9.336 1.00 39.76 167 ILE H N 1
ATOM 3245 C CA . ILE H 2 41 ? -19.639 7.919 -9.928 1.00 38.72 167 ILE H CA 1
ATOM 3246 C C . ILE H 2 41 ? -19.131 6.681 -9.177 1.00 37.42 167 ILE H C 1
ATOM 3247 O O . ILE H 2 41 ? -19.926 5.843 -8.763 1.00 35.97 167 ILE H O 1
ATOM 3252 N N . LEU H 2 42 ? -17.820 6.567 -8.990 1.00 36.58 168 LEU H N 1
ATOM 3253 C CA . LEU H 2 42 ? -17.286 5.405 -8.283 1.00 36.07 168 LEU H CA 1
ATOM 3254 C C . LEU H 2 42 ? -17.891 5.326 -6.858 1.00 41.82 168 LEU H C 1
ATOM 3255 O O . LEU H 2 42 ? -18.350 4.257 -6.412 1.00 40.03 168 LEU H O 1
ATOM 3260 N N . ARG H 2 43 ? -17.940 6.464 -6.169 1.00 33.11 169 ARG H N 1
ATOM 3261 C CA . ARG H 2 43 ? -18.339 6.455 -4.778 1.00 33.37 169 ARG H CA 1
ATOM 3262 C C . ARG H 2 43 ? -19.801 6.158 -4.617 1.00 33.83 169 ARG H C 1
ATOM 3263 O O . ARG H 2 43 ? -20.184 5.490 -3.680 1.00 40.35 169 ARG H O 1
ATOM 3271 N N . VAL H 2 44 ? -20.610 6.653 -5.540 1.00 32.05 170 VAL H N 1
ATOM 3272 C CA . VAL H 2 44 ? -22.052 6.587 -5.403 1.00 36.05 170 VAL H CA 1
ATOM 3273 C C . VAL H 2 44 ? -22.721 5.458 -6.208 1.00 33.97 170 VAL H C 1
ATOM 3274 O O . VAL H 2 44 ? -23.541 4.683 -5.680 1.00 33.08 170 VAL H O 1
ATOM 3278 N N . VAL H 2 45 ? -22.361 5.375 -7.478 1.00 35.16 171 VAL H N 1
ATOM 3279 C CA . VAL H 2 45 ? -22.948 4.395 -8.385 1.00 36.48 171 VAL H CA 1
ATOM 3280 C C . VAL H 2 45 ? -22.335 2.997 -8.191 1.00 36.37 171 VAL H C 1
ATOM 3281 O O . VAL H 2 45 ? -23.043 2.027 -7.996 1.00 35.07 171 VAL H O 1
ATOM 3285 N N . VAL H 2 46 ? -21.020 2.895 -8.203 1.00 35.17 172 VAL H N 1
ATOM 3286 C CA . VAL H 2 46 ? -20.426 1.611 -7.894 1.00 40.21 172 VAL H CA 1
ATOM 3287 C C . VAL H 2 46 ? -20.560 1.386 -6.393 1.00 39.98 172 VAL H C 1
ATOM 3288 O O . VAL H 2 46 ? -20.988 0.315 -5.946 1.00 40.47 172 VAL H O 1
ATOM 3292 N N . GLY H 2 47 ? -20.226 2.417 -5.618 1.00 40.02 173 GLY H N 1
ATOM 3293 C CA . GLY H 2 47 ? -20.372 2.345 -4.173 1.00 37.72 173 GLY H CA 1
ATOM 3294 C C . GLY H 2 47 ? -19.045 2.043 -3.540 1.00 31.73 173 GLY H C 1
ATOM 3295 O O . GLY H 2 47 ? -18.972 1.473 -2.454 1.00 39.28 173 GLY H O 1
ATOM 3296 N N . LEU H 2 48 ? -17.989 2.396 -4.255 1.00 31.54 174 LEU H N 1
ATOM 3297 C CA . LEU H 2 48 ? -16.644 2.242 -3.736 1.00 32.34 174 LEU H CA 1
ATOM 3298 C C . LEU H 2 48 ? -16.431 3.160 -2.528 1.00 41.21 174 LEU H C 1
ATOM 3299 O O . LEU H 2 48 ? -17.041 4.223 -2.417 1.00 42.00 174 LEU H O 1
ATOM 3304 N N . SER H 2 49 ? -15.590 2.740 -1.594 1.00 41.98 175 SER H N 1
ATOM 3305 C CA . SER H 2 49 ? -15.266 3.592 -0.464 1.00 38.81 175 SER H CA 1
ATOM 3306 C C . SER H 2 49 ? -14.282 4.641 -0.967 1.00 41.12 175 SER H C 1
ATOM 3307 O O . SER H 2 49 ? -13.757 4.487 -2.070 1.00 41.69 175 SER H O 1
ATOM 3310 N N . ALA H 2 50 ? -14.034 5.690 -0.170 1.00 44.91 176 ALA H N 1
ATOM 3311 C CA . ALA H 2 50 ? -12.886 6.593 -0.371 1.00 34.72 176 ALA H CA 1
ATOM 3312 C C . ALA H 2 50 ? -11.542 5.888 -0.696 1.00 46.34 176 ALA H C 1
ATOM 3313 O O . ALA H 2 50 ? -10.926 6.197 -1.722 1.00 42.95 176 ALA H O 1
ATOM 3315 N N . GLU H 2 51 ? -11.067 4.957 0.146 1.00 47.91 177 GLU H N 1
ATOM 3316 C CA . GLU H 2 51 ? -9.823 4.228 -0.192 1.00 48.31 177 GLU H CA 1
ATOM 3317 C C . GLU H 2 51 ? -9.868 3.434 -1.488 1.00 47.09 177 GLU H C 1
ATOM 3318 O O . GLU H 2 51 ? -8.896 3.445 -2.257 1.00 49.55 177 GLU H O 1
ATOM 3324 N N . GLU H 2 52 ? -10.950 2.684 -1.696 1.00 39.89 178 GLU H N 1
ATOM 3325 C CA . GLU H 2 52 ? -11.041 1.833 -2.891 1.00 43.95 178 GLU H CA 1
ATOM 3326 C C . GLU H 2 52 ? -11.067 2.722 -4.124 1.00 47.93 178 GLU H C 1
ATOM 3327 O O . GLU H 2 52 ? -10.506 2.381 -5.165 1.00 48.23 178 GLU H O 1
ATOM 3333 N N . THR H 2 53 ? -11.741 3.865 -3.992 1.00 44.94 179 THR H N 1
ATOM 3334 C CA . THR H 2 53 ? -11.782 4.835 -5.055 1.00 42.38 179 THR H CA 1
ATOM 3335 C C . THR H 2 53 ? -10.355 5.333 -5.309 1.00 45.28 179 THR H C 1
ATOM 3336 O O . THR H 2 53 ? -9.909 5.459 -6.457 1.00 43.91 179 THR H O 1
ATOM 3340 N N . ALA H 2 54 ? -9.630 5.593 -4.234 1.00 44.28 180 ALA H N 1
ATOM 3341 C CA . ALA H 2 54 ? -8.267 6.108 -4.360 1.00 51.07 180 ALA H CA 1
ATOM 3342 C C . ALA H 2 54 ? -7.415 5.126 -5.141 1.00 54.24 180 ALA H C 1
ATOM 3343 O O . ALA H 2 54 ? -6.628 5.513 -6.001 1.00 66.06 180 ALA H O 1
ATOM 3345 N N . ALA H 2 55 ? -7.586 3.849 -4.864 1.00 49.59 181 ALA H N 1
ATOM 3346 C CA . ALA H 2 55 ? -6.766 2.841 -5.521 1.00 51.88 181 ALA H CA 1
ATOM 3347 C C . ALA H 2 55 ? -7.154 2.692 -6.985 1.00 54.00 181 ALA H C 1
ATOM 3348 O O . ALA H 2 55 ? -6.309 2.424 -7.837 1.00 57.58 181 ALA H O 1
ATOM 3350 N N . ALA H 2 56 ? -8.441 2.848 -7.277 1.00 46.68 182 ALA H N 1
ATOM 3351 C CA . ALA H 2 56 ? -8.914 2.668 -8.641 1.00 50.25 182 ALA H CA 1
ATOM 3352 C C . ALA H 2 56 ? -8.565 3.878 -9.531 1.00 59.46 182 ALA H C 1
ATOM 3353 O O . ALA H 2 56 ? -8.530 3.771 -10.772 1.00 53.37 182 ALA H O 1
ATOM 3355 N N . VAL H 2 57 ? -8.288 5.022 -8.906 1.00 55.03 183 VAL H N 1
ATOM 3356 C CA . VAL H 2 57 ? -7.940 6.217 -9.689 1.00 57.87 183 VAL H CA 1
ATOM 3357 C C . VAL H 2 57 ? -6.480 6.628 -9.571 1.00 62.24 183 VAL H C 1
ATOM 3358 O O . VAL H 2 57 ? -6.046 7.580 -10.228 1.00 58.24 183 VAL H O 1
ATOM 3362 N N . GLY H 2 58 ? -5.727 5.928 -8.724 1.00 68.29 184 GLY H N 1
ATOM 3363 C CA . GLY H 2 58 ? -4.303 6.190 -8.585 1.00 67.26 184 GLY H CA 1
ATOM 3364 C C . GLY H 2 58 ? -3.874 7.281 -7.619 1.00 69.20 184 GLY H C 1
ATOM 3365 O O . GLY H 2 58 ? -2.676 7.511 -7.415 1.00 68.13 184 GLY H O 1
ATOM 3366 N N . SER H 2 59 ? -4.828 7.967 -7.009 1.00 59.35 185 SER H N 1
ATOM 3367 C CA . SER H 2 59 ? -4.446 8.973 -6.027 1.00 64.15 185 SER H CA 1
ATOM 3368 C C . SER H 2 59 ? -4.441 8.400 -4.614 1.00 61.00 185 SER H C 1
ATOM 3369 O O . SER H 2 59 ? -4.556 7.198 -4.425 1.00 64.87 185 SER H O 1
ATOM 3372 N N . THR H 2 60 ? -4.299 9.266 -3.625 1.00 56.44 186 THR H N 1
ATOM 3373 C CA . THR H 2 60 ? -4.329 8.836 -2.244 1.00 57.84 186 THR H CA 1
ATOM 3374 C C . THR H 2 60 ? -5.745 9.030 -1.713 1.00 56.06 186 THR H C 1
ATOM 3375 O O . THR H 2 60 ? -6.581 9.642 -2.366 1.00 66.30 186 THR H O 1
ATOM 3379 N N . THR H 2 61 ? -6.003 8.543 -0.511 1.00 54.10 187 THR H N 1
ATOM 3380 C CA . THR H 2 61 ? -7.324 8.634 0.080 1.00 45.57 187 THR H CA 1
ATOM 3381 C C . THR H 2 61 ? -7.697 10.053 0.450 1.00 51.84 187 THR H C 1
ATOM 3382 O O . THR H 2 61 ? -8.863 10.441 0.309 1.00 56.43 187 THR H O 1
ATOM 3386 N N . GLY H 2 62 ? -6.720 10.822 0.931 1.00 51.96 188 GLY H N 1
ATOM 3387 C CA . GLY H 2 62 ? -6.965 12.204 1.302 1.00 48.18 188 GLY H CA 1
ATOM 3388 C C . GLY H 2 62 ? -7.372 13.037 0.096 1.00 49.91 188 GLY H C 1
ATOM 3389 O O . GLY H 2 62 ? -8.287 13.866 0.156 1.00 54.38 188 GLY H O 1
ATOM 3390 N N . ALA H 2 63 ? -6.670 12.810 -1.005 1.00 43.82 189 ALA H N 1
ATOM 3391 C CA . ALA H 2 63 ? -6.964 13.457 -2.271 1.00 41.48 189 ALA H CA 1
ATOM 3392 C C . ALA H 2 63 ? -8.397 13.176 -2.729 1.00 49.08 189 ALA H C 1
ATOM 3393 O O . ALA H 2 63 ? -9.091 14.092 -3.168 1.00 48.69 189 ALA H O 1
ATOM 3395 N N . VAL H 2 64 ? -8.834 11.914 -2.642 1.00 45.35 190 VAL H N 1
ATOM 3396 C CA . VAL H 2 64 ? -10.213 11.573 -2.984 1.00 41.32 190 VAL H CA 1
ATOM 3397 C C . VAL H 2 64 ? -11.195 12.306 -2.084 1.00 38.72 190 VAL H C 1
ATOM 3398 O O . VAL H 2 64 ? -12.182 12.868 -2.559 1.00 50.56 190 VAL H O 1
ATOM 3402 N N . ARG H 2 65 ? -10.921 12.319 -0.786 1.00 40.15 191 ARG H N 1
ATOM 3403 C CA . ARG H 2 65 ? -11.778 13.030 0.165 1.00 44.19 191 ARG H CA 1
ATOM 3404 C C . ARG H 2 65 ? -11.948 14.509 -0.107 1.00 42.49 191 ARG H C 1
ATOM 3405 O O . ARG H 2 65 ? -12.982 15.099 0.215 1.00 40.65 191 ARG H O 1
ATOM 3413 N N . VAL H 2 66 ? -10.888 15.122 -0.627 1.00 40.88 192 VAL H N 1
ATOM 3414 C CA . VAL H 2 66 ? -10.956 16.539 -1.002 1.00 45.19 192 VAL H CA 1
ATOM 3415 C C . VAL H 2 66 ? -11.700 16.721 -2.330 1.00 45.03 192 VAL H C 1
ATOM 3416 O O . VAL H 2 66 ? -12.628 17.537 -2.427 1.00 42.96 192 VAL H O 1
ATOM 3420 N N . ALA H 2 67 ? -11.308 15.940 -3.340 1.00 36.34 193 ALA H N 1
ATOM 3421 C CA . ALA H 2 67 ? -11.959 16.026 -4.651 1.00 39.53 193 ALA H CA 1
ATOM 3422 C C . ALA H 2 67 ? -13.472 15.750 -4.585 1.00 47.04 193 ALA H C 1
ATOM 3423 O O . ALA H 2 67 ? -14.261 16.404 -5.276 1.00 43.24 193 ALA H O 1
ATOM 3425 N N . GLN H 2 68 ? -13.873 14.780 -3.755 1.00 47.50 194 GLN H N 1
ATOM 3426 C CA . GLN H 2 68 ? -15.279 14.392 -3.687 1.00 34.17 194 GLN H CA 1
ATOM 3427 C C . GLN H 2 68 ? -16.058 15.467 -2.960 1.00 38.20 194 GLN H C 1
ATOM 3428 O O . GLN H 2 68 ? -17.223 15.722 -3.275 1.00 35.92 194 GLN H O 1
ATOM 3434 N N . HIS H 2 69 ? -15.400 16.122 -2.000 1.00 39.85 195 HIS H N 1
ATOM 3435 C CA . HIS H 2 69 ? -16.011 17.264 -1.311 1.00 45.80 195 HIS H CA 1
ATOM 3436 C C . HIS H 2 69 ? -16.206 18.462 -2.233 1.00 40.71 195 HIS H C 1
ATOM 3437 O O . HIS H 2 69 ? -17.294 19.028 -2.302 1.00 47.35 195 HIS H O 1
ATOM 3444 N N . ARG H 2 70 ? -15.151 18.834 -2.948 1.00 44.82 196 ARG H N 1
ATOM 3445 C CA . ARG H 2 70 ? -15.258 19.916 -3.941 1.00 55.22 196 ARG H CA 1
ATOM 3446 C C . ARG H 2 70 ? -16.332 19.623 -4.971 1.00 44.09 196 ARG H C 1
ATOM 3447 O O . ARG H 2 70 ? -17.104 20.495 -5.361 1.00 51.64 196 ARG H O 1
ATOM 3455 N N . ALA H 2 71 ? -16.376 18.381 -5.415 1.00 49.57 197 ALA H N 1
ATOM 3456 C CA . ALA H 2 71 ? -17.358 18.007 -6.406 1.00 50.31 197 ALA H CA 1
ATOM 3457 C C . ALA H 2 71 ? -18.762 18.275 -5.854 1.00 50.44 197 ALA H C 1
ATOM 3458 O O . ALA H 2 71 ? -19.621 18.862 -6.526 1.00 48.90 197 ALA H O 1
ATOM 3460 N N . LEU H 2 72 ? -18.972 17.869 -4.609 1.00 45.92 198 LEU H N 1
ATOM 3461 C CA . LEU H 2 72 ? -20.284 17.954 -4.012 1.00 45.38 198 LEU H CA 1
ATOM 3462 C C . LEU H 2 72 ? -20.691 19.407 -3.889 1.00 51.12 198 LEU H C 1
ATOM 3463 O O . LEU H 2 72 ? -21.831 19.761 -4.196 1.00 50.85 198 LEU H O 1
ATOM 3468 N N . GLN H 2 73 ? -19.765 20.255 -3.445 1.00 48.78 199 GLN H N 1
ATOM 3469 C CA . GLN H 2 73 ? -20.046 21.701 -3.370 1.00 54.13 199 GLN H CA 1
ATOM 3470 C C . GLN H 2 73 ? -20.339 22.301 -4.730 1.00 48.59 199 GLN H C 1
ATOM 3471 O O . GLN H 2 73 ? -21.376 22.938 -4.929 1.00 50.99 199 GLN H O 1
ATOM 3477 N N . ARG H 2 74 ? -19.405 22.109 -5.656 1.00 45.97 200 ARG H N 1
ATOM 3478 C CA . ARG H 2 74 ? -19.588 22.548 -7.033 1.00 48.99 200 ARG H CA 1
ATOM 3479 C C . ARG H 2 74 ? -21.005 22.215 -7.479 1.00 58.71 200 ARG H C 1
ATOM 3480 O O . ARG H 2 74 ? -21.725 23.073 -7.988 1.00 57.37 200 ARG H O 1
ATOM 3488 N N . LEU H 2 75 ? -21.396 20.961 -7.254 1.00 58.94 201 LEU H N 1
ATOM 3489 C CA . LEU H 2 75 ? -22.719 20.454 -7.597 1.00 51.96 201 LEU H CA 1
ATOM 3490 C C . LEU H 2 75 ? -23.859 21.199 -6.915 1.00 53.29 201 LEU H C 1
ATOM 3491 O O . LEU H 2 75 ? -24.845 21.535 -7.554 1.00 54.28 201 LEU H O 1
ATOM 3496 N N . LYS H 2 76 ? -23.733 21.425 -5.611 1.00 53.71 202 LYS H N 1
ATOM 3497 C CA . LYS H 2 76 ? -24.676 22.261 -4.869 1.00 58.52 202 LYS H CA 1
ATOM 3498 C C . LYS H 2 76 ? -24.826 23.636 -5.516 1.00 60.97 202 LYS H C 1
ATOM 3499 O O . LYS H 2 76 ? -25.941 24.122 -5.740 1.00 57.57 202 LYS H O 1
ATOM 3505 N N . ASP H 2 77 ? -23.690 24.260 -5.806 1.00 48.24 203 ASP H N 1
ATOM 3506 C CA . ASP H 2 77 ? -23.692 25.560 -6.453 1.00 52.30 203 ASP H CA 1
ATOM 3507 C C . ASP H 2 77 ? -24.485 25.550 -7.750 1.00 60.83 203 ASP H C 1
ATOM 3508 O O . ASP H 2 77 ? -25.458 26.283 -7.896 1.00 63.93 203 ASP H O 1
ATOM 3513 N N . GLU H 2 78 ? -24.100 24.657 -8.655 1.00 60.30 204 GLU H N 1
ATOM 3514 C CA . GLU H 2 78 ? -24.496 24.718 -10.056 1.00 56.77 204 GLU H CA 1
ATOM 3515 C C . GLU H 2 78 ? -26.005 24.611 -10.150 1.00 52.59 204 GLU H C 1
ATOM 3516 O O . GLU H 2 78 ? -26.636 25.234 -10.997 1.00 62.23 204 GLU H O 1
ATOM 3522 N N . ILE H 2 79 ? -26.576 23.813 -9.264 1.00 52.18 205 ILE H N 1
ATOM 3523 C CA . ILE H 2 79 ? -28.011 23.631 -9.211 1.00 66.88 205 ILE H CA 1
ATOM 3524 C C . ILE H 2 79 ? -28.623 24.991 -8.915 1.00 70.47 205 ILE H C 1
ATOM 3525 O O . ILE H 2 79 ? -29.667 25.344 -9.461 1.00 70.57 205 ILE H O 1
ATOM 3530 N N . VAL H 2 80 ? -27.908 25.783 -8.129 1.00 70.01 206 VAL H N 1
ATOM 3531 C CA . VAL H 2 80 ? -28.420 27.051 -7.649 1.00 67.71 206 VAL H CA 1
ATOM 3532 C C . VAL H 2 80 ? -28.750 27.991 -8.800 1.00 71.80 206 VAL H C 1
ATOM 3533 O O . VAL H 2 80 ? -29.776 28.664 -8.773 1.00 74.04 206 VAL H O 1
ATOM 3537 N N . ALA H 2 81 ? -27.903 28.032 -9.820 1.00 59.99 207 ALA H N 1
ATOM 3538 C CA . ALA H 2 81 ? -28.161 28.939 -10.924 1.00 73.48 207 ALA H CA 1
ATOM 3539 C C . ALA H 2 81 ? -29.488 28.669 -11.640 1.00 78.20 207 ALA H C 1
ATOM 3540 O O . ALA H 2 81 ? -30.231 29.601 -11.934 1.00 68.14 207 ALA H O 1
ATOM 3542 N N . ALA H 2 82 ? -29.786 27.407 -11.928 1.00 70.71 208 ALA H N 1
ATOM 3543 C CA . ALA H 2 82 ? -31.027 27.074 -12.632 1.00 73.51 208 ALA H CA 1
ATOM 3544 C C . ALA H 2 82 ? -32.367 27.304 -11.911 1.00 77.07 208 ALA H C 1
ATOM 3545 O O . ALA H 2 82 ? -33.301 27.848 -12.497 1.00 77.24 208 ALA H O 1
ATOM 3547 N N . GLY H 2 83 ? -32.459 26.885 -10.651 1.00 87.38 209 GLY H N 1
ATOM 3548 C CA . GLY H 2 83 ? -33.682 27.018 -9.867 1.00 76.99 209 GLY H CA 1
ATOM 3549 C C . GLY H 2 83 ? -33.348 26.834 -8.404 1.00 80.15 209 GLY H C 1
ATOM 3550 O O . GLY H 2 83 ? -32.267 26.329 -8.107 1.00 82.61 209 GLY H O 1
ATOM 3551 N N . ASP H 2 84 ? -34.225 27.211 -7.474 1.00 83.10 210 ASP H N 1
ATOM 3552 C CA . ASP H 2 84 ? -33.813 27.009 -6.091 1.00 75.32 210 ASP H CA 1
ATOM 3553 C C . ASP H 2 84 ? -34.937 26.344 -5.321 1.00 81.34 210 ASP H C 1
ATOM 3554 O O . ASP H 2 84 ? -36.089 26.763 -5.406 1.00 90.51 210 ASP H O 1
ATOM 3559 N N . TYR H 2 85 ? -34.605 25.296 -4.576 1.00 77.15 211 TYR H N 1
ATOM 3560 C CA . TYR H 2 85 ? -35.627 24.572 -3.828 1.00 82.49 211 TYR H CA 1
ATOM 3561 C C . TYR H 2 85 ? -35.310 23.081 -3.741 1.00 64.34 211 TYR H C 1
ATOM 3562 O O . TYR H 2 85 ? -35.332 22.370 -4.745 1.00 61.90 211 TYR H O 1
#

Organism: Mycobacterium tuberculosis (strain ATCC 25618 / H37Rv) (NCBI:txid83332)

Foldseek 3Di:
DCVVVVVVVVVLVVCLVVVHDDDDPDVVVVVVSVVSNVVVCVVVPD/DDDDDPCSCCVLLVPADPLLSQLCCCCPVVVDDLQRSCVVSVHHSVVSVVSPVVSVVSSVVVVVVD/DPPVVVVVVVVLVVCLVVVHDDDDPDVVVVVVSVVSNVVVPVVVDDD/DDDDDPVSVCVLLVPDDPLLSQLCCCCPVVNDDLQRSCVVSVHHSVVSVVSPVVSVVSSVVVCVVPHD/DDCVVVVVVVVVLVVCLVVVHQDDDPDVVVVVVSVVSNVVVDVVVDD/DDDDDPVRVCVLLVPADVLLSQLCCCCPVVVDDLQRSCVVVVHHSVVSVVSPVVSVVSSVVVCVPVHD/DPCVVVVVVVVLVVCLVVVNQDDDPDVVVVVVSVVSNVVVDVVVDDD/DDDDDPVSVCVLLVPDDPLLSQLCCCCPVVNDDLQRSCVVSVHHSVVSVVSPVVSVVSSVVVVVVPDDD

InterPro domains:
  IPR000838 RNA polymerase sigma factor 70, ECF, conserved site [PS01063] (73-105)
  IPR007627 RNA polymerase sigma-70 region 2 [PF04542] (50-119)
  IPR013249 RNA polymerase sigma factor 70, region 4 type 2 [PF08281] (152-201)
  IPR013324 RNA polymerase sigma factor, region 3/4-like [SSF88659] (134-205)
  IPR013325 RNA polymerase sigma factor, region 2 [SSF88946] (25-136)
  IPR014284 RNA polymerase sigma-70-like domain [TIGR02937] (43-204)
  IPR036388 Winged helix-like DNA-binding domain superfamily [G3DSA:1.10.10.10] (133-212)
  IPR039425 RNA polymerase sigma-70-like [PTHR43133] (29-205)

CATH classification: 1.10.10.10

Radius of gyration: 26.55 Å; Cα contacts (8 Å, |Δi|>4): 440; chains: 8; bounding box: 65×61×68 Å

GO terms:
  GO:0009408 response to heat (P, IEP)
  GO:0016987 sigma factor activity (F, IMP)

B-factor: mean 53.62, std 16.94, range [20.0, 128.79]

Nearest PDB structures (foldseek):
  3vep-assembly3_G  TM=1.008E+00  e=1.187E-05  Mycobacterium tuberculosis
  3vep-assembly3_G  TM=1.019E+00  e=9.024E-06  Mycobacterium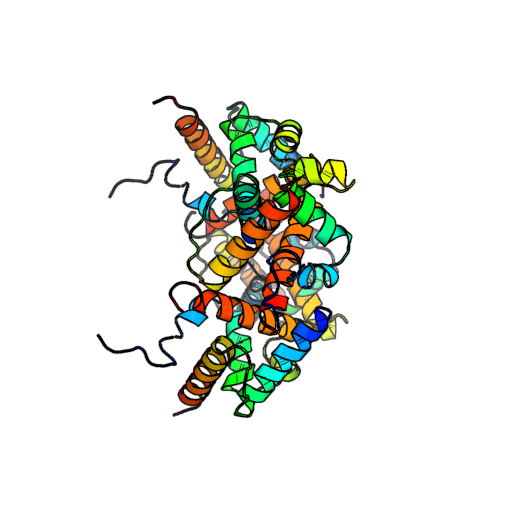 tuberculosis
  3vep-assembly4_H  TM=1.009E+00  e=3.012E-08  Mycobacterium tuberculosis
  3vfz-assembly3_A  TM=9.867E-01  e=3.566E-07  Mycobacterium tuberculosis
  3vfz-assembly3_B  TM=7.945E-01  e=1.037E-06  Mycobacterium tuberculosis

Secondary structure (DSSP, 8-state):
--PPPTTT--HHHHHS-HHHHHHHHIIIII---HHHHHHHHTS-HHHHHHHHHHHHHHHHHHHHHH--/--SHHHHHHHHHHHHHHTT-----SSHHHHHHHHHHHHHHHHHHS--/-----TTT--HHHHHS-HHHHHHHHIIIII---HHHHHHHHTS-HHHHHHHHHHHHHHHHHHHH--/-----TTT--HHHHHS-HHHHHHHHIIIII---HHHHHHHHTS-HHHHHHHHHHHHHHHHHHHHTT--/--THHHHHHHHHHHHHHHTT-----SSHHHHHHHHHHHHHHHHHH--/-PPPPTTT--HHHHHS-HHHHHHHHIIIII---HHHHHHHHTS-HHHHHHHHHHHHHHHHHHHHHH---/--SHHHHHHHHHHHHHHTT-----SSHHHHHHHHHHHHHHHHHHS--/-HHHHHHHHHHHHHHHHTT-----SSHHHHHHHHHHHHHHHHHH--

Solvent-accessible surface area: 27298 Å² total